Protein AF-A0A5J4WTR4-F1 (afdb_monomer)

pLDDT: mean 74.31, std 18.06, range [22.66, 96.31]

Nearest PDB structures (foldseek):
  2ghp-assembly2_F  TM=2.904E-01  e=6.371E-13  Saccharomyces cerevisiae
  2mjn-assembly1_A  TM=4.011E-01  e=6.926E-09  Homo sapiens
  7yex-assembly1_A  TM=4.481E-01  e=1.034E-07  Mus musculus
  9f5g-assembly1_A  TM=4.667E-01  e=8.735E-08  Homo sapiens
  9f7h-assembly1_A  TM=4.638E-01  e=1.158E-07  Homo sapiens

Structure (mmCIF, N/CA/C/O backbone):
data_AF-A0A5J4WTR4-F1
#
_entry.id   AF-A0A5J4WTR4-F1
#
loop_
_atom_site.group_PDB
_atom_site.id
_atom_site.type_symbol
_atom_site.label_atom_id
_atom_site.label_alt_id
_atom_site.label_comp_id
_atom_site.label_asym_id
_atom_site.label_entity_id
_atom_site.label_seq_id
_atom_site.pdbx_PDB_ins_code
_atom_site.Cartn_x
_atom_site.Cartn_y
_atom_site.Cartn_z
_atom_site.occupancy
_atom_site.B_iso_or_equiv
_atom_site.auth_seq_id
_atom_site.auth_comp_id
_atom_site.auth_asym_id
_atom_site.auth_atom_id
_atom_site.pdbx_PDB_model_num
ATOM 1 N N . MET A 1 1 ? 32.790 -10.866 6.741 1.00 35.09 1 MET A N 1
ATOM 2 C CA . MET A 1 1 ? 32.581 -12.265 6.314 1.00 35.09 1 MET A CA 1
ATOM 3 C C . MET A 1 1 ? 31.257 -12.712 6.897 1.00 35.09 1 MET A C 1
ATOM 5 O O . MET A 1 1 ? 31.038 -12.477 8.076 1.00 35.09 1 MET A O 1
ATOM 9 N N . THR A 1 2 ? 30.345 -13.228 6.080 1.00 42.88 2 THR A N 1
ATOM 10 C CA . THR A 1 2 ? 29.037 -13.710 6.545 1.00 42.88 2 THR A CA 1
ATOM 11 C C . THR A 1 2 ? 29.264 -15.019 7.299 1.00 42.88 2 THR A C 1
ATOM 13 O O . THR A 1 2 ? 29.698 -15.985 6.683 1.00 42.88 2 THR A O 1
ATOM 16 N N . GLN A 1 3 ? 29.052 -15.039 8.615 1.00 56.28 3 GLN A N 1
ATOM 17 C CA . GLN A 1 3 ? 29.055 -16.279 9.395 1.00 56.28 3 GLN A CA 1
ATOM 18 C C . GLN A 1 3 ? 27.636 -16.852 9.386 1.00 56.28 3 GLN A C 1
ATOM 20 O O . GLN A 1 3 ? 26.681 -16.135 9.686 1.00 56.28 3 GLN A O 1
ATOM 25 N N . TYR A 1 4 ? 27.499 -18.116 8.989 1.00 76.50 4 TYR A N 1
ATOM 26 C CA . TYR A 1 4 ? 26.236 -18.852 9.025 1.00 76.50 4 TYR A CA 1
ATOM 27 C C . TYR A 1 4 ? 26.174 -19.614 10.345 1.00 76.50 4 TYR A C 1
ATOM 29 O O . TYR A 1 4 ? 27.165 -20.229 10.729 1.00 76.50 4 TYR A O 1
ATOM 37 N N . PHE A 1 5 ? 25.050 -19.565 11.054 1.00 79.44 5 PHE A N 1
ATOM 38 C CA . PHE A 1 5 ? 24.912 -20.241 12.342 1.00 79.44 5 PHE A CA 1
ATOM 39 C C . PHE A 1 5 ? 23.505 -20.809 12.531 1.00 79.44 5 PHE A C 1
ATOM 41 O O . PHE A 1 5 ? 22.564 -20.340 11.893 1.00 79.44 5 PHE A O 1
ATOM 48 N N . THR A 1 6 ? 23.369 -21.810 13.396 1.00 75.75 6 THR A N 1
ATOM 49 C CA . THR A 1 6 ? 22.088 -22.309 13.917 1.00 75.75 6 THR A CA 1
ATOM 50 C C . THR A 1 6 ? 21.990 -21.978 15.398 1.00 75.75 6 THR A C 1
ATOM 52 O O . THR A 1 6 ? 22.993 -22.055 16.111 1.00 75.75 6 THR A O 1
ATOM 55 N N . HIS A 1 7 ? 20.796 -21.625 15.863 1.00 82.31 7 HIS A N 1
ATOM 56 C CA . HIS A 1 7 ? 20.526 -21.427 17.282 1.00 82.31 7 HIS A CA 1
ATOM 57 C C . HIS A 1 7 ? 19.941 -22.715 17.858 1.00 82.31 7 HIS A C 1
ATOM 59 O O . HIS A 1 7 ? 18.964 -23.232 17.322 1.00 82.31 7 HIS A O 1
ATOM 65 N N . VAL A 1 8 ? 20.567 -23.250 18.899 1.00 80.06 8 VAL A N 1
ATOM 66 C CA . VAL A 1 8 ? 20.203 -24.522 19.528 1.00 80.06 8 VAL A CA 1
ATOM 67 C C . VAL A 1 8 ? 19.698 -24.235 20.930 1.00 80.06 8 VAL A C 1
ATOM 69 O O . VAL A 1 8 ? 20.380 -23.542 21.686 1.00 80.06 8 VAL A O 1
ATOM 72 N N . LYS A 1 9 ? 18.534 -24.776 21.275 1.00 81.31 9 LYS A N 1
ATOM 73 C CA . LYS A 1 9 ? 17.935 -24.710 22.608 1.00 81.31 9 LYS A CA 1
ATOM 74 C C . LYS A 1 9 ? 17.627 -26.105 23.119 1.00 81.31 9 LYS A C 1
ATOM 76 O O . LYS A 1 9 ? 17.414 -27.021 22.329 1.00 81.31 9 LYS A O 1
ATOM 81 N N . TRP A 1 10 ? 17.606 -26.262 24.431 1.00 80.31 10 TRP A N 1
ATOM 82 C CA . TRP A 1 10 ? 17.197 -27.506 25.066 1.00 80.31 10 TRP A CA 1
ATOM 83 C C . TRP A 1 10 ? 16.597 -27.235 26.440 1.00 80.31 10 TRP A C 1
ATOM 85 O O . TRP A 1 10 ? 17.014 -26.320 27.157 1.00 80.31 10 TRP A O 1
ATOM 95 N N . GLU A 1 11 ? 15.638 -28.074 26.813 1.00 68.12 11 GLU A N 1
ATOM 96 C CA . GLU A 1 11 ? 15.057 -28.109 28.149 1.00 68.12 11 GLU A CA 1
ATOM 97 C C . GLU A 1 11 ? 15.647 -29.307 28.897 1.00 68.12 11 GLU A C 1
ATOM 99 O O . GLU A 1 11 ? 15.562 -30.434 28.412 1.00 68.12 11 GLU A O 1
ATOM 104 N N . GLN A 1 12 ? 16.230 -29.060 30.077 1.00 62.62 12 GLN A N 1
ATOM 105 C CA . GLN A 1 12 ? 16.824 -30.068 30.968 1.00 62.62 12 GLN A CA 1
ATOM 106 C C . GLN A 1 12 ? 18.065 -30.773 30.386 1.00 62.62 12 GLN A C 1
ATOM 108 O O . GLN A 1 12 ? 17.975 -31.743 29.648 1.00 62.62 12 GLN A O 1
ATOM 113 N N . GLY A 1 13 ? 19.254 -30.311 30.779 1.00 60.59 13 GLY A N 1
ATOM 114 C CA . GLY A 1 13 ? 20.539 -30.914 30.406 1.00 60.59 13 GLY A CA 1
ATOM 115 C C . GLY A 1 13 ? 21.681 -29.912 30.563 1.00 60.59 13 GLY A C 1
ATOM 116 O O . GLY A 1 13 ? 21.511 -28.734 30.255 1.00 60.59 13 GLY A O 1
ATOM 117 N N . ASP A 1 14 ? 22.838 -30.358 31.055 1.00 71.25 14 ASP A N 1
ATOM 118 C CA . ASP A 1 14 ? 24.037 -29.519 31.182 1.00 71.25 14 ASP A CA 1
ATOM 119 C C . ASP A 1 14 ? 25.017 -29.869 30.058 1.00 71.25 14 ASP A C 1
ATOM 121 O O . ASP A 1 14 ? 25.847 -30.772 30.184 1.00 71.25 14 ASP A O 1
ATOM 125 N N . PHE A 1 15 ? 24.853 -29.212 28.906 1.00 76.56 15 PHE A N 1
ATOM 126 C CA . PHE A 1 15 ? 25.733 -29.423 27.762 1.00 76.56 15 PHE A CA 1
ATOM 127 C C . PHE A 1 15 ? 26.927 -28.484 27.808 1.00 76.56 15 PHE A C 1
ATOM 129 O O . PHE A 1 15 ? 26.799 -27.268 27.932 1.00 76.56 15 PHE A O 1
ATOM 136 N N . THR A 1 16 ? 28.108 -29.050 27.598 1.00 79.75 16 THR A N 1
ATOM 137 C CA . THR A 1 16 ? 29.322 -28.274 27.359 1.00 79.75 16 THR A CA 1
ATOM 138 C C . THR A 1 16 ? 29.438 -27.869 25.890 1.00 79.75 16 THR A C 1
ATOM 140 O O . THR A 1 16 ? 28.975 -28.570 24.985 1.00 79.75 16 THR A O 1
ATOM 143 N N . GLU A 1 17 ? 30.158 -26.774 25.636 1.00 78.69 17 GLU A N 1
ATOM 144 C CA . GLU A 1 17 ? 30.515 -26.320 24.284 1.00 78.69 17 GLU A CA 1
ATOM 145 C C . GLU A 1 17 ? 31.111 -27.456 23.431 1.00 78.69 17 GLU A C 1
ATOM 147 O O . GLU A 1 17 ? 30.755 -27.629 22.266 1.00 78.69 17 GLU A O 1
ATOM 152 N N . ASN A 1 18 ? 31.968 -28.288 24.034 1.00 78.62 18 ASN A N 1
ATOM 153 C CA . ASN A 1 18 ? 32.612 -29.414 23.360 1.00 78.62 18 ASN A CA 1
ATOM 154 C C . ASN A 1 18 ? 31.634 -30.529 22.965 1.00 78.62 18 ASN A C 1
ATOM 156 O O . ASN A 1 18 ? 31.808 -31.114 21.895 1.00 78.62 18 ASN A O 1
ATOM 160 N N . GLN A 1 19 ? 30.624 -30.830 23.787 1.00 77.38 19 GLN A N 1
ATOM 161 C CA . GLN A 1 19 ? 29.617 -31.851 23.467 1.00 77.38 19 GLN A CA 1
ATOM 162 C C . GLN A 1 19 ? 28.768 -31.426 22.269 1.00 77.38 19 GLN A C 1
ATOM 164 O O . GLN A 1 19 ? 28.618 -32.193 21.316 1.00 77.38 19 GLN A O 1
ATOM 169 N N . LEU A 1 20 ? 28.295 -30.177 22.261 1.00 82.62 20 LEU A N 1
ATOM 170 C CA . LEU A 1 20 ? 27.560 -29.628 21.122 1.00 82.62 20 LEU A CA 1
ATOM 171 C C . LEU A 1 20 ? 28.457 -29.534 19.880 1.00 82.62 20 LEU A C 1
ATOM 173 O O . LEU A 1 20 ? 28.048 -29.930 18.791 1.00 82.62 20 LEU A O 1
ATOM 177 N N . LEU A 1 21 ? 29.716 -29.110 20.017 1.00 83.62 21 LEU A N 1
ATOM 178 C CA . LEU A 1 21 ? 30.629 -29.057 18.875 1.00 83.62 21 LEU A CA 1
ATOM 179 C C . LEU A 1 21 ? 30.874 -30.451 18.279 1.00 83.62 21 LEU A C 1
ATOM 181 O O . LEU A 1 21 ? 30.878 -30.597 17.059 1.00 83.62 21 LEU A O 1
ATOM 185 N N . GLN A 1 22 ? 31.051 -31.484 19.106 1.00 81.69 22 GLN A N 1
ATOM 186 C CA . GLN A 1 22 ? 31.196 -32.861 18.624 1.00 81.69 22 GLN A CA 1
ATOM 187 C C . GLN A 1 22 ? 29.930 -33.374 17.936 1.00 81.69 22 GLN A C 1
ATOM 189 O O . GLN A 1 22 ? 30.039 -33.991 16.877 1.00 81.69 22 GLN A O 1
ATOM 194 N N . HIS A 1 23 ? 28.752 -33.082 18.489 1.00 84.50 23 HIS A N 1
ATOM 195 C CA . HIS A 1 23 ? 27.476 -33.500 17.910 1.00 84.50 23 HIS A CA 1
ATOM 196 C C . HIS A 1 23 ? 27.218 -32.852 16.539 1.00 84.50 23 HIS A C 1
ATOM 198 O O . HIS A 1 23 ? 26.763 -33.519 15.611 1.00 84.50 23 HIS A O 1
ATOM 204 N N . PHE A 1 24 ? 27.573 -31.574 16.370 1.00 86.69 24 PHE A N 1
ATOM 205 C CA . PHE A 1 24 ? 27.332 -30.835 15.127 1.00 86.69 24 PHE A CA 1
ATOM 206 C C . PHE A 1 24 ? 28.488 -30.898 14.105 1.00 86.69 24 PHE A C 1
ATOM 208 O O . PHE A 1 24 ? 28.313 -30.521 12.941 1.00 86.69 24 PHE A O 1
ATOM 215 N N . ARG A 1 25 ? 29.669 -31.404 14.490 1.00 85.88 25 ARG A N 1
ATOM 216 C CA . ARG A 1 25 ? 30.849 -31.552 13.610 1.00 85.88 25 ARG A CA 1
ATOM 217 C C . ARG A 1 25 ? 30.591 -32.335 12.313 1.00 85.88 25 ARG A C 1
ATOM 219 O O . ARG A 1 25 ? 31.065 -31.868 11.277 1.00 85.88 25 ARG A O 1
ATOM 226 N N . PRO A 1 26 ? 29.844 -33.459 12.304 1.00 88.69 26 PRO A N 1
ATOM 227 C CA . PRO A 1 26 ? 29.525 -34.194 11.074 1.00 88.69 26 PRO A CA 1
ATOM 228 C C . PRO A 1 26 ? 28.772 -33.361 10.026 1.00 88.69 26 PRO A C 1
ATOM 230 O O . PRO A 1 26 ? 28.829 -33.672 8.839 1.00 88.69 26 PRO A O 1
ATOM 233 N N . TYR A 1 27 ? 28.103 -32.287 10.454 1.00 85.81 27 TYR A N 1
ATOM 234 C CA . TYR A 1 27 ? 27.336 -31.382 9.595 1.00 85.81 27 TYR A CA 1
ATOM 235 C C . TYR A 1 27 ? 28.102 -30.099 9.230 1.00 85.81 27 TYR A C 1
ATOM 237 O O . TYR A 1 27 ? 27.525 -29.191 8.637 1.00 85.81 27 TYR A O 1
ATOM 245 N N . GLY A 1 28 ? 29.398 -30.019 9.558 1.00 79.62 28 GLY A N 1
ATOM 246 C CA . GLY A 1 28 ? 30.270 -28.899 9.188 1.00 79.62 28 GLY A CA 1
ATOM 247 C C . GLY A 1 28 ? 30.429 -27.812 10.254 1.00 79.62 28 GLY A C 1
ATOM 248 O O . GLY A 1 28 ? 30.862 -26.707 9.923 1.00 79.62 28 GLY A O 1
ATOM 249 N N . ALA A 1 29 ? 30.088 -28.089 11.519 1.00 83.69 29 ALA A N 1
ATOM 250 C CA . ALA A 1 29 ? 30.249 -27.112 12.595 1.00 83.69 29 ALA A CA 1
ATOM 251 C C . ALA A 1 29 ? 31.719 -26.751 12.859 1.00 83.69 29 ALA A C 1
ATOM 253 O O . ALA A 1 29 ? 32.590 -27.614 12.986 1.00 83.69 29 ALA A O 1
ATOM 254 N N . VAL A 1 30 ? 31.965 -25.448 12.981 1.00 81.19 30 VAL A N 1
ATOM 255 C CA . VAL A 1 30 ? 33.288 -24.829 13.148 1.00 81.19 30 VAL A CA 1
ATOM 256 C C . VAL A 1 30 ? 33.506 -24.366 14.578 1.00 81.19 30 VAL A C 1
ATOM 258 O O . VAL A 1 30 ? 34.611 -24.477 15.101 1.00 81.19 30 VAL A O 1
ATOM 261 N N . ASN A 1 31 ? 32.457 -23.826 15.199 1.00 79.81 31 ASN A N 1
ATOM 262 C CA . ASN A 1 31 ? 32.513 -23.249 16.534 1.00 79.81 31 ASN A CA 1
ATOM 263 C C . ASN A 1 31 ? 31.150 -23.349 17.225 1.00 79.81 31 ASN A C 1
ATOM 265 O O . ASN A 1 31 ? 30.124 -23.314 16.542 1.00 79.81 31 ASN A O 1
ATOM 269 N N . VAL A 1 32 ? 31.138 -23.414 18.554 1.00 81.69 32 VAL A N 1
ATOM 270 C CA . VAL A 1 32 ? 29.929 -23.321 19.378 1.00 81.69 32 VAL A CA 1
ATOM 271 C C . VAL A 1 32 ? 30.124 -22.202 20.392 1.00 81.69 32 VAL A C 1
ATOM 273 O O . VAL A 1 32 ? 31.162 -22.113 21.026 1.00 81.69 32 VAL A O 1
ATOM 276 N N . ALA A 1 33 ? 29.137 -21.325 20.541 1.00 78.62 33 ALA A N 1
ATOM 277 C CA . ALA A 1 33 ? 29.136 -20.282 21.558 1.00 78.62 33 ALA A CA 1
ATOM 278 C C . ALA A 1 33 ? 27.949 -20.499 22.496 1.00 78.62 33 ALA A C 1
ATOM 280 O O . ALA A 1 33 ? 26.802 -20.332 22.080 1.00 78.62 33 ALA A O 1
ATOM 281 N N . MET A 1 34 ? 28.230 -20.868 23.745 1.00 76.06 34 MET A N 1
ATOM 282 C CA . MET A 1 34 ? 27.211 -21.031 24.786 1.00 76.06 34 MET A CA 1
ATOM 283 C C . MET A 1 34 ? 26.637 -19.666 25.181 1.00 76.06 34 MET A C 1
ATOM 285 O O . MET A 1 34 ? 27.390 -18.708 25.388 1.00 76.06 34 MET A O 1
ATOM 289 N N . GLU A 1 35 ? 25.316 -19.561 25.300 1.00 75.56 35 GLU A N 1
ATOM 290 C CA . GLU A 1 35 ? 24.661 -18.344 25.783 1.00 75.56 35 GLU A CA 1
ATOM 291 C C . GLU A 1 35 ? 24.551 -18.350 27.316 1.00 75.56 35 GLU A C 1
ATOM 293 O O . GLU A 1 35 ? 24.521 -19.397 27.963 1.00 75.56 35 GLU A O 1
ATOM 298 N N . LYS A 1 36 ? 24.559 -17.159 27.930 1.00 61.88 36 LYS A N 1
ATOM 299 C CA . LYS A 1 36 ? 24.537 -17.030 29.394 1.00 61.88 36 LYS A CA 1
ATOM 300 C C . LYS A 1 36 ? 23.175 -17.459 29.940 1.00 61.88 36 LYS A C 1
ATOM 302 O O . LYS A 1 36 ? 22.177 -16.803 29.664 1.00 61.88 36 LYS A O 1
ATOM 307 N N . VAL A 1 37 ? 23.174 -18.500 30.764 1.00 57.47 37 VAL A N 1
ATOM 308 C CA . VAL A 1 37 ? 21.992 -18.998 31.477 1.00 57.47 37 VAL A CA 1
ATOM 309 C C . VAL A 1 37 ? 21.635 -18.045 32.627 1.00 57.47 37 VAL A C 1
ATOM 311 O O . VAL A 1 37 ? 22.513 -17.613 33.381 1.00 57.47 37 VAL A O 1
ATOM 314 N N . GLU A 1 38 ? 20.355 -17.693 32.767 1.00 53.69 38 GLU A N 1
ATOM 315 C CA . GLU A 1 38 ? 19.850 -16.965 33.938 1.00 53.69 38 GLU A CA 1
ATOM 316 C C . GLU A 1 38 ? 19.904 -17.868 35.183 1.00 53.69 38 GLU A C 1
ATOM 318 O O . GLU A 1 38 ? 19.544 -19.043 35.129 1.00 53.69 38 GLU A O 1
ATOM 323 N N . ILE A 1 39 ? 20.369 -17.335 36.321 1.00 41.91 39 ILE A N 1
ATOM 324 C CA . ILE A 1 39 ? 20.531 -18.105 37.566 1.00 41.91 39 ILE A CA 1
ATOM 325 C C . ILE A 1 39 ? 19.161 -18.659 37.996 1.00 41.91 39 ILE A C 1
ATOM 327 O O . ILE A 1 39 ? 18.302 -17.897 38.432 1.00 41.91 39 ILE A O 1
ATOM 331 N N . GLY A 1 40 ? 18.976 -19.980 37.889 1.00 52.00 40 GLY A N 1
ATOM 332 C CA . GLY A 1 40 ? 17.732 -20.685 38.230 1.00 52.00 40 GLY A CA 1
ATOM 333 C C . GLY A 1 40 ? 16.936 -21.238 37.040 1.00 52.00 40 GLY A C 1
ATOM 334 O O . GLY A 1 40 ? 15.901 -21.859 37.270 1.00 52.00 40 GLY A O 1
ATOM 335 N N . SER A 1 41 ? 17.398 -21.044 35.799 1.00 59.06 41 SER A N 1
ATOM 336 C CA . SER A 1 41 ? 16.794 -21.661 34.610 1.00 59.06 41 SER A CA 1
ATOM 337 C C . SER A 1 41 ? 17.336 -23.075 34.356 1.00 59.06 41 SER A C 1
ATOM 339 O O . SER A 1 41 ? 18.538 -23.311 34.466 1.00 59.06 41 SER A O 1
ATOM 341 N N . ASN A 1 42 ? 16.444 -23.999 33.980 1.00 60.66 42 ASN A N 1
ATOM 342 C CA . ASN A 1 42 ? 16.778 -25.350 33.499 1.00 60.66 42 ASN A CA 1
ATOM 343 C C . ASN A 1 42 ? 16.885 -25.417 31.961 1.00 60.66 42 ASN A C 1
ATOM 345 O O . ASN A 1 42 ? 16.979 -26.508 31.393 1.00 60.66 42 ASN A O 1
ATOM 349 N N . GLU A 1 43 ? 16.824 -24.264 31.293 1.00 69.94 43 GLU A N 1
ATOM 350 C CA . GLU A 1 43 ? 16.901 -24.124 29.841 1.00 69.94 43 GLU A CA 1
ATOM 351 C C . GLU A 1 43 ? 18.296 -23.646 29.441 1.00 69.94 43 GLU A C 1
ATOM 353 O O . GLU A 1 43 ? 18.823 -22.675 29.997 1.00 69.94 43 GLU A O 1
ATOM 358 N N . GLY A 1 44 ? 18.893 -24.318 28.461 1.00 78.38 44 GLY A N 1
ATOM 359 C CA . GLY A 1 44 ? 20.179 -23.930 27.897 1.00 78.38 44 GLY A CA 1
ATOM 360 C C . GLY A 1 44 ? 20.060 -23.553 26.425 1.00 78.38 44 GLY A C 1
ATOM 361 O O . GLY A 1 44 ? 19.152 -23.992 25.717 1.00 78.38 44 GLY A O 1
ATOM 362 N N . SER A 1 45 ? 20.972 -22.696 25.962 1.00 82.25 45 SER A N 1
ATOM 363 C CA . SER A 1 45 ? 21.040 -22.309 24.553 1.00 82.25 45 SER A CA 1
ATOM 364 C C . SER A 1 45 ? 22.467 -22.033 24.083 1.00 82.25 45 SER A C 1
ATOM 366 O O . SER A 1 45 ? 23.351 -21.666 24.865 1.00 82.25 45 SER A O 1
ATOM 368 N N . ALA A 1 46 ? 22.709 -22.247 22.790 1.00 82.06 46 ALA A N 1
ATOM 369 C CA . ALA A 1 46 ? 24.004 -22.038 22.154 1.00 82.06 46 ALA A CA 1
ATOM 370 C C . ALA A 1 46 ? 23.865 -21.710 20.661 1.00 82.06 46 ALA A C 1
ATOM 372 O O . ALA A 1 46 ? 22.927 -22.142 19.992 1.00 82.06 46 ALA A O 1
ATOM 373 N N . ASN A 1 47 ? 24.850 -21.001 20.108 1.00 81.81 47 ASN A N 1
ATOM 374 C CA . ASN A 1 47 ? 24.961 -20.754 18.671 1.00 81.81 47 ASN A CA 1
ATOM 375 C C . ASN A 1 47 ? 26.060 -21.623 18.058 1.00 81.81 47 ASN A C 1
ATOM 377 O O . ASN A 1 47 ? 27.221 -21.532 18.456 1.00 81.81 47 ASN A O 1
ATOM 381 N N . VAL A 1 48 ? 25.715 -22.418 17.046 1.00 83.12 48 VAL A N 1
ATOM 382 C CA . VAL A 1 48 ? 26.654 -23.284 16.315 1.00 83.12 48 VAL A CA 1
ATOM 383 C C . VAL A 1 48 ? 26.971 -22.648 14.966 1.00 83.12 48 VAL A C 1
ATOM 385 O O . VAL A 1 48 ? 26.063 -22.354 14.199 1.00 83.12 48 VAL A O 1
ATOM 388 N N . SER A 1 49 ? 28.248 -22.418 14.665 1.00 80.00 49 SER A N 1
ATOM 389 C CA . SER A 1 49 ? 28.711 -21.739 13.445 1.00 80.00 49 SER A CA 1
ATOM 390 C C . SER A 1 49 ? 29.152 -22.722 12.357 1.00 80.00 49 SER A C 1
ATOM 392 O O . SER A 1 49 ? 29.798 -23.720 12.664 1.00 80.00 49 SER A O 1
ATOM 394 N N . PHE A 1 50 ? 28.890 -22.392 11.091 1.00 81.88 50 PHE A N 1
ATOM 395 C CA . PHE A 1 50 ? 29.173 -23.197 9.892 1.00 81.88 50 PHE A CA 1
ATOM 396 C C . PHE A 1 50 ? 29.888 -22.362 8.817 1.00 81.88 50 PHE A C 1
ATOM 398 O O . PHE A 1 50 ? 29.778 -21.130 8.796 1.00 81.88 50 PHE A O 1
ATOM 405 N N . HIS A 1 51 ? 30.604 -23.015 7.895 1.00 76.38 51 HIS A N 1
ATOM 406 C CA . HIS A 1 51 ? 31.284 -22.319 6.796 1.00 76.38 51 HIS A CA 1
ATOM 407 C C . HIS A 1 51 ? 30.303 -21.884 5.703 1.00 76.38 51 HIS A C 1
ATOM 409 O O . HIS A 1 51 ? 30.517 -20.852 5.058 1.00 76.38 51 HIS A O 1
ATOM 415 N N . THR A 1 52 ? 29.222 -22.641 5.491 1.00 74.88 52 THR A N 1
ATOM 416 C CA . THR A 1 52 ? 28.231 -22.352 4.444 1.00 74.88 52 THR A CA 1
ATOM 417 C C . THR A 1 52 ? 26.788 -22.354 4.952 1.00 74.88 52 THR A C 1
ATOM 419 O O . THR A 1 52 ? 26.440 -22.991 5.944 1.00 74.88 52 THR A O 1
ATOM 422 N N . GLN A 1 53 ? 25.906 -21.654 4.229 1.00 72.44 53 GLN A N 1
ATOM 423 C CA . GLN A 1 53 ? 24.467 -21.651 4.509 1.00 72.44 53 GLN A CA 1
ATOM 424 C C . GLN A 1 53 ? 23.851 -23.050 4.369 1.00 72.44 53 GLN A C 1
ATOM 426 O O . GLN A 1 53 ? 22.968 -23.413 5.137 1.00 72.44 53 GLN A O 1
ATOM 431 N N . ASN A 1 54 ? 24.324 -23.841 3.402 1.00 74.75 54 ASN A N 1
ATOM 432 C CA . ASN A 1 54 ? 23.820 -25.192 3.167 1.00 74.75 54 ASN A CA 1
ATOM 433 C C . ASN A 1 54 ? 24.207 -26.154 4.297 1.00 74.75 54 ASN A C 1
ATOM 435 O O . ASN A 1 54 ? 23.400 -27.012 4.639 1.00 74.75 54 ASN A O 1
ATOM 439 N N . GLU A 1 55 ? 25.390 -25.995 4.897 1.00 80.62 55 GLU A N 1
ATOM 440 C CA . GLU A 1 55 ? 25.800 -26.747 6.093 1.00 80.62 55 GLU A CA 1
ATOM 441 C C . GLU A 1 55 ? 24.880 -26.448 7.279 1.00 80.62 55 GLU A C 1
ATOM 443 O O . GLU A 1 55 ? 24.355 -27.379 7.879 1.00 80.62 55 GLU A O 1
ATOM 448 N N . ALA A 1 56 ? 24.584 -25.170 7.544 1.00 74.31 56 ALA A N 1
ATOM 449 C CA . ALA A 1 56 ? 23.636 -24.781 8.590 1.00 74.31 56 ALA A CA 1
ATOM 450 C C . ALA A 1 56 ? 22.216 -25.327 8.322 1.00 74.31 56 ALA A C 1
ATOM 452 O O . ALA A 1 56 ? 21.569 -25.835 9.237 1.00 74.31 56 ALA A O 1
ATOM 453 N N . ILE A 1 57 ? 21.749 -25.277 7.061 1.00 73.25 57 ILE A N 1
ATOM 454 C CA . ILE A 1 57 ? 20.459 -25.854 6.630 1.00 73.25 57 ILE A CA 1
ATOM 455 C C . ILE A 1 57 ? 20.409 -27.359 6.857 1.00 73.25 57 ILE A C 1
ATOM 457 O O . ILE A 1 57 ? 19.408 -27.888 7.341 1.00 73.25 57 ILE A O 1
ATOM 461 N N . ASN A 1 58 ? 21.475 -28.054 6.482 1.00 79.38 58 ASN A N 1
ATOM 462 C CA . ASN A 1 58 ? 21.557 -29.493 6.637 1.00 79.38 58 ASN A CA 1
ATOM 463 C C . ASN A 1 58 ? 21.634 -29.892 8.114 1.00 79.38 58 ASN A C 1
ATOM 465 O O . ASN A 1 58 ? 20.929 -30.809 8.516 1.00 79.38 58 ASN A O 1
ATOM 469 N N . ALA A 1 59 ? 22.427 -29.177 8.917 1.00 79.00 59 ALA A N 1
ATOM 470 C CA . ALA A 1 59 ? 22.545 -29.412 10.350 1.00 79.00 59 ALA A CA 1
ATOM 471 C C . ALA A 1 59 ? 21.174 -29.341 11.030 1.00 79.00 59 ALA A C 1
ATOM 473 O O . ALA A 1 59 ? 20.752 -30.329 11.613 1.00 79.00 59 ALA A O 1
ATOM 474 N N . GLN A 1 60 ? 20.428 -28.247 10.849 1.00 82.56 60 GLN A N 1
ATOM 475 C CA . GLN A 1 60 ? 19.091 -28.102 11.433 1.00 82.56 60 GLN A CA 1
ATOM 476 C C . GLN A 1 60 ? 18.135 -29.220 11.024 1.00 82.56 60 GLN A C 1
ATOM 478 O O . GLN A 1 60 ? 17.504 -29.824 11.878 1.00 82.56 60 GLN A O 1
ATOM 483 N N . LYS A 1 61 ? 18.043 -29.536 9.728 1.00 71.44 61 LYS A N 1
ATOM 484 C CA . LYS A 1 61 ? 17.138 -30.590 9.249 1.00 71.44 61 LYS A CA 1
ATOM 485 C C . LYS A 1 61 ? 17.419 -31.956 9.863 1.00 71.44 61 LYS A C 1
ATOM 487 O O . LYS A 1 61 ? 16.510 -32.776 9.921 1.00 71.44 61 LYS A O 1
ATOM 492 N N . GLN A 1 62 ? 18.673 -32.226 10.214 1.00 72.31 62 GLN A N 1
ATOM 493 C CA . GLN A 1 62 ? 19.074 -33.519 10.751 1.00 72.31 62 GLN A CA 1
ATOM 494 C C . GLN A 1 62 ? 19.009 -33.551 12.273 1.00 72.31 62 GLN A C 1
ATOM 496 O O . GLN A 1 62 ? 18.685 -34.603 12.812 1.00 72.31 62 GLN A O 1
ATOM 501 N N . THR A 1 63 ? 19.306 -32.444 12.959 1.00 73.75 63 THR A N 1
ATOM 502 C CA . THR A 1 63 ? 19.459 -32.421 14.421 1.00 73.75 63 THR A CA 1
ATOM 503 C C . THR A 1 63 ? 18.287 -31.797 15.176 1.00 73.75 63 THR A C 1
ATOM 505 O O . THR A 1 63 ? 18.188 -32.013 16.382 1.00 73.75 63 THR A O 1
ATOM 508 N N . ASP A 1 64 ? 17.382 -31.077 14.506 1.00 69.56 64 ASP A N 1
ATOM 509 C CA . ASP A 1 64 ? 16.165 -30.551 15.133 1.00 69.56 64 ASP A CA 1
ATOM 510 C C . ASP A 1 64 ? 15.270 -31.690 15.642 1.00 69.56 64 ASP A C 1
ATOM 512 O O . ASP A 1 64 ? 14.967 -32.644 14.920 1.00 69.56 64 ASP A O 1
ATOM 516 N N . GLY A 1 65 ? 14.884 -31.611 16.912 1.00 61.72 65 GLY A N 1
ATOM 517 C CA . GLY A 1 65 ? 14.112 -32.632 17.614 1.00 61.72 65 GLY A CA 1
ATOM 518 C C . GLY A 1 65 ? 14.902 -33.885 18.011 1.00 61.72 65 GLY A C 1
ATOM 519 O O . GLY A 1 65 ? 14.303 -34.819 18.551 1.00 61.72 65 GLY A O 1
ATOM 520 N N . GLN A 1 66 ? 16.219 -33.951 17.768 1.00 71.88 66 GLN A N 1
ATOM 521 C CA . GLN A 1 66 ? 17.025 -35.083 18.232 1.00 71.88 66 GLN A CA 1
ATOM 522 C C . GLN A 1 66 ? 17.211 -35.051 19.747 1.00 71.88 66 GLN A C 1
ATOM 524 O O . GLN A 1 66 ? 17.353 -33.995 20.359 1.00 71.88 66 GLN A O 1
ATOM 529 N N . ILE A 1 67 ? 17.260 -36.241 20.344 1.00 68.19 67 ILE A N 1
ATOM 530 C CA . ILE A 1 67 ? 17.546 -36.407 21.765 1.00 68.19 67 ILE A CA 1
ATOM 531 C C . ILE A 1 67 ? 19.053 -36.606 21.935 1.00 68.19 67 ILE A C 1
ATOM 533 O O . ILE A 1 67 ? 19.611 -37.571 21.407 1.00 68.19 67 ILE A O 1
ATOM 537 N N . LEU A 1 68 ? 19.696 -35.726 22.698 1.00 69.75 68 LEU A N 1
ATOM 538 C CA . LEU A 1 68 ? 21.101 -35.822 23.093 1.00 69.75 68 LEU A CA 1
ATOM 539 C C . LEU A 1 68 ? 21.173 -35.894 24.622 1.00 69.75 68 LEU A C 1
ATOM 541 O O . LEU A 1 68 ? 20.620 -35.037 25.296 1.00 69.75 68 LEU A O 1
ATOM 545 N N . ASP A 1 69 ? 21.779 -36.948 25.176 1.00 65.50 69 ASP A N 1
ATOM 546 C CA . ASP A 1 69 ? 21.858 -37.225 26.626 1.00 65.50 69 ASP A CA 1
ATOM 547 C C . ASP A 1 69 ? 20.539 -37.016 27.412 1.00 65.50 69 ASP A C 1
ATOM 549 O O . ASP A 1 69 ? 20.540 -36.635 28.580 1.00 65.50 69 ASP A O 1
ATOM 553 N N . GLY A 1 70 ? 19.395 -37.296 26.777 1.00 59.47 70 GLY A N 1
ATOM 554 C CA . GLY A 1 70 ? 18.063 -37.198 27.386 1.00 59.47 70 GLY A CA 1
ATOM 555 C C . GLY A 1 70 ? 17.343 -35.859 27.196 1.00 59.47 70 GLY A C 1
ATOM 556 O O . GLY A 1 70 ? 16.147 -35.807 27.476 1.00 59.47 70 GLY A O 1
ATOM 557 N N . ALA A 1 71 ? 18.007 -34.829 26.660 1.00 68.56 71 ALA A N 1
ATOM 558 C CA . ALA A 1 71 ? 17.381 -33.554 26.302 1.00 68.56 71 ALA A CA 1
ATOM 559 C C . ALA A 1 71 ? 17.028 -33.513 24.811 1.00 68.56 71 ALA A C 1
ATOM 561 O O . ALA A 1 71 ? 17.806 -33.969 23.970 1.00 68.56 71 ALA A O 1
ATOM 562 N N . VAL A 1 72 ? 15.877 -32.935 24.471 1.00 67.19 72 VAL A N 1
ATOM 563 C CA . VAL A 1 72 ? 15.502 -32.667 23.076 1.00 67.19 72 VAL A CA 1
ATOM 564 C C . VAL A 1 72 ? 16.181 -31.374 22.628 1.00 67.19 72 VAL A C 1
ATOM 566 O O . VAL A 1 72 ? 16.032 -30.341 23.279 1.00 67.19 72 VAL A O 1
ATOM 569 N N . LEU A 1 73 ? 16.916 -31.428 21.519 1.00 73.38 73 LEU A N 1
ATOM 570 C CA . LEU A 1 73 ? 17.504 -30.250 20.891 1.00 73.38 73 LEU A CA 1
ATOM 571 C C . LEU A 1 73 ? 16.484 -29.593 19.959 1.00 73.38 73 LEU A C 1
ATOM 573 O O . LEU A 1 73 ? 16.082 -30.187 18.963 1.00 73.38 73 LEU A O 1
ATOM 577 N N . GLU A 1 74 ? 16.105 -28.354 20.240 1.00 72.06 74 GLU A N 1
ATOM 578 C CA . GLU A 1 74 ? 15.401 -27.489 19.293 1.00 72.06 74 GLU A CA 1
ATOM 579 C C . GLU A 1 74 ? 16.449 -26.711 18.490 1.00 72.06 74 GLU A C 1
ATOM 581 O O . GLU A 1 74 ? 17.208 -25.907 19.041 1.00 72.06 74 GLU A O 1
ATOM 586 N N . VAL A 1 75 ? 16.529 -26.963 17.183 1.00 74.25 75 VAL A N 1
ATOM 587 C CA . VAL A 1 75 ? 17.547 -26.377 16.307 1.00 74.25 75 VAL A CA 1
ATOM 588 C C . VAL A 1 75 ? 16.874 -25.468 15.296 1.00 74.25 75 VAL A C 1
ATOM 590 O O . VAL A 1 75 ? 16.157 -25.889 14.391 1.00 74.25 75 VAL A O 1
ATOM 593 N N . ILE A 1 76 ? 17.156 -24.179 15.418 1.00 70.50 76 ILE A N 1
ATOM 594 C CA . ILE A 1 76 ? 16.515 -23.131 14.639 1.00 70.50 76 ILE A CA 1
ATOM 595 C C . ILE A 1 76 ? 17.539 -22.571 13.656 1.00 70.50 76 ILE A C 1
ATOM 597 O O . ILE A 1 76 ? 18.595 -22.065 14.049 1.00 70.50 76 ILE A O 1
ATOM 601 N N . LEU A 1 77 ? 17.220 -22.609 12.357 1.00 64.25 77 LEU A N 1
ATOM 602 C CA . LEU A 1 77 ? 17.915 -21.756 11.398 1.00 64.25 77 LEU A CA 1
ATOM 603 C C . LEU A 1 77 ? 17.397 -20.333 11.532 1.00 64.25 77 LEU A C 1
ATOM 605 O O . LEU A 1 77 ? 16.216 -20.092 11.262 1.00 64.25 77 LEU A O 1
ATOM 609 N N . PRO A 1 78 ? 18.279 -19.363 11.795 1.00 57.75 78 PRO A N 1
ATOM 610 C CA . PRO A 1 78 ? 17.999 -17.995 11.435 1.00 57.75 78 PRO A CA 1
ATOM 611 C C . PRO A 1 78 ? 17.952 -17.965 9.904 1.00 57.75 78 PRO A C 1
ATOM 613 O O . PRO A 1 78 ? 18.979 -17.892 9.226 1.00 57.75 78 PRO A O 1
ATOM 616 N N . GLN A 1 79 ? 16.758 -18.102 9.325 1.00 44.31 79 GLN A N 1
ATOM 617 C CA . GLN A 1 79 ? 16.562 -17.842 7.905 1.00 44.31 79 GLN A CA 1
ATOM 618 C C . GLN A 1 79 ? 17.161 -16.461 7.589 1.00 44.31 79 GLN A C 1
ATOM 620 O O . GLN A 1 79 ? 17.071 -15.541 8.401 1.00 44.31 79 GLN A O 1
ATOM 625 N N . GLN A 1 80 ? 17.698 -16.270 6.379 1.00 41.88 80 GLN A N 1
ATOM 626 C CA . GLN A 1 80 ? 18.035 -14.944 5.832 1.00 41.88 80 GLN A CA 1
ATOM 627 C C . GLN A 1 80 ? 16.815 -13.996 5.722 1.00 41.88 80 GLN A C 1
ATOM 629 O O . GLN A 1 80 ? 16.865 -12.972 5.046 1.00 41.88 80 GLN A O 1
ATOM 634 N N . THR A 1 81 ? 15.715 -14.277 6.411 1.00 30.19 81 THR A N 1
ATOM 635 C CA . THR A 1 81 ? 14.813 -13.261 6.919 1.00 30.19 81 THR A CA 1
ATOM 636 C C . THR A 1 81 ? 15.524 -12.368 7.927 1.00 30.19 81 THR A C 1
ATOM 638 O O . THR A 1 81 ? 15.946 -12.762 9.010 1.00 30.19 81 THR A O 1
ATOM 641 N N . ASN A 1 82 ? 15.470 -11.088 7.595 1.00 36.41 82 ASN A N 1
ATOM 642 C CA . ASN A 1 82 ? 15.371 -10.021 8.565 1.00 36.41 82 ASN A CA 1
ATOM 643 C C . ASN A 1 82 ? 16.676 -9.560 9.231 1.00 36.41 82 ASN A C 1
ATOM 645 O O . ASN A 1 82 ? 16.821 -9.492 10.452 1.00 36.41 82 ASN A O 1
ATOM 649 N N . ARG A 1 83 ? 17.523 -8.946 8.394 1.00 32.12 83 ARG A N 1
ATOM 650 C CA . ARG A 1 83 ? 18.346 -7.800 8.826 1.00 32.12 83 ARG A CA 1
ATOM 651 C C . ARG A 1 83 ? 17.526 -6.735 9.590 1.00 32.12 83 ARG A C 1
ATOM 653 O O . ARG A 1 83 ? 18.124 -5.975 10.342 1.00 32.12 83 ARG A O 1
ATOM 660 N N . GLN A 1 84 ? 16.189 -6.704 9.456 1.00 35.19 84 GLN A N 1
ATOM 661 C CA . GLN A 1 84 ? 15.311 -5.825 10.238 1.00 35.19 84 GLN A CA 1
ATOM 662 C C . GLN A 1 84 ? 14.864 -6.413 11.593 1.00 35.19 84 GLN A C 1
ATOM 664 O O . GLN A 1 84 ? 14.597 -5.629 12.494 1.00 35.19 84 GLN A O 1
ATOM 669 N N . ALA A 1 85 ? 14.877 -7.738 11.818 1.00 33.44 85 ALA A N 1
ATOM 670 C CA . ALA A 1 85 ? 14.665 -8.301 13.166 1.00 33.44 85 ALA A CA 1
ATOM 671 C C . ALA A 1 85 ? 15.924 -8.150 14.030 1.00 33.44 85 ALA A C 1
ATOM 673 O O . ALA A 1 85 ? 15.836 -7.839 15.214 1.00 33.44 85 ALA A O 1
ATOM 674 N N . ILE A 1 86 ? 17.107 -8.253 13.415 1.00 37.66 86 ILE A N 1
ATOM 675 C CA . ILE A 1 86 ? 18.368 -7.923 14.086 1.00 37.66 86 ILE A CA 1
ATOM 676 C C . ILE A 1 86 ? 18.497 -6.408 14.286 1.00 37.66 86 ILE A C 1
ATOM 678 O O . ILE A 1 86 ? 18.967 -6.009 15.340 1.00 37.66 86 ILE A O 1
ATOM 682 N N . SER A 1 87 ? 18.012 -5.539 13.384 1.00 35.91 87 SER A N 1
ATOM 683 C CA . SER A 1 87 ? 17.918 -4.104 13.716 1.00 35.91 87 SER A CA 1
ATOM 684 C C . SER A 1 87 ? 16.874 -3.824 14.794 1.00 35.91 87 SER A C 1
ATOM 686 O O . SER A 1 87 ? 17.036 -2.872 15.536 1.00 35.91 87 SER A O 1
ATOM 688 N N . TYR A 1 88 ? 15.820 -4.632 14.905 1.00 32.06 88 TYR A N 1
ATOM 689 C CA . TYR A 1 88 ? 14.821 -4.509 15.968 1.00 32.06 88 TYR A CA 1
ATOM 690 C C . TYR A 1 88 ? 15.378 -4.945 17.336 1.00 32.06 88 TYR A C 1
ATOM 692 O O . TYR A 1 88 ? 15.095 -4.308 18.346 1.00 32.06 88 TYR A O 1
ATOM 700 N N . LEU A 1 89 ? 16.245 -5.963 17.370 1.00 33.84 89 LEU A N 1
ATOM 701 C CA . LEU A 1 89 ? 16.937 -6.409 18.586 1.00 33.84 89 LEU A CA 1
ATOM 702 C C . LEU A 1 89 ? 18.183 -5.563 18.923 1.00 33.84 89 LEU A C 1
ATOM 704 O O . LEU A 1 89 ? 18.424 -5.300 20.097 1.00 33.84 89 LEU A O 1
ATOM 708 N N . LEU A 1 90 ? 18.935 -5.077 17.925 1.00 33.56 90 LEU A N 1
ATOM 709 C CA . LEU A 1 90 ? 20.108 -4.199 18.097 1.00 33.56 90 LEU A CA 1
ATOM 710 C C . LEU A 1 90 ? 19.742 -2.718 18.290 1.00 33.56 90 LEU A C 1
ATOM 712 O O . LEU A 1 90 ? 20.518 -1.997 18.908 1.00 33.56 90 LEU A O 1
ATOM 716 N N . ASN A 1 91 ? 18.573 -2.268 17.811 1.00 31.83 91 ASN A N 1
ATOM 717 C CA . ASN A 1 91 ? 17.991 -0.957 18.137 1.00 31.83 91 ASN A CA 1
ATOM 718 C C . ASN A 1 91 ? 16.874 -1.065 19.177 1.00 31.83 91 ASN A C 1
ATOM 720 O O . ASN A 1 91 ? 16.055 -0.145 19.272 1.00 31.83 91 ASN A O 1
ATOM 724 N N . LYS A 1 92 ? 16.854 -2.116 20.016 1.00 29.47 92 LYS A N 1
ATOM 725 C CA . LYS A 1 92 ? 16.266 -1.922 21.343 1.00 29.47 92 LYS A CA 1
ATOM 726 C C . LYS A 1 92 ? 16.940 -0.666 21.895 1.00 29.47 92 LYS A C 1
ATOM 728 O O . LYS A 1 92 ? 18.172 -0.651 21.981 1.00 29.47 92 LYS A O 1
ATOM 733 N N . PRO A 1 93 ? 16.198 0.402 22.232 1.00 24.80 93 PRO A N 1
ATOM 734 C CA . PRO A 1 93 ? 16.788 1.435 23.045 1.00 24.80 93 PRO A CA 1
ATOM 735 C C . PRO A 1 93 ? 17.280 0.701 24.286 1.00 24.80 93 PRO A C 1
ATOM 737 O O . PRO A 1 93 ? 16.490 0.127 25.037 1.00 24.80 93 PRO A O 1
ATOM 740 N N . VAL A 1 94 ? 18.601 0.663 24.464 1.00 28.12 94 VAL A N 1
ATOM 741 C CA . VAL A 1 94 ? 19.172 0.519 25.790 1.00 28.12 94 VAL A CA 1
ATOM 742 C C . VAL A 1 94 ? 18.442 1.586 26.581 1.00 28.12 94 VAL A C 1
ATOM 744 O O . VAL A 1 94 ? 18.636 2.783 26.345 1.00 28.12 94 VAL A O 1
ATOM 747 N N . LEU A 1 95 ? 17.536 1.151 27.456 1.00 26.39 95 LEU A N 1
ATOM 748 C CA . LEU A 1 95 ? 17.143 1.944 28.594 1.00 26.39 95 LEU A CA 1
ATOM 749 C C . LEU A 1 95 ? 18.468 2.241 29.282 1.00 26.39 95 LEU A C 1
ATOM 751 O O . LEU A 1 95 ? 18.982 1.450 30.071 1.00 26.39 95 LEU A O 1
ATOM 755 N N . LYS A 1 96 ? 19.053 3.395 28.942 1.00 27.12 96 LYS A N 1
ATOM 756 C CA . LYS A 1 96 ? 19.809 4.138 29.922 1.00 27.12 96 LYS A CA 1
ATOM 757 C C . LYS A 1 96 ? 18.866 4.165 31.105 1.00 27.12 96 LYS A C 1
ATOM 759 O O . LYS A 1 96 ? 17.768 4.713 31.012 1.00 27.12 96 LYS A O 1
ATOM 764 N N . GLN A 1 97 ? 19.279 3.493 32.168 1.00 29.67 97 GLN A N 1
ATOM 765 C CA . GLN A 1 97 ? 18.823 3.778 33.508 1.00 29.67 97 GLN A CA 1
ATOM 766 C C . GLN A 1 97 ? 19.125 5.264 33.758 1.00 29.67 97 GLN A C 1
ATOM 768 O O . GLN A 1 97 ? 20.120 5.626 34.370 1.00 29.67 97 GLN A O 1
ATOM 773 N N . SER A 1 98 ? 18.305 6.148 33.194 1.00 26.05 98 SER A N 1
ATOM 774 C CA . SER A 1 98 ? 18.069 7.479 33.709 1.00 26.05 98 SER A CA 1
ATOM 775 C C . SER A 1 98 ? 16.832 7.328 34.571 1.00 26.05 98 SER A C 1
ATOM 777 O O . SER A 1 98 ? 15.695 7.454 34.122 1.00 26.05 98 SER A O 1
ATOM 779 N N . SER A 1 99 ? 17.116 6.917 35.795 1.00 27.72 99 SER A N 1
ATOM 780 C CA . SER A 1 99 ? 16.408 7.233 37.023 1.00 27.72 99 SER A CA 1
ATOM 781 C C . SER A 1 99 ? 15.544 8.497 36.915 1.00 27.72 99 SER A C 1
ATOM 783 O O . SER A 1 99 ? 15.949 9.586 37.301 1.00 27.72 99 SER A O 1
ATOM 785 N N . LEU A 1 100 ? 14.316 8.321 36.440 1.00 22.66 100 LEU A N 1
ATOM 786 C CA . LEU A 1 100 ? 13.154 9.078 36.881 1.00 22.66 100 LEU A CA 1
ATOM 787 C C . LEU A 1 100 ? 12.042 8.060 37.099 1.00 22.66 100 LEU A C 1
ATOM 789 O O . LEU A 1 100 ? 11.266 7.713 36.216 1.00 22.66 100 LEU A O 1
ATOM 793 N N . TYR A 1 101 ? 12.055 7.539 38.317 1.00 22.81 101 TYR A N 1
ATOM 794 C CA . TYR A 1 101 ? 10.889 7.071 39.040 1.00 22.81 101 TYR A CA 1
ATOM 795 C C . TYR A 1 101 ? 9.684 7.964 38.691 1.00 22.81 101 TYR A C 1
ATOM 797 O O . TYR A 1 101 ? 9.495 9.037 39.252 1.00 22.81 101 TYR A O 1
ATOM 805 N N . TYR A 1 102 ? 8.814 7.514 37.790 1.00 23.11 102 TYR A N 1
ATOM 806 C CA . TYR A 1 102 ? 7.410 7.688 38.115 1.00 23.11 102 TYR A CA 1
ATOM 807 C C . TYR A 1 102 ? 7.159 6.680 39.215 1.00 23.11 102 TYR A C 1
ATOM 809 O O . TYR A 1 102 ? 7.205 5.472 38.994 1.00 23.11 102 TYR A O 1
ATOM 817 N N . THR A 1 103 ? 7.021 7.203 40.424 1.00 23.59 103 THR A N 1
ATOM 818 C CA . THR A 1 103 ? 6.544 6.486 41.591 1.00 23.59 103 THR A CA 1
ATOM 819 C C . THR A 1 103 ? 5.268 5.760 41.173 1.00 23.59 103 THR A C 1
ATOM 821 O O . TH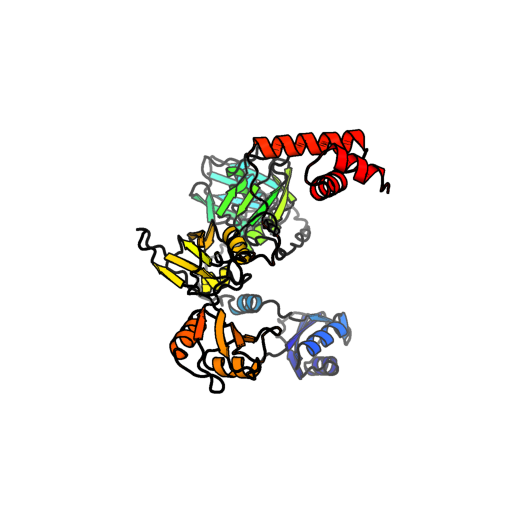R A 1 103 ? 4.199 6.363 41.087 1.00 23.59 103 THR A O 1
ATOM 824 N N . ILE A 1 104 ? 5.380 4.470 40.852 1.00 31.19 104 ILE A N 1
ATOM 825 C CA . ILE A 1 104 ? 4.236 3.572 40.880 1.00 31.19 104 ILE A CA 1
ATOM 826 C C . ILE A 1 104 ? 3.829 3.582 42.346 1.00 31.19 104 ILE A C 1
ATOM 828 O O . ILE A 1 104 ? 4.540 3.062 43.207 1.00 31.19 104 ILE A O 1
ATOM 832 N N . SER A 1 105 ? 2.741 4.289 42.645 1.00 27.33 105 SER A N 1
ATOM 833 C CA . SER A 1 105 ? 2.051 4.120 43.915 1.00 27.33 105 SER A CA 1
ATOM 834 C C . SER A 1 105 ? 1.779 2.621 44.099 1.00 27.33 105 SER A C 1
ATOM 836 O O . SER A 1 105 ? 1.399 1.958 43.132 1.00 27.33 105 SER A O 1
ATOM 838 N N . PRO A 1 106 ? 2.023 2.072 45.296 1.00 32.38 106 PRO A N 1
ATOM 839 C CA . PRO A 1 106 ? 1.977 0.636 45.529 1.00 32.38 106 PRO A CA 1
ATOM 840 C C . PRO A 1 106 ? 0.564 0.105 45.256 1.00 32.38 106 PRO A C 1
ATOM 842 O O . PRO A 1 106 ? -0.415 0.773 45.582 1.00 32.38 106 PRO A O 1
ATOM 845 N N . SER A 1 107 ? 0.490 -1.083 44.645 1.00 40.66 107 SER A N 1
ATOM 846 C CA . SER A 1 107 ? -0.702 -1.942 44.537 1.00 40.66 107 SER A CA 1
ATOM 847 C C . SER A 1 107 ? -2.006 -1.239 44.129 1.00 40.66 107 SER A C 1
ATOM 849 O O . SER A 1 107 ? -2.807 -0.841 44.974 1.00 40.66 107 SER A O 1
ATOM 851 N N . GLN A 1 108 ? -2.280 -1.161 42.827 1.00 48.09 108 GLN A N 1
ATOM 852 C CA . GLN A 1 108 ? -3.668 -1.165 42.368 1.00 48.09 108 GLN A CA 1
ATOM 853 C C . GLN A 1 108 ? -3.868 -2.420 41.539 1.00 48.09 108 GLN A C 1
ATOM 855 O O . GLN A 1 108 ? -3.359 -2.516 40.425 1.00 48.09 108 GLN A O 1
ATOM 860 N N . ASP A 1 109 ? -4.586 -3.378 42.113 1.00 68.31 109 ASP A N 1
ATOM 861 C CA . ASP A 1 109 ? -5.188 -4.469 41.367 1.00 68.31 109 ASP A CA 1
ATOM 862 C C . ASP A 1 109 ? -6.011 -3.834 40.231 1.00 68.31 109 ASP A C 1
ATOM 864 O O . ASP A 1 109 ? -6.947 -3.065 40.458 1.00 68.31 109 ASP A O 1
ATOM 868 N N . VAL A 1 110 ? -5.596 -4.057 38.985 1.00 77.06 110 VAL A N 1
ATOM 869 C CA . VAL A 1 110 ? -6.283 -3.556 37.788 1.00 77.06 110 VAL A CA 1
ATOM 870 C C . VAL A 1 110 ? -6.870 -4.720 37.014 1.00 77.06 110 VAL A C 1
ATOM 872 O O . VAL A 1 110 ? -6.267 -5.788 36.907 1.00 77.06 110 VAL A O 1
ATOM 875 N N . ASN A 1 111 ? -8.047 -4.510 36.439 1.00 84.38 111 ASN A N 1
ATOM 876 C CA . ASN A 1 111 ? -8.667 -5.487 35.569 1.00 84.38 111 ASN A CA 1
ATOM 877 C C . ASN A 1 111 ? -8.020 -5.396 34.182 1.00 84.38 111 ASN A C 1
ATOM 879 O O . ASN A 1 111 ? -8.353 -4.522 33.383 1.00 84.38 111 ASN A O 1
ATOM 883 N N . LYS A 1 112 ? -7.113 -6.328 33.879 1.00 87.44 112 LYS A N 1
ATOM 884 C CA . LYS A 1 112 ? -6.404 -6.400 32.590 1.00 87.44 112 LYS A CA 1
ATOM 885 C C . LYS A 1 112 ? -7.308 -6.675 31.385 1.00 87.44 112 LYS A C 1
ATOM 887 O O . LYS A 1 112 ? -6.868 -6.517 30.255 1.00 87.44 112 LYS A O 1
ATOM 892 N N . LYS A 1 113 ? -8.572 -7.050 31.601 1.00 88.94 113 LYS A N 1
ATOM 893 C CA . LYS A 1 113 ? -9.574 -7.245 30.543 1.00 88.94 113 LYS A CA 1
ATOM 894 C C . LYS A 1 113 ? -10.500 -6.042 30.363 1.00 88.94 113 LYS A C 1
ATOM 896 O O . LYS A 1 113 ? -11.405 -6.111 29.535 1.00 88.94 113 LYS A O 1
ATOM 901 N N . ALA A 1 114 ? -10.318 -4.964 31.125 1.00 91.25 114 ALA A N 1
ATOM 902 C CA . ALA A 1 114 ? -11.214 -3.815 31.106 1.00 91.25 114 ALA A CA 1
ATOM 903 C C . ALA A 1 114 ? -10.459 -2.494 30.943 1.00 91.25 114 ALA A C 1
ATOM 905 O O . ALA A 1 114 ? -9.488 -2.214 31.647 1.00 91.25 114 ALA A O 1
ATOM 906 N N . LEU A 1 115 ? -10.939 -1.659 30.024 1.00 94.25 115 LEU A N 1
ATOM 907 C CA . LEU A 1 115 ? -10.364 -0.359 29.698 1.00 94.25 115 LEU A CA 1
ATOM 908 C C . LEU A 1 115 ? -11.355 0.769 29.992 1.00 94.25 115 LEU A C 1
ATOM 910 O O . LEU A 1 115 ? -12.531 0.706 29.633 1.00 94.25 115 LEU A O 1
ATOM 914 N N . CYS A 1 116 ? -10.845 1.842 30.589 1.00 94.69 116 CYS A N 1
ATOM 915 C CA . CYS A 1 116 ? -11.504 3.124 30.778 1.00 94.69 116 CYS A CA 1
ATOM 916 C C . CYS A 1 116 ? -10.928 4.143 29.788 1.00 94.69 116 CYS A C 1
ATOM 918 O O . CYS A 1 116 ? -9.758 4.527 29.857 1.00 94.69 116 CYS A O 1
ATOM 920 N N . ILE A 1 117 ? -11.771 4.594 28.866 1.00 95.12 117 ILE A N 1
ATOM 921 C CA . ILE A 1 117 ? -11.461 5.605 27.865 1.00 95.12 117 ILE A CA 1
ATOM 922 C C . ILE A 1 117 ? -11.904 6.957 28.411 1.00 95.12 117 ILE A C 1
ATOM 924 O O . ILE A 1 117 ? -13.082 7.170 28.689 1.00 95.12 117 ILE A O 1
ATOM 928 N N . LYS A 1 118 ? -10.966 7.890 28.536 1.00 93.19 118 LYS A N 1
ATOM 929 C CA . LYS A 1 118 ? -11.179 9.262 29.000 1.00 93.19 118 LYS A CA 1
ATOM 930 C C . LYS A 1 118 ? -11.001 10.253 27.860 1.00 93.19 118 LYS A C 1
ATOM 932 O O . LYS A 1 118 ? -10.230 10.021 26.928 1.00 93.19 118 LYS A O 1
ATOM 937 N N . GLY A 1 119 ? -11.669 11.398 27.984 1.00 86.12 119 GLY A N 1
ATOM 938 C CA . GLY A 1 119 ? -11.534 12.501 27.031 1.00 86.12 119 GLY A CA 1
ATOM 939 C C . GLY A 1 119 ? -12.425 12.363 25.797 1.00 86.12 119 GLY A C 1
ATOM 940 O O . GLY A 1 119 ? -12.134 12.979 24.775 1.00 86.12 119 GLY A O 1
ATOM 941 N N . ILE A 1 120 ? -13.508 11.581 25.885 1.00 90.44 120 ILE A N 1
ATOM 942 C CA . ILE A 1 120 ? -14.511 11.514 24.815 1.00 90.44 120 ILE A CA 1
ATOM 943 C C . ILE A 1 120 ? -15.326 12.814 24.765 1.00 90.44 120 ILE A C 1
ATOM 945 O O . ILE A 1 120 ? -15.564 13.467 25.783 1.00 90.44 120 ILE A O 1
ATOM 949 N N . THR A 1 121 ? -15.755 13.220 23.576 1.00 87.75 121 THR A N 1
ATOM 950 C CA . THR A 1 121 ? -16.627 14.388 23.396 1.00 87.75 121 THR A CA 1
ATOM 951 C C . THR A 1 121 ? -18.090 14.023 23.676 1.00 87.75 121 THR A C 1
ATOM 953 O O . THR A 1 121 ? -18.472 12.860 23.553 1.00 87.75 121 THR A O 1
ATOM 956 N N . PRO A 1 122 ? -18.961 14.999 23.998 1.00 85.62 122 PRO A N 1
ATOM 957 C CA . PRO A 1 122 ? -20.396 14.740 24.149 1.00 85.62 122 PRO A CA 1
ATOM 958 C C . PRO A 1 122 ? -21.073 14.185 22.884 1.00 85.62 122 PRO A C 1
ATOM 960 O O . PRO A 1 122 ? -22.110 13.543 22.998 1.00 85.62 122 PRO A O 1
ATOM 963 N N . SER A 1 123 ? -20.489 14.416 21.698 1.00 87.12 123 SER A N 1
ATOM 964 C CA . SER A 1 123 ? -20.965 13.885 20.412 1.00 87.12 123 SER A CA 1
ATOM 965 C C . SER A 1 123 ? -20.742 12.380 20.250 1.00 87.12 123 SER A C 1
ATOM 967 O O . SER A 1 123 ? -21.410 11.758 19.427 1.00 87.12 123 SER A O 1
ATOM 969 N N . ILE A 1 124 ? -19.812 11.792 21.009 1.00 90.00 124 ILE A N 1
ATOM 970 C CA . ILE A 1 124 ? -19.415 10.396 20.844 1.00 90.00 124 ILE A CA 1
ATOM 971 C C . ILE A 1 124 ? -20.436 9.471 21.482 1.00 90.00 124 ILE A C 1
ATOM 973 O O . ILE A 1 124 ? -20.615 9.449 22.696 1.00 90.00 124 ILE A O 1
ATOM 977 N N . THR A 1 125 ? -21.085 8.684 20.635 1.00 92.69 125 THR A N 1
ATOM 978 C CA . THR A 1 125 ? -22.066 7.680 21.040 1.00 92.69 125 THR A CA 1
ATOM 979 C C . THR A 1 125 ? -21.394 6.354 21.389 1.00 92.69 125 THR A C 1
ATOM 981 O O . THR A 1 125 ? -20.257 6.085 20.995 1.00 92.69 125 THR A O 1
ATOM 984 N N . GLU A 1 126 ? -22.132 5.473 22.062 1.00 92.38 126 GLU A N 1
ATOM 985 C CA . GLU A 1 126 ? -21.703 4.089 22.295 1.00 92.38 126 GLU A CA 1
ATOM 986 C C . GLU A 1 126 ? -21.378 3.358 20.990 1.00 92.38 126 GLU A C 1
ATOM 988 O O . GLU A 1 126 ? -20.373 2.659 20.912 1.00 92.38 126 GLU A O 1
ATOM 993 N N . ARG A 1 127 ? -22.150 3.616 19.927 1.00 93.44 127 ARG A N 1
ATOM 994 C CA . ARG A 1 127 ? -21.895 3.080 18.586 1.00 93.44 127 ARG A CA 1
ATOM 995 C C . ARG A 1 127 ? -20.541 3.531 18.032 1.00 93.44 127 ARG A C 1
ATOM 997 O O . ARG A 1 127 ? -19.839 2.730 17.426 1.00 93.44 127 ARG A O 1
ATOM 1004 N N . ASN A 1 128 ? -20.146 4.788 18.256 1.00 94.44 128 ASN A N 1
ATOM 1005 C CA . ASN A 1 128 ? -18.836 5.270 17.810 1.00 94.44 128 ASN A CA 1
ATOM 1006 C C . ASN A 1 128 ? -17.700 4.553 18.543 1.00 94.44 128 ASN A C 1
ATOM 1008 O O . ASN A 1 128 ? -16.752 4.114 17.898 1.00 94.44 128 ASN A O 1
ATOM 1012 N N . ILE A 1 129 ? -17.812 4.404 19.866 1.00 95.19 129 ILE A N 1
ATOM 1013 C CA . ILE A 1 129 ? -16.828 3.666 20.667 1.00 95.19 129 ILE A CA 1
ATOM 1014 C C . ILE A 1 129 ? -16.776 2.195 20.243 1.00 95.19 129 ILE A C 1
ATOM 1016 O O . ILE A 1 129 ? -15.686 1.658 20.062 1.00 95.19 129 ILE A O 1
ATOM 1020 N N . TRP A 1 130 ? -17.928 1.570 19.999 1.00 95.31 130 TRP A N 1
ATOM 1021 C CA . TRP A 1 130 ? -17.995 0.199 19.500 1.00 95.31 130 TRP A CA 1
ATOM 1022 C C . TRP A 1 130 ? -17.219 0.030 18.192 1.00 95.31 130 TRP A C 1
ATOM 1024 O O . TRP A 1 130 ? -16.406 -0.883 18.084 1.00 95.31 130 TRP A O 1
ATOM 1034 N N . TYR A 1 131 ? -17.396 0.937 17.224 1.00 96.25 131 TYR A N 1
ATOM 1035 C CA . TYR A 1 131 ? -16.637 0.888 15.972 1.00 96.25 131 TYR A CA 1
ATOM 1036 C C . TYR A 1 131 ? -15.133 1.029 16.184 1.00 96.25 131 TYR A C 1
ATOM 1038 O O . TYR A 1 131 ? -14.380 0.247 15.617 1.00 96.25 131 TYR A O 1
ATOM 1046 N N . ILE A 1 132 ? -14.695 1.974 17.019 1.00 96.12 132 ILE A N 1
ATOM 1047 C CA . ILE A 1 132 ? -13.266 2.226 17.274 1.00 96.12 132 ILE A CA 1
ATOM 1048 C C . ILE A 1 132 ? -12.555 0.981 17.812 1.00 96.12 132 ILE A C 1
ATOM 1050 O O . ILE A 1 132 ? -11.403 0.727 17.467 1.00 96.12 132 ILE A O 1
ATOM 1054 N N . PHE A 1 133 ? -13.241 0.205 18.649 1.00 96.31 133 PHE A N 1
ATOM 1055 C CA . PHE A 1 133 ? -12.669 -0.970 19.298 1.00 96.31 133 PHE A CA 1
ATOM 1056 C C . PHE A 1 133 ? -13.026 -2.291 18.611 1.00 96.31 133 PHE A C 1
ATOM 1058 O O . PHE A 1 133 ? -12.523 -3.328 19.033 1.00 96.31 133 PHE A O 1
ATOM 1065 N N . ALA A 1 134 ? -13.837 -2.281 17.546 1.00 95.12 134 ALA A N 1
ATOM 1066 C CA . ALA A 1 134 ? -14.357 -3.489 16.899 1.00 95.12 134 ALA A CA 1
ATOM 1067 C C . ALA A 1 134 ? -13.257 -4.477 16.469 1.00 95.12 134 ALA A C 1
ATOM 1069 O O . ALA A 1 134 ? -13.434 -5.687 16.601 1.00 95.12 134 ALA A O 1
ATOM 1070 N N . ALA A 1 135 ? -12.102 -3.967 16.026 1.00 93.81 135 ALA A N 1
ATOM 1071 C CA . ALA A 1 135 ? -10.946 -4.765 15.608 1.00 93.81 135 ALA A CA 1
ATOM 1072 C C . ALA A 1 135 ? -10.306 -5.595 16.744 1.00 93.81 135 ALA A C 1
ATOM 1074 O O . ALA A 1 135 ? -9.548 -6.528 16.497 1.00 93.81 135 ALA A O 1
ATOM 1075 N N . PHE A 1 136 ? -10.633 -5.275 17.996 1.00 94.62 136 PHE A N 1
ATOM 1076 C CA . PHE A 1 136 ? -10.140 -5.958 19.193 1.00 94.62 136 PHE A CA 1
ATOM 1077 C C . PHE A 1 136 ? -11.234 -6.790 19.879 1.00 94.62 136 PHE A C 1
ATOM 1079 O O . PHE A 1 136 ? -11.039 -7.271 20.992 1.00 94.62 136 PHE A O 1
ATOM 1086 N N . ILE A 1 137 ? -12.382 -6.984 19.214 1.00 91.50 137 ILE A N 1
ATOM 1087 C CA . ILE A 1 137 ? -13.471 -7.881 19.635 1.00 91.50 137 ILE A CA 1
ATOM 1088 C C . ILE A 1 137 ? -13.920 -7.586 21.086 1.00 91.50 137 ILE A C 1
ATOM 1090 O O . ILE A 1 137 ? -13.710 -8.402 21.993 1.00 91.50 137 ILE A O 1
ATOM 1094 N N . PRO A 1 138 ? -14.504 -6.400 21.346 1.00 92.56 138 PRO A N 1
ATOM 1095 C CA . PRO A 1 138 ? -14.983 -6.041 22.673 1.00 92.56 138 PRO A CA 1
ATOM 1096 C C . PRO A 1 138 ? -16.167 -6.933 23.069 1.00 92.56 138 PRO A C 1
ATOM 1098 O O . PRO A 1 138 ? -17.048 -7.222 22.262 1.00 92.56 138 PRO A O 1
ATOM 1101 N N . ALA A 1 139 ? -16.207 -7.349 24.332 1.00 92.00 139 ALA A N 1
ATOM 1102 C CA . ALA A 1 139 ? -17.307 -8.121 24.907 1.00 92.00 139 ALA A CA 1
ATOM 1103 C C . ALA A 1 139 ? -18.474 -7.220 25.340 1.00 92.00 139 ALA A C 1
ATOM 1105 O O . ALA A 1 139 ? -19.637 -7.598 25.223 1.00 92.00 139 ALA A O 1
ATOM 1106 N N . SER A 1 140 ? -18.180 -6.021 25.849 1.00 91.62 140 SER A N 1
ATOM 1107 C CA . SER A 1 140 ? -19.193 -5.006 26.164 1.00 91.62 140 SER A CA 1
ATOM 1108 C C . SER A 1 140 ? -18.610 -3.599 26.099 1.00 91.62 140 SER A C 1
ATOM 1110 O O . SER A 1 140 ? -17.406 -3.409 26.264 1.00 91.62 140 SER A O 1
ATOM 1112 N N . CYS A 1 141 ? -19.477 -2.615 25.870 1.00 92.94 141 CYS A N 1
ATOM 1113 C CA . CYS A 1 141 ? -19.145 -1.196 25.839 1.00 92.94 141 CYS A CA 1
ATOM 1114 C C . CYS A 1 141 ? -20.209 -0.415 26.615 1.00 92.94 141 CYS A C 1
ATOM 1116 O O . CYS A 1 141 ? -21.385 -0.758 26.568 1.00 92.94 141 CYS A O 1
ATOM 1118 N N . ARG A 1 142 ? -19.808 0.635 27.336 1.00 92.81 142 ARG A N 1
ATOM 1119 C CA . ARG A 1 142 ? -20.733 1.541 28.027 1.00 92.81 142 ARG A CA 1
ATOM 1120 C C . ARG A 1 142 ? -20.189 2.960 28.047 1.00 92.81 142 ARG A C 1
ATOM 1122 O O . ARG A 1 142 ? -19.083 3.188 28.534 1.00 92.81 142 ARG A O 1
ATOM 1129 N N . VAL A 1 143 ? -20.986 3.927 27.599 1.00 92.75 143 VAL A N 1
ATOM 1130 C CA . VAL A 1 143 ? -20.617 5.353 27.600 1.00 92.75 143 VAL A CA 1
ATOM 1131 C C . VAL A 1 143 ? -21.293 6.095 28.752 1.00 92.75 143 VAL A C 1
ATOM 1133 O O . VAL A 1 143 ? -22.489 5.954 28.991 1.00 92.75 143 VAL A O 1
ATOM 1136 N N . VAL A 1 144 ? -20.528 6.917 29.474 1.00 92.19 144 VAL A N 1
ATOM 1137 C CA . VAL A 1 144 ? -21.020 7.780 30.556 1.00 92.19 144 VAL A CA 1
ATOM 1138 C C . VAL A 1 144 ? -20.755 9.237 30.185 1.00 92.19 144 VAL A C 1
ATOM 1140 O O . VAL A 1 144 ? -19.747 9.830 30.579 1.00 92.19 144 VAL A O 1
ATOM 1143 N N . HIS A 1 145 ? -21.688 9.832 29.438 1.00 88.25 145 HIS A N 1
ATOM 1144 C CA . HIS A 1 145 ? -21.564 11.202 28.924 1.00 88.25 145 HIS A CA 1
ATOM 1145 C C . HIS A 1 145 ? -21.311 12.245 30.020 1.00 88.25 145 HIS A C 1
ATOM 1147 O O . HIS A 1 145 ? -20.457 13.108 29.845 1.00 88.25 145 HIS A O 1
ATOM 1153 N N . ALA A 1 146 ? -21.974 12.124 31.178 1.00 87.25 146 ALA A N 1
ATOM 1154 C CA . ALA A 1 146 ? -21.818 13.051 32.305 1.00 87.25 146 ALA A CA 1
ATOM 1155 C C . ALA A 1 146 ? -20.373 13.160 32.826 1.00 87.25 146 ALA A C 1
ATOM 1157 O O . ALA A 1 146 ? -20.012 14.157 33.445 1.00 87.25 146 ALA A O 1
ATOM 1158 N N . LYS A 1 147 ? -19.547 12.134 32.586 1.00 86.31 147 LYS A N 1
ATOM 1159 C CA . LYS A 1 147 ? -18.140 12.082 33.003 1.00 86.31 147 LYS A CA 1
ATOM 1160 C C . LYS A 1 147 ? -17.165 12.123 31.826 1.00 86.31 147 LYS A C 1
ATOM 1162 O O . LYS A 1 147 ? -15.965 12.073 32.066 1.00 86.31 147 LYS A O 1
ATOM 1167 N N . ALA A 1 148 ? -17.654 12.201 30.584 1.00 90.56 148 ALA A N 1
ATOM 1168 C CA . ALA A 1 148 ? -16.829 12.105 29.379 1.00 90.56 148 ALA A CA 1
ATOM 1169 C C . ALA A 1 148 ? -15.887 10.881 29.403 1.00 90.56 148 ALA A C 1
ATOM 1171 O O . ALA A 1 148 ? -14.692 10.984 29.096 1.00 90.56 148 ALA A O 1
ATOM 1172 N N . ILE A 1 149 ? -16.444 9.720 29.774 1.00 92.44 149 ILE A N 1
ATOM 1173 C CA . ILE A 1 149 ? -15.734 8.435 29.804 1.00 92.44 149 ILE A CA 1
ATOM 1174 C C . ILE A 1 149 ? -16.529 7.319 29.122 1.00 92.44 149 ILE A C 1
ATOM 1176 O O . ILE A 1 149 ? -17.761 7.353 29.100 1.00 92.44 149 ILE A O 1
ATOM 1180 N N . ALA A 1 150 ? -15.825 6.305 28.630 1.00 93.81 150 ALA A N 1
ATOM 1181 C CA . ALA A 1 150 ? -16.393 5.035 28.193 1.00 93.81 150 ALA A CA 1
ATOM 1182 C C . ALA A 1 150 ? -15.649 3.862 28.845 1.00 93.81 150 ALA A C 1
ATOM 1184 O O . ALA A 1 150 ? -14.466 3.976 29.155 1.00 93.81 150 ALA A O 1
ATOM 1185 N N . PHE A 1 151 ? -16.342 2.749 29.050 1.00 94.06 151 PHE A N 1
ATOM 1186 C CA . PHE A 1 151 ? -15.786 1.506 29.579 1.00 94.06 151 PHE A CA 1
ATOM 1187 C C . PHE A 1 151 ? -15.943 0.403 28.544 1.00 94.06 151 PHE A C 1
ATOM 1189 O O . PHE A 1 151 ? -17.022 0.278 27.958 1.00 94.06 151 PHE A O 1
ATOM 1196 N N . ILE A 1 152 ? -14.895 -0.390 28.339 1.00 95.94 152 ILE A N 1
ATOM 1197 C CA . ILE A 1 152 ? -14.912 -1.550 27.447 1.00 95.94 152 ILE A CA 1
ATOM 1198 C C . ILE A 1 152 ? -14.337 -2.754 28.169 1.00 95.94 152 ILE A C 1
ATOM 1200 O O . ILE A 1 152 ? -13.264 -2.657 28.756 1.00 95.94 152 ILE A O 1
ATOM 1204 N N . ASN A 1 153 ? -15.029 -3.885 28.066 1.00 92.25 153 ASN A N 1
ATOM 1205 C CA . ASN A 1 153 ? -14.538 -5.171 28.545 1.00 92.25 153 ASN A CA 1
ATOM 1206 C C . ASN A 1 153 ? -14.199 -6.087 27.373 1.00 92.25 153 ASN A C 1
ATOM 1208 O O . ASN A 1 153 ? -14.879 -6.055 26.347 1.00 92.25 153 ASN A O 1
ATOM 1212 N N . PHE A 1 154 ? -13.213 -6.954 27.563 1.00 91.25 154 PHE A N 1
ATOM 1213 C CA . PHE A 1 154 ? -12.752 -7.946 26.597 1.00 91.25 154 PHE A CA 1
ATOM 1214 C C . PHE A 1 154 ? -12.835 -9.356 27.184 1.00 91.25 154 PHE A C 1
ATOM 1216 O O . PHE A 1 154 ? -12.782 -9.546 28.398 1.00 91.25 154 PHE A O 1
ATOM 1223 N N . GLY A 1 155 ? -12.943 -10.367 26.319 1.00 86.69 155 GLY A N 1
ATOM 1224 C CA . GLY A 1 155 ? -12.835 -11.767 26.753 1.00 86.69 155 GLY A CA 1
ATOM 1225 C C . GLY A 1 155 ? -11.408 -12.152 27.170 1.00 86.69 155 GLY A C 1
ATOM 1226 O O . GLY A 1 155 ? -11.215 -12.945 28.097 1.00 86.69 155 GLY A O 1
ATOM 1227 N N . TYR A 1 156 ? -10.418 -11.530 26.521 1.00 85.62 156 TYR A N 1
ATOM 1228 C CA . TYR A 1 156 ? -8.992 -11.840 26.628 1.00 85.62 156 TYR A CA 1
ATOM 1229 C C . TYR A 1 156 ? -8.179 -10.593 26.991 1.00 85.62 156 TYR A C 1
ATOM 1231 O O . TYR A 1 156 ? -8.516 -9.487 26.561 1.00 85.62 156 TYR A O 1
ATOM 1239 N N . GLU A 1 157 ? -7.118 -10.772 27.779 1.00 87.31 157 GLU A N 1
ATOM 1240 C CA . GLU A 1 157 ? -6.235 -9.674 28.208 1.00 87.31 157 GLU A CA 1
ATOM 1241 C C . GLU A 1 157 ? -5.445 -9.111 27.025 1.00 87.31 157 GLU A C 1
ATOM 1243 O O . GLU A 1 157 ? -5.274 -7.901 26.906 1.00 87.31 157 GLU A O 1
ATOM 1248 N N . GLU A 1 158 ? -5.048 -9.976 26.094 1.00 86.62 158 GLU A N 1
ATOM 1249 C CA . GLU A 1 158 ? -4.291 -9.622 24.899 1.00 86.62 158 GLU A CA 1
ATOM 1250 C C . GLU A 1 158 ? -5.083 -8.666 23.998 1.00 86.62 158 GLU A C 1
ATOM 1252 O O . GLU A 1 158 ? -4.522 -7.706 23.482 1.00 86.62 158 GLU A O 1
ATOM 1257 N N . ASN A 1 159 ? -6.404 -8.856 23.874 1.00 88.56 159 ASN A N 1
ATOM 1258 C CA . ASN A 1 159 ? -7.266 -7.930 23.130 1.00 88.56 159 ASN A CA 1
ATOM 1259 C C . ASN A 1 159 ? -7.271 -6.528 23.766 1.00 88.56 159 ASN A C 1
ATOM 1261 O O . ASN A 1 159 ? -7.238 -5.520 23.060 1.00 88.56 159 ASN A O 1
ATOM 1265 N N . ALA A 1 160 ? -7.323 -6.459 25.101 1.00 91.31 160 ALA A N 1
ATOM 1266 C CA . ALA A 1 160 ? -7.300 -5.194 25.830 1.00 91.31 160 ALA A CA 1
ATOM 1267 C C . ALA A 1 160 ? -5.934 -4.506 25.701 1.00 91.31 160 ALA A C 1
ATOM 1269 O O . ALA A 1 160 ? -5.869 -3.292 25.494 1.00 91.31 160 ALA A O 1
ATOM 1270 N N . GLN A 1 161 ? -4.850 -5.278 25.771 1.00 90.81 161 GLN A N 1
ATOM 1271 C CA . GLN A 1 161 ? -3.496 -4.773 25.587 1.00 90.81 161 GLN A CA 1
ATOM 1272 C C . GLN A 1 161 ? -3.284 -4.219 24.171 1.00 90.81 161 GLN A C 1
ATOM 1274 O O . GLN A 1 161 ? -2.844 -3.078 24.032 1.00 90.81 161 GLN A O 1
ATOM 1279 N N . GLU A 1 162 ? -3.651 -4.971 23.131 1.00 91.00 162 GLU A N 1
ATOM 1280 C CA . GLU A 1 162 ? -3.556 -4.530 21.732 1.00 91.00 162 GLU A CA 1
ATOM 1281 C C . GLU A 1 162 ? -4.363 -3.244 21.498 1.00 91.00 162 GLU A C 1
ATOM 1283 O O . GLU A 1 162 ? -3.860 -2.277 20.919 1.00 91.00 162 GLU A O 1
ATOM 1288 N N . ALA A 1 163 ? -5.595 -3.188 22.016 1.00 93.31 163 ALA A N 1
ATOM 1289 C CA . ALA A 1 163 ? -6.428 -1.995 21.937 1.00 93.31 163 ALA A CA 1
ATOM 1290 C C . ALA A 1 163 ? -5.780 -0.795 22.644 1.00 93.31 163 ALA A C 1
ATOM 1292 O O . ALA A 1 163 ? -5.774 0.312 22.104 1.00 93.31 163 ALA A O 1
ATOM 1293 N N . PHE A 1 164 ? -5.213 -0.994 23.838 1.00 93.88 164 PHE A N 1
ATOM 1294 C CA . PHE A 1 164 ? -4.502 0.052 24.571 1.00 93.88 164 PHE A CA 1
ATOM 1295 C C . PHE A 1 164 ? -3.308 0.584 23.770 1.00 93.88 164 PHE A C 1
ATOM 1297 O O . PHE A 1 164 ? -3.181 1.798 23.600 1.00 93.88 164 PHE A O 1
ATOM 1304 N N . GLU A 1 165 ? -2.462 -0.299 23.244 1.00 92.19 165 GLU A N 1
ATOM 1305 C CA . GLU A 1 165 ? -1.256 0.077 22.501 1.00 92.19 165 GLU A CA 1
ATOM 1306 C C . GLU A 1 165 ? -1.584 0.830 21.206 1.00 92.19 165 GLU A C 1
ATOM 1308 O O . GLU A 1 165 ? -0.931 1.827 20.884 1.00 92.19 165 GLU A O 1
ATOM 1313 N N . MET A 1 166 ? -2.618 0.399 20.480 1.00 91.31 166 MET A N 1
ATOM 1314 C CA . MET A 1 166 ? -2.948 0.970 19.174 1.00 91.31 166 MET A CA 1
ATOM 1315 C C . MET A 1 166 ? -3.861 2.200 19.239 1.00 91.31 166 MET A C 1
ATOM 1317 O O . MET A 1 166 ? -3.818 3.029 18.327 1.00 91.31 166 MET A O 1
ATOM 1321 N N . LEU A 1 167 ? -4.690 2.354 20.278 1.00 95.50 167 LEU A N 1
ATOM 1322 C CA . LEU A 1 167 ? -5.686 3.434 20.354 1.00 95.50 167 LEU A CA 1
ATOM 1323 C C . LEU A 1 167 ? -5.349 4.540 21.358 1.00 95.50 167 LEU A C 1
ATOM 1325 O O . LEU A 1 167 ? -5.876 5.651 21.230 1.00 95.50 167 LEU A O 1
ATOM 1329 N N . ASN A 1 168 ? -4.483 4.296 22.344 1.00 94.44 168 ASN A N 1
ATOM 1330 C CA . ASN A 1 168 ? -4.177 5.316 23.342 1.00 94.44 168 ASN A CA 1
ATOM 1331 C C . ASN A 1 168 ? -3.512 6.544 22.691 1.00 94.44 168 ASN A C 1
ATOM 1333 O O . ASN A 1 168 ? -2.521 6.443 21.970 1.00 94.44 168 ASN A O 1
ATOM 1337 N N . GLY A 1 169 ? -4.076 7.729 22.929 1.00 93.00 169 GLY A N 1
ATOM 1338 C CA . GLY A 1 169 ? -3.605 8.983 22.342 1.00 93.00 169 GLY A CA 1
ATOM 1339 C C . GLY A 1 169 ? -4.109 9.281 20.924 1.00 93.00 169 GLY A C 1
ATOM 1340 O O . GLY A 1 169 ? -3.786 10.357 20.404 1.00 93.00 169 GLY A O 1
ATOM 1341 N N . LYS A 1 170 ? -4.908 8.401 20.296 1.00 93.50 170 LYS A N 1
ATOM 1342 C CA . LYS A 1 170 ? -5.566 8.698 19.009 1.00 93.50 170 LYS A CA 1
ATOM 1343 C C . LYS A 1 170 ? -6.554 9.848 19.152 1.00 93.50 170 LYS A C 1
ATOM 1345 O O . LYS A 1 170 ? -7.164 10.030 20.202 1.00 93.50 170 LYS A O 1
ATOM 1350 N N . ALA A 1 171 ? -6.718 10.622 18.085 1.00 91.12 171 ALA A N 1
ATOM 1351 C CA . ALA A 1 171 ? -7.677 11.715 18.051 1.00 91.12 171 ALA A CA 1
ATOM 1352 C C . ALA A 1 171 ? -9.021 11.250 17.480 1.00 91.12 171 ALA A C 1
ATOM 1354 O O . ALA A 1 171 ? -9.062 10.651 16.408 1.00 91.12 171 ALA A O 1
ATOM 1355 N N . ILE A 1 172 ? -10.106 11.588 18.170 1.00 87.31 172 ILE A N 1
ATOM 1356 C CA . ILE A 1 172 ? -11.481 11.468 17.685 1.00 87.31 172 ILE A CA 1
ATOM 1357 C C . ILE A 1 172 ? -12.087 12.869 17.718 1.00 87.31 172 ILE A C 1
ATOM 1359 O O . ILE A 1 172 ? -11.967 13.562 18.728 1.00 87.31 172 ILE A O 1
ATOM 1363 N N . ASP A 1 173 ? -12.673 13.321 16.608 1.00 84.31 173 ASP A N 1
ATOM 1364 C CA . ASP A 1 173 ? -13.178 14.696 16.454 1.00 84.31 173 ASP A CA 1
ATOM 1365 C C . ASP A 1 173 ? -12.139 15.763 16.875 1.00 84.31 173 ASP A C 1
ATOM 1367 O O . ASP A 1 173 ? -12.450 16.771 17.509 1.00 84.31 173 ASP A O 1
ATOM 1371 N N . GLY A 1 174 ? -10.857 15.505 16.582 1.00 84.88 174 GLY A N 1
ATOM 1372 C CA . GLY A 1 174 ? -9.736 16.384 16.933 1.00 84.88 174 GLY A CA 1
ATOM 1373 C C . GLY A 1 174 ? -9.283 16.333 18.399 1.00 84.88 174 GLY A C 1
ATOM 1374 O O . GLY A 1 174 ? -8.282 16.967 18.736 1.00 84.88 174 GLY A O 1
ATOM 1375 N N . LYS A 1 175 ? -9.945 15.567 19.278 1.00 87.69 175 LYS A N 1
ATOM 1376 C CA . LYS A 1 175 ? -9.543 15.398 20.685 1.00 87.69 175 LYS A CA 1
ATOM 1377 C C . LYS A 1 175 ? -8.894 14.045 20.925 1.00 87.69 175 LYS A C 1
ATOM 1379 O O . LYS A 1 175 ? -9.426 13.013 20.531 1.00 87.69 175 LYS A O 1
ATOM 1384 N N . LYS A 1 176 ? -7.743 14.047 21.597 1.00 91.81 176 LYS A N 1
ATOM 1385 C CA . LYS A 1 176 ? -7.031 12.813 21.939 1.00 91.81 176 LYS A CA 1
ATOM 1386 C C . LYS A 1 176 ? -7.743 12.066 23.061 1.00 91.81 176 LYS A C 1
ATOM 1388 O O . LYS A 1 176 ? -8.015 12.658 24.105 1.00 91.81 176 LYS A O 1
ATOM 1393 N N . ILE A 1 177 ? -7.975 10.773 22.866 1.00 93.88 177 ILE A N 1
ATOM 1394 C CA . ILE A 1 177 ? -8.432 9.886 23.935 1.00 93.88 177 ILE A CA 1
ATOM 1395 C C . ILE A 1 177 ? -7.260 9.434 24.798 1.00 93.88 177 ILE A C 1
ATOM 1397 O O . ILE A 1 177 ? -6.145 9.250 24.307 1.00 93.88 177 ILE A O 1
ATOM 1401 N N . ARG A 1 178 ? -7.525 9.221 26.086 1.00 94.62 178 ARG A N 1
ATOM 1402 C CA . ARG A 1 178 ? -6.597 8.562 27.009 1.00 94.62 178 ARG A CA 1
ATOM 1403 C C . ARG A 1 178 ? -7.215 7.261 27.481 1.00 94.62 178 ARG A C 1
ATOM 1405 O O . ARG A 1 178 ? -8.340 7.275 27.966 1.00 94.62 178 ARG A O 1
ATOM 1412 N N . ILE A 1 179 ? -6.486 6.165 27.358 1.00 94.44 179 ILE A N 1
ATOM 1413 C CA . ILE A 1 179 ? -6.939 4.845 27.796 1.00 94.44 179 ILE A CA 1
ATOM 1414 C C . ILE A 1 179 ? -6.172 4.463 29.062 1.00 94.44 179 ILE A C 1
ATOM 1416 O O . ILE A 1 179 ? -4.971 4.700 29.160 1.00 94.44 179 ILE A O 1
ATOM 1420 N N . GLU A 1 180 ? -6.873 3.900 30.038 1.00 93.75 180 GLU A N 1
ATOM 1421 C CA . GLU A 1 180 ? -6.322 3.319 31.266 1.00 93.75 180 GLU A CA 1
ATOM 1422 C C . GLU A 1 180 ? -7.010 1.982 31.543 1.00 93.75 180 GLU A C 1
ATOM 1424 O O . GLU A 1 180 ? -8.170 1.817 31.177 1.00 93.75 180 GLU A O 1
ATOM 1429 N N . TYR A 1 181 ? -6.345 1.055 32.230 1.00 91.50 181 TYR A N 1
ATOM 1430 C CA . TYR A 1 181 ? -7.027 -0.130 32.754 1.00 91.50 181 TYR A CA 1
ATOM 1431 C C . TYR A 1 181 ? -8.017 0.255 33.859 1.00 91.50 181 TYR A C 1
ATOM 1433 O O . TYR A 1 181 ? -7.772 1.181 34.642 1.00 91.50 181 TYR A O 1
ATOM 1441 N N . GLU A 1 182 ? -9.152 -0.439 33.918 1.00 86.94 182 GLU A N 1
ATOM 1442 C CA . GLU A 1 182 ? -10.119 -0.256 34.998 1.00 86.94 182 GLU A CA 1
ATOM 1443 C C . GLU A 1 182 ? -9.520 -0.749 36.323 1.00 86.94 182 GLU A C 1
ATOM 1445 O O . GLU A 1 182 ? -8.893 -1.806 36.391 1.00 86.94 182 GLU A O 1
ATOM 1450 N N . ARG A 1 183 ? -9.695 0.031 37.392 1.00 82.69 183 ARG A N 1
ATOM 1451 C CA . ARG A 1 183 ? -9.255 -0.369 38.735 1.00 82.69 183 ARG A CA 1
ATOM 1452 C C . ARG A 1 183 ? -10.205 -1.434 39.271 1.00 82.69 183 ARG A C 1
ATOM 1454 O O . ARG A 1 183 ? -11.418 -1.263 39.158 1.00 82.69 183 ARG A O 1
ATOM 1461 N N . LEU A 1 184 ? -9.669 -2.502 39.859 1.00 70.69 184 LEU A N 1
ATOM 1462 C CA . LEU A 1 184 ? -10.487 -3.482 40.565 1.00 70.69 184 LEU A CA 1
ATOM 1463 C C . LEU A 1 184 ? -11.107 -2.797 41.787 1.00 70.69 184 LEU A C 1
ATOM 1465 O O . LEU A 1 184 ? -10.425 -2.124 42.558 1.00 70.69 184 LEU A O 1
ATOM 1469 N N . ASN A 1 185 ? -12.423 -2.933 41.929 1.00 58.81 185 ASN A N 1
ATOM 1470 C CA . ASN A 1 185 ? -13.103 -2.570 43.163 1.00 58.81 185 ASN A CA 1
ATOM 1471 C C . ASN A 1 185 ? -13.030 -3.771 44.117 1.00 58.81 185 ASN A C 1
ATOM 1473 O O . ASN A 1 185 ? -13.167 -4.911 43.673 1.00 58.81 185 ASN A O 1
ATOM 1477 N N . ASP A 1 186 ? -12.913 -3.500 45.419 1.00 49.81 186 ASP A N 1
ATOM 1478 C CA . ASP A 1 186 ? -12.784 -4.454 46.546 1.00 49.81 186 ASP A CA 1
ATOM 1479 C C . ASP A 1 186 ? -13.886 -5.543 46.649 1.00 49.81 186 ASP A C 1
ATOM 1481 O O . ASP A 1 186 ? -13.904 -6.354 47.571 1.00 49.81 186 ASP A O 1
ATOM 1485 N N . HIS A 1 187 ? -14.849 -5.577 45.724 1.00 48.44 187 HIS A N 1
ATOM 1486 C CA . HIS A 1 187 ? -15.998 -6.489 45.736 1.00 48.44 187 HIS A CA 1
ATOM 1487 C C . HIS A 1 187 ? -16.059 -7.453 44.546 1.00 48.44 187 HIS A C 1
ATOM 1489 O O . HIS A 1 187 ? -16.995 -8.245 44.460 1.00 48.44 187 HIS A O 1
ATOM 1495 N N . SER A 1 188 ? -15.083 -7.428 43.636 1.00 49.25 188 SER A N 1
ATOM 1496 C CA . SER A 1 188 ? -15.051 -8.324 42.475 1.00 49.25 188 SER A CA 1
ATOM 1497 C C . SER A 1 188 ? -13.817 -9.224 42.492 1.00 49.25 188 SER A C 1
ATOM 1499 O O . SER A 1 188 ? -12.952 -9.121 41.625 1.00 49.25 188 SER A O 1
ATOM 1501 N N . HIS A 1 189 ? -13.755 -10.154 43.449 1.00 43.09 189 HIS A N 1
ATOM 1502 C CA . HIS A 1 189 ? -12.933 -11.358 43.304 1.00 43.09 189 HIS A CA 1
ATOM 1503 C C . HIS A 1 189 ? -13.604 -12.296 42.292 1.00 43.09 189 HIS A C 1
ATOM 1505 O O . HIS A 1 189 ? -14.173 -13.327 42.643 1.00 43.09 189 HIS A O 1
ATOM 1511 N N . HIS A 1 190 ? -13.591 -11.919 41.014 1.00 48.59 190 HIS A N 1
ATOM 1512 C CA . HIS A 1 190 ? -13.849 -12.893 39.967 1.00 48.59 190 HIS A CA 1
ATOM 1513 C C . HIS A 1 190 ? -12.611 -13.776 39.859 1.00 48.59 190 HIS A C 1
ATOM 1515 O O . HIS A 1 190 ? -11.536 -13.293 39.516 1.00 48.59 190 HIS A O 1
ATOM 1521 N N . HIS A 1 191 ? -12.769 -15.066 40.160 1.00 44.78 191 HIS A N 1
ATOM 1522 C CA . HIS A 1 191 ? -11.837 -16.095 39.718 1.00 44.78 191 HIS A CA 1
ATOM 1523 C C . HIS A 1 191 ? -11.649 -15.935 38.205 1.00 44.78 191 HIS A C 1
ATOM 1525 O O . HIS A 1 191 ? -12.537 -16.264 37.420 1.00 44.78 191 HIS A O 1
ATOM 1531 N N . GLN A 1 192 ? -10.530 -15.335 37.800 1.00 52.66 192 GLN A N 1
ATOM 1532 C CA . GLN A 1 192 ? -10.170 -15.199 36.400 1.00 52.66 192 GLN A CA 1
ATOM 1533 C C . GLN A 1 192 ? -9.697 -16.571 35.930 1.00 52.66 192 GLN A C 1
ATOM 1535 O O . GLN A 1 192 ? -8.566 -16.973 36.185 1.00 52.66 192 GLN A O 1
ATOM 1540 N N . GLU A 1 193 ? -10.580 -17.324 35.279 1.00 50.72 193 GLU A N 1
ATOM 1541 C CA . GLU A 1 193 ? -10.136 -18.462 34.485 1.00 50.72 193 GLU A CA 1
ATOM 1542 C C . GLU A 1 193 ? -9.205 -17.931 33.385 1.00 50.72 193 GLU A C 1
ATOM 1544 O O . GLU A 1 193 ? -9.601 -17.113 32.543 1.00 50.72 193 GLU A O 1
ATOM 1549 N N . ASN A 1 194 ? -7.944 -18.367 33.432 1.00 53.19 194 ASN A N 1
ATOM 1550 C CA . ASN A 1 194 ? -6.936 -18.085 32.415 1.00 53.19 194 ASN A CA 1
ATOM 1551 C C . ASN A 1 194 ? -7.266 -18.882 31.150 1.00 53.19 194 ASN A C 1
ATOM 1553 O O . ASN A 1 194 ? -6.687 -19.931 30.876 1.00 53.19 194 ASN A O 1
ATOM 1557 N N . HIS A 1 195 ? -8.236 -18.390 30.387 1.00 63.66 195 HIS A N 1
ATOM 1558 C CA . HIS A 1 195 ? -8.520 -18.888 29.048 1.00 63.66 195 HIS A CA 1
ATOM 1559 C C . HIS A 1 195 ? -7.466 -18.361 28.082 1.00 63.66 195 HIS A C 1
ATOM 1561 O O . HIS A 1 195 ? -7.336 -17.151 27.903 1.00 63.66 195 HIS A O 1
ATOM 1567 N N . ILE A 1 196 ? -6.733 -19.277 27.451 1.00 69.00 196 ILE A N 1
ATOM 1568 C CA . ILE A 1 196 ? -5.755 -18.957 26.409 1.00 69.00 196 ILE A CA 1
ATOM 1569 C C . ILE A 1 196 ? -6.510 -18.415 25.190 1.00 69.00 196 ILE A C 1
ATOM 1571 O O . ILE A 1 196 ? -7.462 -19.042 24.709 1.00 69.00 196 ILE A O 1
ATOM 1575 N N . ARG A 1 197 ? -6.099 -17.249 24.683 1.00 73.94 197 ARG A N 1
ATOM 1576 C CA . ARG A 1 197 ? -6.649 -16.687 23.445 1.00 73.94 197 ARG A CA 1
ATOM 1577 C C . ARG A 1 197 ? -6.323 -17.618 22.266 1.00 73.94 197 ARG A C 1
ATOM 1579 O O . ARG A 1 197 ? -5.164 -18.008 22.115 1.00 73.94 197 ARG A O 1
ATOM 1586 N N . PRO A 1 198 ? -7.298 -17.953 21.400 1.00 71.19 198 PRO A N 1
ATOM 1587 C CA . PRO A 1 198 ? -7.014 -18.667 20.161 1.00 71.19 198 PRO A CA 1
ATOM 1588 C C . PRO A 1 198 ? -5.947 -17.936 19.329 1.00 71.19 198 PRO A C 1
ATOM 1590 O O . PRO A 1 198 ? -5.937 -16.702 19.314 1.00 71.19 198 PRO A O 1
ATOM 1593 N N . PRO A 1 199 ? -5.065 -18.659 18.618 1.00 63.22 199 PRO A N 1
ATOM 1594 C CA . PRO A 1 199 ? -4.047 -18.027 17.792 1.00 63.22 199 PRO A CA 1
ATOM 1595 C C . PRO A 1 199 ? -4.694 -17.120 16.744 1.00 63.22 199 PRO A C 1
ATOM 1597 O O . PRO A 1 199 ? -5.703 -17.474 16.126 1.00 63.22 199 PRO A O 1
ATOM 1600 N N . LEU A 1 200 ? -4.095 -15.945 16.544 1.00 61.59 200 LEU A N 1
ATOM 1601 C CA . LEU A 1 200 ? -4.514 -15.032 15.490 1.00 61.59 200 LEU A CA 1
ATOM 1602 C C . LEU A 1 200 ? -4.404 -15.718 14.116 1.00 61.59 200 LEU A C 1
ATOM 1604 O O . LEU A 1 200 ? -3.480 -16.508 13.893 1.00 61.59 200 LEU A O 1
ATOM 1608 N N . PRO A 1 201 ? -5.323 -15.426 13.180 1.00 61.34 201 PRO A N 1
ATOM 1609 C CA . PRO A 1 201 ? -5.298 -16.035 11.861 1.00 61.34 201 PRO A CA 1
ATOM 1610 C C . PRO A 1 201 ? -4.000 -15.690 11.125 1.00 61.34 201 PRO A C 1
ATOM 1612 O O . PRO A 1 201 ? -3.546 -14.544 11.116 1.00 61.34 201 PRO A O 1
ATOM 1615 N N . ALA A 1 202 ? -3.410 -16.691 10.469 1.00 56.31 202 ALA A N 1
ATOM 1616 C CA . ALA A 1 202 ? -2.238 -16.482 9.634 1.00 56.31 202 ALA A CA 1
ATOM 1617 C C . ALA A 1 202 ? -2.595 -15.564 8.455 1.00 56.31 202 ALA A C 1
ATOM 1619 O O . ALA A 1 202 ? -3.481 -15.872 7.654 1.00 56.31 202 ALA A O 1
ATOM 1620 N N . ILE A 1 203 ? -1.885 -14.443 8.331 1.00 60.84 203 ILE A N 1
ATOM 1621 C CA . ILE A 1 203 ? -2.024 -13.558 7.176 1.00 60.84 203 ILE A CA 1
ATOM 1622 C C . ILE A 1 203 ? -1.221 -14.122 6.010 1.00 60.84 203 ILE A C 1
ATOM 1624 O O . ILE A 1 203 ? -0.020 -14.367 6.127 1.00 60.84 203 ILE A O 1
ATOM 1628 N N . GLN A 1 204 ? -1.866 -14.247 4.852 1.00 56.12 204 GLN A N 1
ATOM 1629 C CA . GLN A 1 204 ? -1.156 -14.449 3.595 1.00 56.12 204 GLN A CA 1
ATOM 1630 C C . GLN A 1 204 ? -0.565 -13.118 3.127 1.00 56.12 204 GLN A C 1
ATOM 1632 O O . GLN A 1 204 ? -1.284 -12.131 2.963 1.00 56.12 204 GLN A O 1
ATOM 1637 N N . LEU A 1 205 ? 0.752 -13.096 2.908 1.00 57.44 205 LEU A N 1
ATOM 1638 C CA . LEU A 1 205 ? 1.426 -11.943 2.318 1.00 57.44 205 LEU A CA 1
ATOM 1639 C C . LEU A 1 205 ? 0.861 -11.660 0.916 1.00 57.44 205 LEU A C 1
ATOM 1641 O O . LEU A 1 205 ? 0.542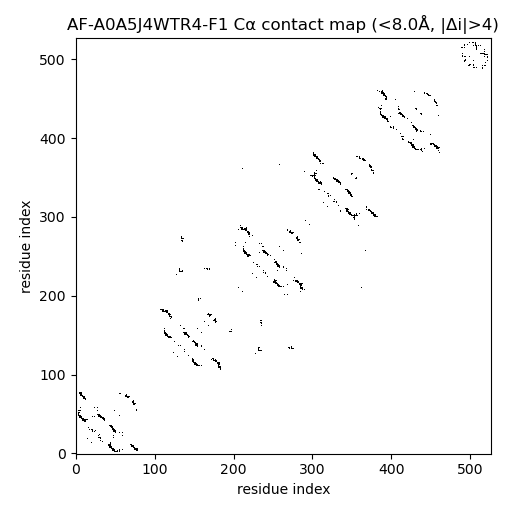 -12.602 0.179 1.00 57.44 205 LEU A O 1
ATOM 1645 N N . PRO A 1 206 ? 0.747 -10.381 0.523 1.00 59.62 206 PRO A N 1
ATOM 1646 C CA . PRO A 1 206 ? 0.222 -10.032 -0.784 1.00 59.62 206 PRO A CA 1
ATOM 1647 C C . PRO A 1 206 ? 1.131 -10.601 -1.878 1.00 59.62 206 PRO A C 1
ATOM 1649 O O . PRO A 1 206 ? 2.340 -10.368 -1.901 1.00 59.62 206 PRO A O 1
ATOM 1652 N N . GLY A 1 207 ? 0.542 -11.336 -2.824 1.00 56.59 207 GLY A N 1
ATOM 1653 C CA . GLY A 1 207 ? 1.238 -11.726 -4.049 1.00 56.59 207 GLY A CA 1
ATOM 1654 C C . GLY A 1 207 ? 1.624 -10.504 -4.895 1.00 56.59 207 GLY A C 1
ATOM 1655 O O . GLY A 1 207 ? 1.226 -9.368 -4.633 1.00 56.59 207 GLY A O 1
ATOM 1656 N N . THR A 1 208 ? 2.350 -10.717 -5.992 1.00 55.38 208 THR A N 1
ATOM 1657 C CA . THR A 1 208 ? 2.840 -9.617 -6.844 1.00 55.38 208 THR A CA 1
ATOM 1658 C C . THR A 1 208 ? 1.737 -8.736 -7.451 1.00 55.38 208 THR A C 1
ATOM 1660 O O . THR A 1 208 ? 2.024 -7.594 -7.801 1.00 55.38 208 THR A O 1
ATOM 1663 N N . ASN A 1 209 ? 0.489 -9.205 -7.500 1.00 64.88 209 ASN A N 1
ATOM 1664 C CA . ASN A 1 209 ? -0.646 -8.526 -8.139 1.00 64.88 209 ASN A CA 1
ATOM 1665 C C . ASN A 1 209 ? -1.536 -7.728 -7.164 1.00 64.88 209 ASN A C 1
ATOM 1667 O O . ASN A 1 209 ? -2.668 -7.377 -7.503 1.00 64.88 209 ASN A O 1
ATOM 1671 N N . PHE A 1 210 ? -1.060 -7.468 -5.949 1.00 70.12 210 PHE A N 1
ATOM 1672 C CA . PHE A 1 210 ? -1.803 -6.763 -4.907 1.00 70.12 210 PHE A CA 1
ATOM 1673 C C . PHE A 1 210 ? -1.082 -5.479 -4.488 1.00 70.12 210 PHE A C 1
ATOM 1675 O O . PHE A 1 210 ? 0.143 -5.386 -4.582 1.00 70.12 210 PHE A O 1
ATOM 1682 N N . ASN A 1 211 ? -1.857 -4.488 -4.048 1.00 74.31 211 ASN A N 1
ATOM 1683 C CA . ASN A 1 211 ? -1.338 -3.299 -3.384 1.00 74.31 211 ASN A CA 1
ATOM 1684 C C . ASN A 1 211 ? -1.154 -3.625 -1.894 1.00 74.31 211 ASN A C 1
ATOM 1686 O O . ASN A 1 211 ? -2.128 -3.916 -1.203 1.00 74.31 211 ASN A O 1
ATOM 1690 N N . ASP A 1 212 ? 0.088 -3.585 -1.423 1.00 80.00 212 ASP A N 1
ATOM 1691 C CA . ASP A 1 212 ? 0.509 -3.904 -0.052 1.00 80.00 212 ASP A CA 1
ATOM 1692 C C . ASP A 1 212 ? 0.130 -2.825 0.982 1.00 80.00 212 ASP A C 1
ATOM 1694 O O . ASP A 1 212 ? 0.242 -3.049 2.186 1.00 80.00 212 ASP A O 1
ATOM 1698 N N . LYS A 1 213 ? -0.381 -1.675 0.529 1.00 83.50 213 LYS A N 1
ATOM 1699 C CA . LYS A 1 213 ? -0.827 -0.540 1.354 1.00 83.50 213 LYS A CA 1
ATOM 1700 C C . LYS A 1 213 ? -2.313 -0.224 1.220 1.00 83.50 213 LYS A C 1
ATOM 1702 O O . LYS A 1 213 ? -2.777 0.768 1.778 1.00 83.50 213 LYS A O 1
ATOM 1707 N N . SER A 1 214 ? -3.070 -1.043 0.497 1.00 85.44 214 SER A N 1
ATOM 1708 C CA . SER A 1 214 ? -4.513 -0.861 0.344 1.00 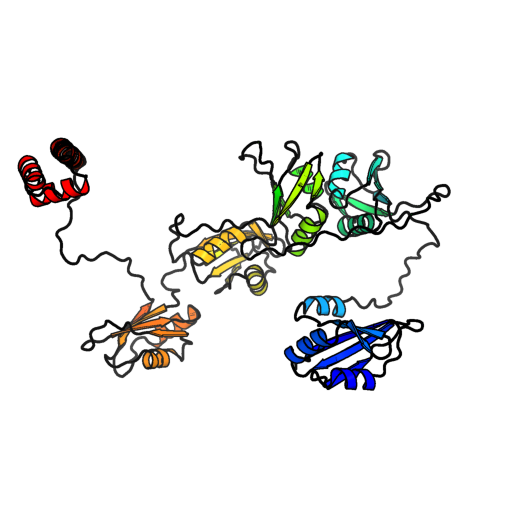85.44 214 SER A CA 1
ATOM 1709 C C . SER A 1 214 ? -5.242 -2.166 0.600 1.00 85.44 214 SER A C 1
ATOM 1711 O O . SER A 1 214 ? -4.873 -3.207 0.056 1.00 85.44 214 SER A O 1
ATOM 1713 N N . ILE A 1 215 ? -6.339 -2.099 1.345 1.00 92.12 215 ILE A N 1
ATOM 1714 C CA . ILE A 1 215 ? -7.223 -3.240 1.588 1.00 92.12 215 ILE A CA 1
ATOM 1715 C C . ILE A 1 215 ? -8.571 -3.045 0.898 1.00 92.12 215 ILE A C 1
ATOM 1717 O O . ILE A 1 215 ? -9.061 -1.927 0.714 1.00 92.12 215 ILE A O 1
ATOM 1721 N N . TYR A 1 216 ? -9.160 -4.164 0.506 1.00 86.94 216 TYR A N 1
ATOM 1722 C CA . TYR A 1 216 ? -10.509 -4.298 -0.001 1.00 86.94 216 TYR A CA 1
ATOM 1723 C C . TYR A 1 216 ? -11.380 -4.937 1.076 1.00 86.94 216 TYR A C 1
ATOM 1725 O O . TYR A 1 216 ? -11.024 -5.969 1.636 1.00 86.94 216 TYR A O 1
ATOM 1733 N N . ILE A 1 217 ? -12.511 -4.303 1.367 1.00 91.00 217 ILE A N 1
ATOM 1734 C CA . ILE A 1 217 ? -13.422 -4.676 2.446 1.00 91.00 217 ILE A CA 1
ATOM 1735 C C . ILE A 1 217 ? -14.744 -5.079 1.805 1.00 91.00 217 ILE A C 1
ATOM 1737 O O . ILE A 1 217 ? -15.324 -4.320 1.028 1.00 91.00 217 ILE A O 1
ATOM 1741 N N . THR A 1 218 ? -15.236 -6.268 2.116 1.00 86.50 218 THR A N 1
ATOM 1742 C CA . THR A 1 218 ? -16.492 -6.806 1.585 1.00 86.50 218 THR A CA 1
ATOM 1743 C C . THR A 1 218 ? -17.412 -7.263 2.700 1.00 86.50 218 THR A C 1
ATOM 1745 O O . THR A 1 218 ? -17.002 -7.351 3.858 1.00 86.50 218 THR A O 1
ATOM 1748 N N . ASN A 1 219 ? -18.671 -7.518 2.331 1.00 87.06 219 ASN A N 1
ATOM 1749 C CA . ASN A 1 219 ? -19.748 -7.837 3.263 1.00 87.06 219 ASN A CA 1
ATOM 1750 C C . ASN A 1 219 ? -19.997 -6.708 4.280 1.00 87.06 219 ASN A C 1
ATOM 1752 O O . ASN A 1 219 ? -20.232 -6.959 5.456 1.00 87.06 219 ASN A O 1
ATOM 1756 N N . LEU A 1 220 ? -19.922 -5.449 3.832 1.00 86.38 220 LEU A N 1
ATOM 1757 C CA . LEU A 1 220 ? -20.313 -4.307 4.658 1.00 86.38 220 LEU A CA 1
ATOM 1758 C C . LEU A 1 220 ? -21.836 -4.258 4.792 1.00 86.38 220 LEU A C 1
ATOM 1760 O O . LEU A 1 220 ? -22.559 -4.533 3.832 1.00 86.38 220 LEU A O 1
ATOM 1764 N N . ASN A 1 221 ? -22.328 -3.837 5.957 1.00 88.62 221 ASN A N 1
ATOM 1765 C CA . ASN A 1 221 ? -23.746 -3.544 6.112 1.00 88.62 221 ASN A CA 1
ATOM 1766 C C . ASN A 1 221 ? -24.126 -2.373 5.174 1.00 88.62 221 ASN A C 1
ATOM 1768 O O . ASN A 1 221 ? -23.433 -1.353 5.172 1.00 88.62 221 ASN A O 1
ATOM 1772 N N . PRO A 1 222 ? -25.239 -2.463 4.419 1.00 84.88 222 PRO A N 1
ATOM 1773 C CA . PRO A 1 222 ? -25.700 -1.398 3.524 1.00 84.88 222 PRO A CA 1
ATOM 1774 C C . PRO A 1 222 ? -25.884 -0.015 4.156 1.00 84.88 222 PRO A C 1
ATOM 1776 O O . PRO A 1 222 ? -25.917 0.995 3.456 1.00 84.88 222 PRO A O 1
ATOM 1779 N N . LYS A 1 223 ? -26.048 0.039 5.480 1.00 88.12 223 LYS A N 1
ATOM 1780 C CA . LYS A 1 223 ? -26.222 1.278 6.244 1.00 88.12 223 LYS A CA 1
ATOM 1781 C C . LYS A 1 223 ? -24.915 1.823 6.825 1.00 88.12 223 LYS A C 1
ATOM 1783 O O . LYS A 1 223 ? -24.933 2.940 7.334 1.00 88.12 223 LYS A O 1
ATOM 1788 N N . THR A 1 224 ? -23.818 1.064 6.786 1.00 88.44 224 THR A N 1
ATOM 1789 C CA . THR A 1 224 ? -22.512 1.524 7.274 1.00 88.44 224 THR A CA 1
ATOM 1790 C C . THR A 1 224 ? -21.967 2.588 6.329 1.00 88.44 224 THR A C 1
ATOM 1792 O O . THR A 1 224 ? -21.818 2.358 5.129 1.00 88.44 224 THR A O 1
ATOM 1795 N N . LEU A 1 225 ? -21.662 3.764 6.872 1.00 90.81 225 LEU A N 1
ATOM 1796 C CA . LEU A 1 225 ? -21.157 4.899 6.107 1.00 90.81 225 LEU A CA 1
ATOM 1797 C C . LEU A 1 225 ? -19.628 4.953 6.151 1.00 90.81 225 LEU A C 1
ATOM 1799 O O . LEU A 1 225 ? -18.982 4.376 7.024 1.00 90.81 225 LEU A O 1
ATOM 1803 N N . GLU A 1 226 ? -19.027 5.728 5.245 1.00 89.81 226 GLU A N 1
ATOM 1804 C CA . GLU A 1 226 ? -17.570 5.915 5.210 1.00 89.81 226 GLU A CA 1
ATOM 1805 C C . GLU A 1 226 ? -17.022 6.436 6.550 1.00 89.81 226 GLU A C 1
ATOM 1807 O O . GLU A 1 226 ? -15.987 5.971 7.018 1.00 89.81 226 GLU A O 1
ATOM 1812 N N . LYS A 1 227 ? -17.743 7.353 7.211 1.00 91.50 227 LYS A N 1
ATOM 1813 C CA . LYS A 1 227 ? -17.373 7.870 8.538 1.00 91.50 227 LYS A CA 1
ATOM 1814 C C . LYS A 1 227 ? -17.341 6.786 9.620 1.00 91.50 227 LYS A C 1
ATOM 1816 O O . LYS A 1 227 ? -16.512 6.865 10.517 1.00 91.50 227 LYS A O 1
ATOM 1821 N N . ASP A 1 228 ? -18.211 5.782 9.523 1.00 93.56 228 ASP A N 1
ATOM 1822 C CA . ASP A 1 228 ? -18.276 4.680 10.482 1.00 93.56 228 ASP A CA 1
ATOM 1823 C C . ASP A 1 228 ? -17.086 3.746 10.249 1.00 93.56 228 ASP A C 1
ATOM 1825 O O . ASP A 1 228 ? -16.368 3.385 11.178 1.00 93.56 228 ASP A O 1
ATOM 1829 N N . LEU A 1 229 ? -16.797 3.451 8.981 1.00 93.44 229 LEU A N 1
ATOM 1830 C CA . LEU A 1 229 ? -15.662 2.625 8.587 1.00 93.44 229 LEU A CA 1
ATOM 1831 C C . LEU A 1 229 ? -14.315 3.299 8.926 1.00 93.44 229 LEU A C 1
ATOM 1833 O O . LEU A 1 229 ? -13.384 2.622 9.353 1.00 93.44 229 LEU A O 1
ATOM 1837 N N . ARG A 1 230 ? -14.215 4.635 8.856 1.00 94.50 230 ARG A N 1
ATOM 1838 C CA . ARG A 1 230 ? -13.049 5.392 9.362 1.00 94.50 230 ARG A CA 1
ATOM 1839 C C . ARG A 1 230 ? -12.798 5.175 10.855 1.00 94.50 230 ARG A C 1
ATOM 1841 O O . ARG A 1 230 ? -11.642 5.154 11.264 1.00 94.50 230 ARG A O 1
ATOM 1848 N N . LEU A 1 231 ? -13.850 5.009 11.659 1.00 95.19 231 LEU A N 1
ATOM 1849 C CA . LEU A 1 231 ? -13.702 4.692 13.080 1.00 95.19 231 LEU A CA 1
ATOM 1850 C C . LEU A 1 231 ? -13.173 3.267 13.275 1.00 95.19 231 LEU A C 1
ATOM 1852 O O . LEU A 1 231 ? -12.254 3.083 14.066 1.00 95.19 231 LEU A O 1
ATOM 1856 N N . VAL A 1 232 ? -13.677 2.295 12.505 1.00 96.31 232 VAL A N 1
ATOM 1857 C CA . VAL A 1 232 ? -13.204 0.894 12.542 1.00 96.31 232 VAL A CA 1
ATOM 1858 C C . VAL A 1 232 ? -11.704 0.783 12.257 1.00 96.31 232 VAL A C 1
ATOM 1860 O O . VAL A 1 232 ? -11.002 0.018 12.914 1.00 96.31 232 VAL A O 1
ATOM 1863 N N . PHE A 1 233 ? -11.190 1.574 11.313 1.00 95.88 233 PHE A N 1
ATOM 1864 C CA . PHE A 1 233 ? -9.778 1.540 10.919 1.00 95.88 233 PHE A CA 1
ATOM 1865 C C . PHE A 1 233 ? -8.878 2.556 11.652 1.00 95.88 233 PHE A C 1
ATOM 1867 O O . PHE A 1 233 ? -7.694 2.678 11.324 1.00 95.88 233 PHE A O 1
ATOM 1874 N N . LEU A 1 234 ? -9.390 3.253 12.676 1.00 95.06 234 LEU A N 1
ATOM 1875 C CA . LEU A 1 234 ? -8.667 4.313 13.396 1.00 95.06 234 LEU A CA 1
ATOM 1876 C C . LEU A 1 234 ? -7.366 3.822 14.056 1.00 95.06 234 LEU A C 1
ATOM 1878 O O . LEU A 1 234 ? -6.353 4.530 14.038 1.00 95.06 234 LEU A O 1
ATOM 1882 N N . ALA A 1 235 ? -7.382 2.612 14.622 1.00 93.50 235 ALA A N 1
ATOM 1883 C CA . ALA A 1 235 ? -6.216 1.990 15.256 1.00 93.50 235 ALA A CA 1
ATOM 1884 C C . ALA A 1 235 ? -5.023 1.866 14.291 1.00 93.50 235 ALA A C 1
ATOM 1886 O O . ALA A 1 235 ? -3.873 2.062 14.685 1.00 93.50 235 ALA A O 1
ATOM 1887 N N . PHE A 1 236 ? -5.312 1.648 13.006 1.00 94.19 236 PHE A N 1
ATOM 1888 C CA . PHE A 1 236 ? -4.343 1.273 11.978 1.00 94.19 236 PHE A CA 1
ATOM 1889 C C . PHE A 1 236 ? -3.900 2.441 11.095 1.00 94.19 236 PHE A C 1
ATOM 1891 O O . PHE A 1 236 ? -3.385 2.222 10.010 1.00 94.19 236 PHE A O 1
ATOM 1898 N N . ASN A 1 237 ? -4.104 3.694 11.515 1.00 90.50 237 ASN A N 1
ATOM 1899 C CA . ASN A 1 237 ? -3.620 4.871 10.775 1.00 90.50 237 ASN A CA 1
ATOM 1900 C C . ASN A 1 237 ? -4.123 4.958 9.319 1.00 90.50 237 ASN A C 1
ATOM 1902 O O . ASN A 1 237 ? -3.384 5.409 8.439 1.00 90.50 237 ASN A O 1
ATOM 1906 N N . SER A 1 238 ? -5.363 4.539 9.040 1.00 90.19 238 SER A N 1
ATOM 1907 C CA . SER A 1 238 ? -5.928 4.664 7.691 1.00 90.19 238 SER A CA 1
ATOM 1908 C C . SER A 1 238 ? -5.909 6.124 7.228 1.00 90.19 238 SER A C 1
ATOM 1910 O O . SER A 1 238 ? -6.424 7.002 7.924 1.00 90.19 238 SER A O 1
ATOM 1912 N N . ILE A 1 239 ? -5.359 6.377 6.042 1.00 87.25 239 ILE A N 1
ATOM 1913 C CA . ILE A 1 239 ? -5.315 7.710 5.424 1.00 87.25 239 ILE A CA 1
ATOM 1914 C C . ILE A 1 239 ? -6.653 8.017 4.768 1.00 87.25 239 ILE A C 1
ATOM 1916 O O . ILE A 1 239 ? -7.188 9.123 4.867 1.00 87.25 239 ILE A O 1
ATOM 1920 N N . ARG A 1 240 ? -7.195 7.016 4.077 1.00 84.50 240 ARG A N 1
ATOM 1921 C CA . ARG A 1 240 ? -8.435 7.128 3.329 1.00 84.50 240 ARG A CA 1
ATOM 1922 C C . ARG A 1 240 ? -9.246 5.868 3.519 1.00 84.50 240 ARG A C 1
ATOM 1924 O O . ARG A 1 240 ? -8.708 4.769 3.509 1.00 84.50 240 ARG A O 1
ATOM 1931 N N . VAL A 1 241 ? -10.546 6.055 3.657 1.00 89.62 241 VAL A N 1
ATOM 1932 C CA . VAL A 1 241 ? -11.540 4.993 3.592 1.00 89.62 241 VAL A CA 1
ATOM 1933 C C . VAL A 1 241 ? -12.562 5.439 2.561 1.00 89.62 241 VAL A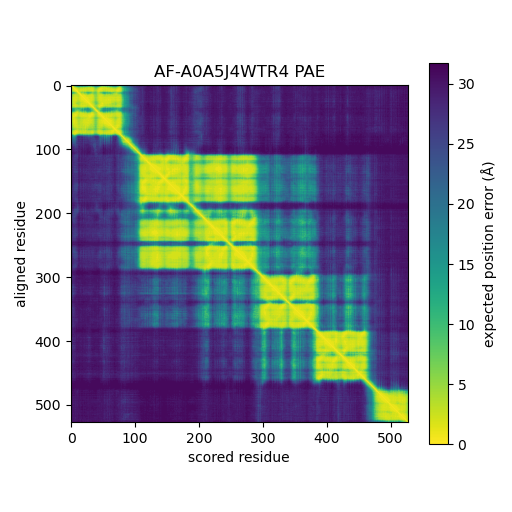 C 1
ATOM 1935 O O . VAL A 1 241 ? -12.840 6.630 2.477 1.00 89.62 241 VAL A O 1
ATOM 1938 N N . THR A 1 242 ? -13.075 4.541 1.730 1.00 85.06 242 THR A N 1
ATOM 1939 C CA . THR A 1 242 ? -14.027 4.899 0.669 1.00 85.06 242 THR A CA 1
ATOM 1940 C C . THR A 1 242 ? -15.020 3.774 0.451 1.00 85.06 242 THR A C 1
ATOM 1942 O O . THR A 1 242 ? -14.624 2.616 0.331 1.00 85.06 242 THR A O 1
ATOM 1945 N N . ILE A 1 243 ? -16.304 4.116 0.343 1.00 83.75 243 ILE A N 1
ATOM 1946 C CA . ILE A 1 243 ? -17.376 3.196 -0.057 1.00 83.75 243 ILE A CA 1
ATOM 1947 C C . ILE A 1 243 ? -17.909 3.676 -1.417 1.00 83.75 243 ILE A C 1
ATOM 1949 O O . ILE A 1 243 ? -18.523 4.740 -1.482 1.00 83.75 243 ILE A O 1
ATOM 1953 N N . PRO A 1 244 ? -17.658 2.957 -2.529 1.00 73.06 244 PRO A N 1
ATOM 1954 C CA . PRO A 1 244 ? -18.149 3.365 -3.841 1.00 73.06 244 PRO A CA 1
ATOM 1955 C C . PRO A 1 244 ? -19.678 3.313 -3.908 1.00 73.06 244 PRO A C 1
ATOM 1957 O O . PRO A 1 244 ? -20.281 2.290 -3.597 1.00 73.06 244 PRO A O 1
ATOM 1960 N N . THR A 1 245 ? -20.296 4.384 -4.400 1.00 58.97 245 THR A N 1
ATOM 1961 C CA . THR A 1 245 ? -21.759 4.539 -4.489 1.00 58.97 245 THR A CA 1
ATOM 1962 C C . THR A 1 245 ? -22.381 3.941 -5.759 1.00 58.97 245 THR A C 1
ATOM 1964 O O . THR A 1 245 ? -23.583 3.708 -5.798 1.00 58.97 245 THR A O 1
ATOM 1967 N N . ASN A 1 246 ? -21.577 3.644 -6.790 1.00 47.53 246 ASN A N 1
ATOM 1968 C CA . ASN A 1 246 ? -22.035 3.219 -8.125 1.00 47.53 246 ASN A CA 1
ATOM 1969 C C . ASN A 1 246 ? -21.910 1.701 -8.386 1.00 47.53 246 ASN A C 1
ATOM 1971 O O . ASN A 1 246 ? -21.494 1.290 -9.472 1.00 47.53 246 ASN A O 1
ATOM 1975 N N . ARG A 1 247 ? -22.209 0.836 -7.410 1.00 54.59 247 ARG A N 1
ATOM 1976 C CA . ARG A 1 247 ? -22.159 -0.631 -7.599 1.00 54.59 247 ARG A CA 1
ATOM 1977 C C . ARG A 1 247 ? -23.469 -1.311 -7.212 1.00 54.59 247 ARG A C 1
ATOM 1979 O O . ARG A 1 247 ? -24.301 -0.730 -6.528 1.00 54.59 247 ARG A O 1
ATOM 1986 N N . HIS A 1 248 ? -23.655 -2.534 -7.714 1.00 50.84 248 HIS A N 1
ATOM 1987 C CA . HIS A 1 248 ? -24.861 -3.337 -7.514 1.00 50.84 248 HIS A CA 1
ATOM 1988 C C . HIS A 1 248 ? -25.238 -3.420 -6.014 1.00 50.84 248 HIS A C 1
ATOM 1990 O O . HIS A 1 248 ? -24.341 -3.643 -5.198 1.00 50.84 248 HIS A O 1
ATOM 1996 N N . PRO A 1 249 ? -26.528 -3.318 -5.627 1.00 48.44 249 PRO A N 1
ATOM 1997 C CA . PRO A 1 249 ? -26.979 -3.283 -4.223 1.00 48.44 249 PRO A CA 1
ATOM 1998 C C . PRO A 1 249 ? -26.519 -4.463 -3.350 1.00 48.44 249 PRO A C 1
ATOM 2000 O O . PRO A 1 249 ? -26.493 -4.366 -2.126 1.00 48.44 249 PRO A O 1
ATOM 2003 N N . SER A 1 250 ? -26.148 -5.586 -3.971 1.00 52.31 250 SER A N 1
ATOM 2004 C CA . SER A 1 250 ? -25.642 -6.786 -3.291 1.00 52.31 250 SER A CA 1
ATOM 2005 C C . SER A 1 250 ? -24.127 -6.793 -3.038 1.00 52.31 250 SER A C 1
ATOM 2007 O O . SER A 1 250 ? -23.615 -7.762 -2.488 1.00 52.31 250 SER A O 1
ATOM 2009 N N . GLN A 1 251 ? -23.392 -5.746 -3.426 1.00 57.84 251 GLN A N 1
ATOM 2010 C CA . GLN A 1 251 ? -21.945 -5.627 -3.216 1.00 57.84 251 GLN A CA 1
ATOM 2011 C C . GLN A 1 251 ? -21.616 -4.322 -2.486 1.00 57.84 251 GLN A C 1
ATOM 2013 O O . GLN A 1 251 ? -20.969 -3.428 -3.032 1.00 57.84 251 GLN A O 1
ATOM 2018 N N . HIS A 1 252 ? -22.055 -4.217 -1.230 1.00 72.00 252 HIS A N 1
ATOM 2019 C CA . HIS A 1 252 ? -21.564 -3.176 -0.330 1.00 72.00 252 HIS A CA 1
ATOM 2020 C C . HIS A 1 252 ? -20.122 -3.513 0.053 1.00 72.00 252 HIS A C 1
ATOM 2022 O O . HIS A 1 252 ? -19.843 -4.414 0.848 1.00 72.00 252 HIS A O 1
ATOM 2028 N N . CYS A 1 253 ? -19.195 -2.823 -0.602 1.00 82.12 253 CYS A N 1
ATOM 2029 C CA . CYS A 1 253 ? -17.764 -2.992 -0.423 1.00 82.12 253 CYS A CA 1
ATOM 2030 C C . CYS A 1 253 ? -17.090 -1.644 -0.184 1.00 82.12 253 CYS A C 1
ATOM 2032 O O . CYS A 1 253 ? -17.578 -0.612 -0.640 1.00 82.12 253 CYS A O 1
ATOM 2034 N N . GLY A 1 254 ? -15.957 -1.663 0.499 1.00 86.81 254 GLY A N 1
ATOM 2035 C CA . GLY A 1 254 ? -15.161 -0.491 0.808 1.00 86.81 254 GLY A CA 1
ATOM 2036 C C . GLY A 1 254 ? -13.691 -0.726 0.512 1.00 86.81 254 GLY A C 1
ATOM 2037 O O . GLY A 1 254 ? -13.252 -1.837 0.214 1.00 86.81 254 GLY A O 1
ATOM 2038 N N . PHE A 1 255 ? -12.928 0.347 0.594 1.00 88.94 255 PHE A N 1
ATOM 2039 C CA . PHE A 1 255 ? -11.480 0.329 0.487 1.00 88.94 255 PHE A CA 1
ATOM 2040 C C . PHE A 1 255 ? -10.902 1.148 1.629 1.00 88.94 255 PHE A C 1
ATOM 2042 O O . PHE A 1 255 ? -11.504 2.155 2.007 1.00 88.94 255 PHE A O 1
ATOM 2049 N N . ALA A 1 256 ? -9.743 0.743 2.140 1.00 92.06 256 ALA A N 1
ATOM 2050 C CA . ALA A 1 256 ? -8.939 1.587 3.012 1.00 92.06 256 ALA A CA 1
ATOM 2051 C C . ALA A 1 256 ? -7.485 1.618 2.532 1.00 92.06 256 ALA A C 1
ATOM 2053 O O . ALA A 1 256 ? -6.928 0.584 2.162 1.00 92.06 256 ALA A O 1
ATOM 2054 N N . ASP A 1 257 ? -6.898 2.811 2.523 1.00 84.88 257 ASP A N 1
ATOM 2055 C CA . ASP A 1 257 ? -5.526 3.072 2.094 1.00 84.88 257 ASP A CA 1
ATOM 2056 C C . ASP A 1 257 ? -4.676 3.513 3.294 1.00 84.88 257 ASP A C 1
ATOM 2058 O O . ASP A 1 257 ? -5.122 4.304 4.135 1.00 84.88 257 ASP A O 1
ATOM 2062 N N . PHE A 1 258 ? -3.437 3.028 3.351 1.00 87.31 258 PHE A N 1
ATOM 2063 C CA . PHE A 1 258 ? -2.514 3.204 4.472 1.00 87.31 258 PHE A CA 1
ATOM 2064 C C . PHE A 1 258 ? -1.186 3.825 4.033 1.00 87.31 258 PHE A C 1
ATOM 2066 O O . PHE A 1 258 ? -0.739 3.675 2.896 1.00 87.31 258 PHE A O 1
ATOM 2073 N N . ALA A 1 259 ? -0.514 4.509 4.963 1.00 76.88 259 ALA A N 1
ATOM 2074 C CA . ALA A 1 259 ? 0.819 5.069 4.726 1.00 76.88 259 ALA A CA 1
ATOM 2075 C C . ALA A 1 259 ? 1.887 3.973 4.604 1.00 76.88 259 ALA A C 1
ATOM 2077 O O . ALA A 1 259 ? 2.832 4.077 3.812 1.00 76.88 259 ALA A O 1
ATOM 2078 N N . ARG A 1 260 ? 1.759 2.944 5.447 1.00 79.25 260 ARG A N 1
ATOM 2079 C CA . ARG A 1 260 ? 2.749 1.887 5.649 1.00 79.25 260 ARG A CA 1
ATOM 2080 C C . ARG A 1 260 ? 2.124 0.531 5.357 1.00 79.25 260 ARG A C 1
ATOM 2082 O O . ARG A 1 260 ? 0.969 0.291 5.687 1.00 79.25 260 ARG A O 1
ATOM 2089 N N . GLU A 1 261 ? 2.927 -0.363 4.793 1.00 81.44 261 GLU A N 1
ATOM 2090 C CA . GLU A 1 261 ? 2.549 -1.768 4.602 1.00 81.44 261 GLU A CA 1
ATOM 2091 C C . GLU A 1 261 ? 2.205 -2.432 5.943 1.00 81.44 261 GLU A C 1
ATOM 2093 O O . GLU A 1 261 ? 1.221 -3.154 6.044 1.00 81.44 261 GLU A O 1
ATOM 2098 N N . GLU A 1 262 ? 2.963 -2.117 6.998 1.00 83.19 262 GLU A N 1
ATOM 2099 C CA . GLU A 1 262 ? 2.709 -2.642 8.343 1.00 83.19 262 GLU A CA 1
ATOM 2100 C C . GLU A 1 262 ? 1.340 -2.212 8.889 1.00 83.19 262 GLU A C 1
ATOM 2102 O O . GLU A 1 262 ? 0.640 -3.027 9.477 1.00 83.19 262 GLU A O 1
ATOM 2107 N N . ASP A 1 263 ? 0.914 -0.971 8.633 1.00 88.44 263 ASP A N 1
ATOM 2108 C CA . ASP A 1 263 ? -0.415 -0.488 9.024 1.00 88.44 263 ASP A CA 1
ATOM 2109 C C . ASP A 1 263 ? -1.520 -1.287 8.297 1.00 88.44 263 ASP A C 1
ATOM 2111 O O . ASP A 1 263 ? -2.483 -1.734 8.922 1.00 88.44 263 ASP A O 1
ATOM 2115 N N . ALA A 1 264 ? -1.350 -1.549 6.993 1.00 87.62 264 ALA A N 1
ATOM 2116 C CA . ALA A 1 264 ? -2.279 -2.365 6.206 1.00 87.62 264 ALA A CA 1
ATOM 2117 C C . ALA A 1 264 ? -2.303 -3.834 6.663 1.00 87.62 264 ALA A C 1
ATOM 2119 O O . ALA A 1 264 ? -3.367 -4.452 6.720 1.00 87.62 264 ALA A O 1
ATOM 2120 N N . ARG A 1 265 ? -1.140 -4.389 7.021 1.00 87.38 265 ARG A N 1
ATOM 2121 C CA . ARG A 1 265 ? -0.999 -5.753 7.542 1.00 87.38 265 ARG A CA 1
ATOM 2122 C C . ARG A 1 265 ? -1.682 -5.905 8.901 1.00 87.38 265 ARG A C 1
ATOM 2124 O O . ARG A 1 265 ? -2.406 -6.874 9.102 1.00 87.38 265 ARG A O 1
ATOM 2131 N N . GLN A 1 266 ? -1.489 -4.952 9.812 1.00 88.75 266 GLN A N 1
ATOM 2132 C CA . GLN A 1 266 ? -2.167 -4.929 11.112 1.00 88.75 266 GLN A CA 1
ATOM 2133 C C . GLN A 1 266 ? -3.680 -4.766 10.941 1.00 88.75 266 GLN A C 1
ATOM 2135 O O . GLN A 1 266 ? -4.452 -5.512 11.540 1.00 88.75 266 GLN A O 1
ATOM 2140 N N . ALA A 1 267 ? -4.119 -3.873 10.049 1.00 92.75 267 ALA A N 1
ATOM 2141 C CA . ALA A 1 267 ? -5.533 -3.743 9.720 1.00 92.75 267 ALA A CA 1
ATOM 2142 C C . ALA A 1 267 ? -6.118 -5.075 9.230 1.00 92.75 267 ALA A C 1
ATOM 2144 O O . ALA A 1 267 ? -7.160 -5.501 9.718 1.00 92.75 267 ALA A O 1
ATOM 2145 N N . LEU A 1 268 ? -5.435 -5.770 8.318 1.00 89.75 268 LEU A N 1
ATOM 2146 C CA . LEU A 1 268 ? -5.862 -7.075 7.815 1.00 89.75 268 LEU A CA 1
ATOM 2147 C C . LEU A 1 268 ? -5.946 -8.131 8.934 1.00 89.75 268 LEU A C 1
ATOM 2149 O O . LEU A 1 268 ? -6.931 -8.865 8.993 1.00 89.75 268 LEU A O 1
ATOM 2153 N N . LEU A 1 269 ? -4.952 -8.169 9.832 1.00 87.75 269 LEU A N 1
ATOM 2154 C CA . LEU A 1 269 ? -4.871 -9.111 10.958 1.00 87.75 269 LEU A CA 1
ATOM 2155 C C . LEU A 1 269 ? -6.073 -8.994 11.892 1.00 87.75 269 LEU A C 1
ATOM 2157 O O . LEU A 1 269 ? -6.646 -9.999 12.301 1.00 87.75 269 LEU A O 1
ATOM 2161 N N . HIS A 1 270 ? -6.427 -7.755 12.228 1.00 87.56 270 HIS A N 1
ATOM 2162 C CA . HIS A 1 270 ? -7.388 -7.455 13.282 1.00 87.56 270 HIS A CA 1
ATOM 2163 C C . HIS A 1 270 ? -8.811 -7.217 12.768 1.00 87.56 270 HIS A C 1
ATOM 2165 O O . HIS A 1 270 ? -9.749 -7.272 13.553 1.00 87.56 270 HIS A O 1
ATOM 2171 N N . THR A 1 271 ? -9.009 -6.938 11.474 1.00 91.88 271 THR A N 1
ATOM 2172 C CA . THR A 1 271 ? -10.345 -6.606 10.935 1.00 91.88 271 THR A CA 1
ATOM 2173 C C . THR A 1 271 ? -10.940 -7.663 10.014 1.00 91.88 271 THR A C 1
ATOM 2175 O O . THR A 1 271 ? -12.138 -7.615 9.736 1.00 91.88 271 THR A O 1
ATOM 2178 N N . ASN A 1 272 ? -10.165 -8.647 9.553 1.00 89.75 272 ASN A N 1
ATOM 2179 C CA . ASN A 1 272 ? -10.746 -9.751 8.798 1.00 89.75 272 ASN A CA 1
ATOM 2180 C C . ASN A 1 272 ? -11.550 -10.672 9.733 1.00 89.75 272 ASN A C 1
ATOM 2182 O O . ASN A 1 272 ? -11.011 -11.216 10.693 1.00 89.75 272 ASN A O 1
ATOM 2186 N N . GLY A 1 273 ? -12.839 -10.857 9.450 1.00 86.94 273 GLY A N 1
ATOM 2187 C CA . GLY A 1 273 ? -13.737 -11.706 10.235 1.00 86.94 273 GLY A CA 1
ATOM 2188 C C . GLY A 1 273 ? -14.423 -11.021 11.423 1.00 86.94 273 GLY A C 1
ATOM 2189 O O . GLY A 1 273 ? -15.190 -11.677 12.126 1.00 86.94 273 GLY A O 1
ATOM 2190 N N . ILE A 1 274 ? -14.206 -9.723 11.664 1.00 91.69 274 ILE A N 1
ATOM 2191 C CA . ILE A 1 274 ? -14.900 -9.019 12.757 1.00 91.69 274 ILE A CA 1
ATOM 2192 C C . ILE A 1 274 ? -16.355 -8.716 12.397 1.00 91.69 274 ILE A C 1
ATOM 2194 O O . ILE A 1 274 ? -16.695 -8.527 11.229 1.00 91.69 274 ILE A O 1
ATOM 2198 N N . ASN A 1 275 ? -17.215 -8.609 13.410 1.00 89.69 275 ASN A N 1
ATOM 2199 C CA . ASN A 1 275 ? -18.602 -8.195 13.224 1.00 89.69 275 ASN A CA 1
ATOM 2200 C C . ASN A 1 275 ? -18.744 -6.667 13.311 1.00 89.69 275 ASN A C 1
ATOM 2202 O O . ASN A 1 275 ? -18.434 -6.066 14.340 1.00 89.69 275 ASN A O 1
ATOM 2206 N N . VAL A 1 276 ? -19.267 -6.048 12.253 1.00 91.94 276 VAL A N 1
ATOM 2207 C CA . VAL A 1 276 ? -19.649 -4.632 12.218 1.00 91.94 276 VAL A CA 1
ATOM 2208 C C . VAL A 1 276 ? -21.107 -4.536 11.783 1.00 91.94 276 VAL A C 1
ATOM 2210 O O . VAL A 1 276 ? -21.480 -4.986 10.702 1.00 91.94 276 VAL A O 1
ATOM 2213 N N . ASP A 1 277 ? -21.952 -3.961 12.642 1.00 90.50 277 ASP A N 1
ATOM 2214 C CA . ASP A 1 277 ? -23.397 -3.810 12.409 1.00 90.50 277 ASP A CA 1
ATOM 2215 C C . ASP A 1 277 ? -24.128 -5.114 12.041 1.00 90.50 277 ASP A C 1
ATOM 2217 O O . ASP A 1 277 ? -25.051 -5.107 11.222 1.00 90.50 277 ASP A O 1
ATOM 2221 N N . GLY A 1 278 ? -23.716 -6.240 12.627 1.00 87.50 278 GLY A N 1
ATOM 2222 C CA . GLY A 1 278 ? -24.303 -7.555 12.367 1.00 87.50 278 GLY A CA 1
ATOM 2223 C C . GLY A 1 278 ? -23.715 -8.283 11.156 1.00 87.50 278 GLY A C 1
ATOM 2224 O O . GLY A 1 278 ? -24.105 -9.420 10.909 1.00 87.50 278 GLY A O 1
ATOM 2225 N N . TYR A 1 279 ? -22.768 -7.681 10.433 1.00 89.75 279 TYR A N 1
ATOM 2226 C CA . TYR A 1 279 ? -22.128 -8.280 9.264 1.00 89.75 279 TYR A CA 1
ATOM 2227 C C . TYR A 1 279 ? -20.668 -8.616 9.555 1.00 89.75 279 TYR A C 1
ATOM 2229 O O . TYR A 1 279 ? -19.942 -7.823 10.149 1.00 89.75 279 TYR A O 1
ATOM 2237 N N . MET A 1 280 ? -20.236 -9.801 9.128 1.00 89.88 280 MET A N 1
ATOM 2238 C CA . MET A 1 280 ? -18.853 -10.245 9.274 1.00 89.88 280 MET A CA 1
ATOM 2239 C C . MET A 1 280 ? -18.010 -9.704 8.120 1.00 89.88 280 MET A C 1
ATOM 2241 O O . MET A 1 280 ? -18.229 -10.086 6.970 1.00 89.88 280 MET A O 1
ATOM 2245 N N . LEU A 1 281 ? -17.063 -8.818 8.410 1.00 91.25 281 LEU A N 1
ATOM 2246 C CA . LEU A 1 281 ? -16.230 -8.213 7.377 1.00 91.25 281 LEU A CA 1
ATOM 2247 C C . LEU A 1 281 ? -15.287 -9.242 6.763 1.00 91.25 281 LEU A C 1
ATOM 2249 O O . LEU A 1 281 ? -14.652 -10.023 7.468 1.00 91.25 281 LEU A O 1
ATOM 2253 N N . HIS A 1 282 ? -15.145 -9.182 5.445 1.00 86.62 282 HIS A N 1
ATOM 2254 C CA . HIS A 1 282 ? -14.120 -9.917 4.716 1.00 86.62 282 HIS A CA 1
ATOM 2255 C C . HIS A 1 282 ? -13.118 -8.918 4.153 1.00 86.62 282 HIS A C 1
ATOM 2257 O O . HIS A 1 282 ? -13.475 -8.081 3.316 1.00 86.62 282 HIS A O 1
ATOM 2263 N N . VAL A 1 283 ? -11.884 -8.988 4.644 1.00 90.00 283 VAL A N 1
ATOM 2264 C CA . VAL A 1 283 ? -10.827 -8.025 4.337 1.00 90.00 283 VAL A CA 1
ATOM 2265 C C . VAL A 1 283 ? -9.683 -8.747 3.642 1.00 90.00 283 VAL A C 1
ATOM 2267 O O . VAL A 1 283 ? -9.198 -9.767 4.122 1.00 90.00 283 VAL A O 1
ATOM 2270 N N . GLU A 1 284 ? -9.250 -8.207 2.508 1.00 88.25 284 GLU A N 1
ATOM 2271 C CA . GLU A 1 284 ? -8.134 -8.721 1.711 1.00 88.25 284 GLU A CA 1
ATOM 2272 C C . GLU A 1 284 ? -7.278 -7.560 1.202 1.00 88.25 284 GLU A C 1
ATOM 2274 O O . GLU A 1 284 ? -7.734 -6.418 1.152 1.00 88.25 284 GLU A O 1
ATOM 2279 N N . TYR A 1 285 ? -6.053 -7.827 0.749 1.00 86.31 285 TYR A N 1
ATOM 2280 C CA . TYR A 1 285 ? -5.307 -6.816 0.001 1.00 86.31 285 TYR A CA 1
ATOM 2281 C C . TYR A 1 285 ? -6.042 -6.438 -1.291 1.00 86.31 285 TYR A C 1
ATOM 2283 O O . TYR A 1 285 ? -6.620 -7.273 -1.995 1.00 86.31 285 TYR A O 1
ATOM 2291 N N . LYS A 1 286 ? -6.002 -5.153 -1.644 1.00 83.00 286 LYS A N 1
ATOM 2292 C CA . LYS A 1 286 ? -6.632 -4.638 -2.859 1.00 83.00 286 LYS A CA 1
ATOM 2293 C C . LYS A 1 286 ? -5.894 -5.179 -4.084 1.00 83.00 286 LYS A C 1
ATOM 2295 O O . LYS A 1 286 ? -4.709 -4.910 -4.283 1.00 83.00 286 LYS A O 1
ATOM 2300 N N . LYS A 1 287 ? -6.611 -5.912 -4.940 1.00 77.50 287 LYS A N 1
ATOM 2301 C CA . LYS A 1 287 ? -6.087 -6.387 -6.231 1.00 77.50 287 LYS A CA 1
ATOM 2302 C C . LYS A 1 287 ? -5.748 -5.206 -7.138 1.00 77.50 287 LYS A C 1
ATOM 2304 O O . LYS A 1 287 ? -6.562 -4.296 -7.318 1.00 77.50 287 LYS A O 1
ATOM 2309 N N . ILE A 1 288 ? -4.574 -5.256 -7.754 1.00 69.38 288 ILE A N 1
ATOM 2310 C CA . ILE A 1 288 ? -4.197 -4.347 -8.834 1.00 69.38 288 ILE A CA 1
ATOM 2311 C C . ILE A 1 288 ? -4.922 -4.834 -10.092 1.00 69.38 288 ILE A C 1
ATOM 2313 O O . ILE A 1 288 ? -4.791 -5.994 -10.486 1.00 69.38 288 ILE A O 1
ATOM 2317 N N . LYS A 1 289 ? -5.712 -3.963 -10.733 1.00 60.06 289 LYS A N 1
ATOM 2318 C CA . LYS A 1 289 ? -6.250 -4.244 -12.071 1.00 60.06 289 LYS A CA 1
ATOM 2319 C C . LYS A 1 289 ? -5.100 -4.203 -13.078 1.00 60.06 289 LYS A C 1
ATOM 2321 O O . LYS A 1 289 ? -4.764 -3.138 -13.590 1.00 60.06 289 LYS A O 1
ATOM 2326 N N . ILE A 1 290 ? -4.512 -5.365 -13.346 1.00 53.09 290 ILE A N 1
ATOM 2327 C CA . ILE A 1 290 ? -3.591 -5.562 -14.465 1.00 53.09 290 ILE A CA 1
ATOM 2328 C C . ILE A 1 290 ? -4.458 -5.744 -15.711 1.00 53.09 290 ILE A C 1
ATOM 2330 O O . ILE A 1 290 ? -5.048 -6.803 -15.916 1.00 53.09 290 ILE A O 1
ATOM 2334 N N . GLU A 1 291 ? -4.577 -4.702 -16.526 1.00 47.94 291 GLU A N 1
ATOM 2335 C CA . GLU A 1 291 ? -5.201 -4.826 -17.843 1.00 47.94 291 GLU A CA 1
ATOM 2336 C C . GLU A 1 291 ? -4.279 -5.665 -18.742 1.00 47.94 291 GLU A C 1
ATOM 2338 O O . GLU A 1 291 ? -3.064 -5.448 -18.829 1.00 47.94 291 GLU A O 1
ATOM 2343 N N . THR A 1 292 ? -4.838 -6.699 -19.368 1.00 42.97 292 THR A N 1
ATOM 2344 C CA . THR A 1 292 ? -4.150 -7.462 -20.413 1.00 42.97 292 THR A CA 1
ATOM 2345 C C . THR A 1 292 ? -4.045 -6.627 -21.690 1.00 42.97 292 THR A C 1
ATOM 2347 O O . THR A 1 292 ? -4.841 -5.721 -21.908 1.00 42.97 292 THR A O 1
ATOM 2350 N N . ASN A 1 293 ? -3.057 -6.946 -22.538 1.00 44.56 293 ASN A N 1
ATOM 2351 C CA . ASN A 1 293 ? -2.628 -6.216 -23.748 1.00 44.56 293 ASN A CA 1
ATOM 2352 C C . ASN A 1 293 ? -3.724 -5.786 -24.760 1.00 44.56 293 ASN A C 1
ATOM 2354 O O . ASN A 1 293 ? -3.383 -5.144 -25.749 1.00 44.56 293 ASN A O 1
ATOM 2358 N N . SER A 1 294 ? -4.995 -6.150 -24.585 1.00 44.62 294 SER A N 1
ATOM 2359 C CA . SER A 1 294 ? -6.069 -5.890 -25.549 1.00 44.62 294 SER A CA 1
ATOM 2360 C C . SER A 1 294 ? -6.693 -4.491 -25.463 1.00 44.62 294 SER A C 1
ATOM 2362 O O . SER A 1 294 ? -7.178 -4.015 -26.486 1.00 44.62 294 SER A O 1
ATOM 2364 N N . ASP A 1 295 ? -6.647 -3.808 -24.309 1.00 44.16 295 ASP A N 1
ATOM 2365 C CA . ASP A 1 295 ? -7.565 -2.673 -24.064 1.00 44.16 295 ASP A CA 1
ATOM 2366 C C . ASP A 1 295 ? -6.893 -1.291 -23.971 1.00 44.16 295 ASP A C 1
ATOM 2368 O O . ASP A 1 295 ? -7.574 -0.272 -23.877 1.00 44.16 295 ASP A O 1
ATOM 2372 N N . LEU A 1 296 ? -5.562 -1.210 -24.058 1.00 49.59 296 LEU A N 1
ATOM 2373 C CA . LEU A 1 296 ? -4.841 0.063 -24.013 1.00 49.59 296 LEU A CA 1
ATOM 2374 C C . LEU A 1 296 ? -3.778 0.146 -25.113 1.00 49.59 296 LEU A C 1
ATOM 2376 O O . LEU A 1 296 ? -2.690 -0.417 -25.001 1.00 49.59 296 LEU A O 1
ATOM 2380 N N . GLN A 1 297 ? -4.059 0.927 -26.160 1.00 55.31 297 GLN A N 1
ATOM 2381 C CA . GLN A 1 297 ? -3.029 1.450 -27.064 1.00 55.31 297 GLN A CA 1
ATOM 2382 C C . GLN A 1 297 ? -2.194 2.514 -26.326 1.00 55.31 297 GLN A C 1
ATOM 2384 O O . GLN A 1 297 ? -2.300 3.708 -26.602 1.00 55.31 297 GLN A O 1
ATOM 2389 N N . ILE A 1 298 ? -1.379 2.113 -25.346 1.00 60.06 298 ILE A N 1
ATOM 2390 C CA . ILE A 1 298 ? -0.395 3.024 -24.747 1.00 60.06 298 ILE A CA 1
ATOM 2391 C C . ILE A 1 298 ? 0.761 3.167 -25.733 1.00 60.06 298 ILE A C 1
ATOM 2393 O O . ILE A 1 298 ? 1.371 2.179 -26.146 1.00 60.06 298 ILE A O 1
ATOM 2397 N N . ALA A 1 299 ? 1.068 4.409 -26.103 1.00 60.84 299 ALA A N 1
ATOM 2398 C CA . ALA A 1 299 ? 2.205 4.692 -26.959 1.00 60.84 299 ALA A CA 1
ATOM 2399 C C . ALA A 1 299 ? 3.504 4.188 -26.287 1.00 60.84 299 ALA A C 1
ATOM 2401 O O . ALA A 1 299 ? 3.727 4.463 -25.106 1.00 60.84 299 ALA A O 1
ATOM 2402 N N . PRO A 1 300 ? 4.377 3.452 -26.999 1.00 62.09 300 PRO A N 1
ATOM 2403 C CA . PRO A 1 300 ? 5.557 2.809 -26.409 1.00 62.09 300 PRO A CA 1
ATOM 2404 C C . PRO A 1 300 ? 6.567 3.798 -25.801 1.00 62.09 300 PRO A C 1
ATOM 2406 O O . PRO A 1 300 ? 7.401 3.410 -24.980 1.00 62.09 300 PRO A O 1
ATOM 2409 N N . ASN A 1 301 ? 6.481 5.081 -26.162 1.00 66.75 301 ASN A N 1
ATOM 2410 C CA . ASN A 1 301 ? 7.272 6.171 -25.595 1.00 66.75 301 ASN A CA 1
ATOM 2411 C C . ASN A 1 301 ? 6.728 6.710 -24.256 1.00 66.75 301 ASN A C 1
ATOM 2413 O O . ASN A 1 301 ? 7.457 7.421 -23.568 1.00 66.75 301 ASN A O 1
ATOM 2417 N N . LYS A 1 302 ? 5.514 6.342 -23.825 1.00 77.94 302 LYS A N 1
ATOM 2418 C CA . LYS A 1 302 ? 4.959 6.681 -22.499 1.00 77.94 302 LYS A CA 1
ATOM 2419 C C . LYS A 1 302 ? 5.515 5.776 -21.402 1.00 77.94 302 LYS A C 1
ATOM 2421 O O . LYS A 1 302 ? 4.782 5.051 -20.739 1.00 77.94 302 LYS A O 1
ATOM 2426 N N . ARG A 1 303 ? 6.840 5.769 -21.255 1.00 80.19 303 ARG A N 1
ATOM 2427 C CA . ARG A 1 303 ? 7.563 4.925 -20.288 1.00 80.19 303 ARG A CA 1
ATOM 2428 C C . ARG A 1 303 ? 7.994 5.663 -19.020 1.00 80.19 303 ARG A C 1
ATOM 2430 O O . ARG A 1 303 ? 8.745 5.094 -18.236 1.00 80.19 303 ARG A O 1
ATOM 2437 N N . ALA A 1 304 ? 7.547 6.899 -18.821 1.00 83.88 304 ALA A N 1
ATOM 2438 C CA . ALA A 1 304 ? 7.916 7.713 -17.672 1.00 83.88 304 ALA A CA 1
ATOM 2439 C C . ALA A 1 304 ? 6.700 8.254 -16.927 1.00 83.88 304 ALA A C 1
ATOM 2441 O O . ALA A 1 304 ? 5.614 8.387 -17.494 1.00 83.88 304 ALA A O 1
ATOM 2442 N N . LEU A 1 305 ? 6.912 8.582 -15.656 1.00 90.62 305 LEU A N 1
ATOM 2443 C CA . LEU A 1 305 ? 5.946 9.241 -14.794 1.00 90.62 305 LEU A CA 1
ATOM 2444 C C . LEU A 1 305 ? 6.458 10.600 -14.344 1.00 90.62 305 LEU A C 1
ATOM 2446 O O . LEU A 1 305 ? 7.615 10.718 -13.946 1.00 90.62 305 LEU A O 1
ATOM 2450 N N . LEU A 1 306 ? 5.563 11.584 -14.346 1.00 89.25 306 LEU A N 1
ATOM 2451 C CA . LEU A 1 306 ? 5.684 12.818 -13.586 1.00 89.25 306 LEU A CA 1
ATOM 2452 C C . LEU A 1 306 ? 4.932 12.641 -12.268 1.00 89.25 306 LEU A C 1
ATOM 2454 O O . LEU A 1 306 ? 3.722 12.416 -12.258 1.00 89.25 306 LEU A O 1
ATOM 2458 N N . ILE A 1 307 ? 5.657 12.712 -11.161 1.00 87.88 307 ILE A N 1
ATOM 2459 C CA . ILE A 1 307 ? 5.127 12.605 -9.807 1.00 87.88 307 ILE A CA 1
ATOM 2460 C C . ILE A 1 307 ? 5.148 14.000 -9.186 1.00 87.88 307 ILE A C 1
ATOM 2462 O O . ILE A 1 307 ? 6.217 14.586 -9.059 1.00 87.88 307 ILE A O 1
ATOM 2466 N N . LYS A 1 308 ? 3.993 14.534 -8.791 1.00 85.00 308 LYS A N 1
ATOM 2467 C CA . LYS A 1 308 ? 3.864 15.870 -8.182 1.00 85.00 308 LYS A CA 1
ATOM 2468 C C . LYS A 1 308 ? 3.474 15.781 -6.707 1.00 85.00 308 LYS A C 1
ATOM 2470 O O . LYS A 1 308 ? 3.155 14.700 -6.202 1.00 85.00 308 LYS A O 1
ATOM 2475 N N . ASN A 1 309 ? 3.486 16.935 -6.038 1.00 80.38 309 ASN A N 1
ATOM 2476 C CA . ASN A 1 309 ? 3.184 17.099 -4.613 1.00 80.38 309 ASN A CA 1
ATOM 2477 C C . ASN A 1 309 ? 4.135 16.319 -3.684 1.00 80.38 309 ASN A C 1
ATOM 2479 O O . ASN A 1 309 ? 3.748 15.834 -2.620 1.00 80.38 309 ASN A O 1
ATOM 2483 N N . ILE A 1 310 ? 5.398 16.164 -4.080 1.00 83.12 310 ILE A N 1
ATOM 2484 C CA . ILE A 1 310 ? 6.396 15.450 -3.283 1.00 83.12 310 ILE A CA 1
ATOM 2485 C C . ILE A 1 310 ? 6.860 16.343 -2.130 1.00 83.12 310 ILE A C 1
ATOM 2487 O O . ILE A 1 310 ? 7.115 17.532 -2.316 1.00 83.12 310 ILE A O 1
ATOM 2491 N N . ASN A 1 311 ? 6.998 15.762 -0.935 1.00 79.12 311 ASN A N 1
ATOM 2492 C CA . ASN A 1 311 ? 7.546 16.479 0.213 1.00 79.12 311 ASN A CA 1
ATOM 2493 C C . ASN A 1 311 ? 9.021 16.861 -0.050 1.00 79.12 311 ASN A C 1
ATOM 2495 O O . ASN A 1 311 ? 9.778 15.968 -0.440 1.00 79.12 311 ASN A O 1
ATOM 2499 N N . PRO A 1 312 ? 9.470 18.099 0.226 1.00 81.88 312 PRO A N 1
ATOM 2500 C CA . PRO A 1 312 ? 10.834 18.566 -0.082 1.00 81.88 312 PRO A CA 1
ATOM 2501 C C . PRO A 1 312 ? 11.964 17.785 0.583 1.00 81.88 312 PRO A C 1
ATOM 2503 O O . PRO A 1 312 ? 13.094 17.768 0.102 1.00 81.88 312 PRO A O 1
ATOM 2506 N N . VAL A 1 313 ? 11.670 17.106 1.693 1.00 81.56 313 VAL A N 1
ATOM 2507 C CA . VAL A 1 313 ? 12.634 16.246 2.392 1.00 81.56 313 VAL A CA 1
ATOM 2508 C C . VAL A 1 313 ? 12.840 14.909 1.659 1.00 81.56 313 VAL A C 1
ATOM 2510 O O . VAL A 1 313 ? 13.794 14.179 1.938 1.00 81.56 313 VAL A O 1
ATOM 2513 N N . THR A 1 314 ? 11.968 14.566 0.708 1.00 78.44 314 THR A N 1
ATOM 2514 C CA . THR A 1 314 ? 12.025 13.312 -0.051 1.00 78.44 314 THR A CA 1
ATOM 2515 C C . THR A 1 314 ? 13.242 13.279 -0.962 1.00 78.44 314 THR A C 1
ATOM 2517 O O . THR A 1 314 ? 13.413 14.119 -1.839 1.00 78.44 314 THR A O 1
ATOM 2520 N N . LYS A 1 315 ? 14.073 12.250 -0.789 1.00 86.88 315 LYS A N 1
ATOM 2521 C CA . LYS A 1 315 ? 15.264 12.005 -1.606 1.00 86.88 315 LYS A CA 1
ATOM 2522 C C . LYS A 1 315 ? 14.987 10.943 -2.663 1.00 86.88 315 LYS A C 1
ATOM 2524 O O . LYS A 1 315 ? 14.067 10.137 -2.530 1.00 86.88 315 LYS A O 1
ATOM 2529 N N . VAL A 1 316 ? 15.871 10.861 -3.658 1.00 79.88 316 VAL A N 1
ATOM 2530 C CA . VAL A 1 316 ? 15.838 9.822 -4.704 1.00 79.88 316 VAL A CA 1
ATOM 2531 C C . VAL A 1 316 ? 15.706 8.420 -4.102 1.00 79.88 316 VAL A C 1
ATOM 2533 O O . VAL A 1 316 ? 14.870 7.649 -4.549 1.00 79.88 316 VAL A O 1
ATOM 2536 N N . GLN A 1 317 ? 16.435 8.120 -3.021 1.00 78.44 317 GLN A N 1
ATOM 2537 C CA . GLN A 1 317 ? 16.368 6.827 -2.325 1.00 78.44 317 GLN A CA 1
ATOM 2538 C C . GLN A 1 317 ? 14.962 6.483 -1.805 1.00 78.44 317 GLN A C 1
ATOM 2540 O O . GLN A 1 317 ? 14.586 5.313 -1.811 1.00 78.44 317 GLN A O 1
ATOM 2545 N N . ASN A 1 318 ? 14.170 7.475 -1.382 1.00 82.25 318 ASN A N 1
ATOM 2546 C CA . ASN A 1 318 ? 12.794 7.249 -0.939 1.00 82.25 318 ASN A CA 1
ATOM 2547 C C . ASN A 1 318 ? 11.902 6.835 -2.114 1.00 82.25 318 ASN A C 1
ATOM 2549 O O . ASN A 1 318 ? 11.140 5.882 -1.979 1.00 82.25 318 ASN A O 1
ATOM 2553 N N . LEU A 1 319 ? 12.037 7.499 -3.268 1.00 79.25 319 LEU A N 1
ATOM 2554 C CA . LEU A 1 319 ? 11.329 7.127 -4.498 1.00 79.25 319 LEU A CA 1
ATOM 2555 C C . LEU A 1 319 ? 11.803 5.772 -5.035 1.00 79.25 319 LEU A C 1
ATOM 2557 O O . LEU A 1 319 ? 10.981 4.945 -5.421 1.00 79.25 319 LEU A O 1
ATOM 2561 N N . THR A 1 320 ? 13.111 5.501 -4.998 1.00 78.94 320 THR A N 1
ATOM 2562 C CA . THR A 1 320 ? 13.674 4.195 -5.362 1.00 78.94 320 THR A CA 1
ATOM 2563 C C . THR A 1 320 ? 13.118 3.087 -4.476 1.00 78.94 320 THR A C 1
ATOM 2565 O O . THR A 1 320 ? 12.745 2.041 -4.992 1.00 78.94 320 THR A O 1
ATOM 2568 N N . GLY A 1 321 ? 13.026 3.307 -3.161 1.00 74.44 321 GLY A N 1
ATOM 2569 C CA . GLY A 1 321 ? 12.434 2.349 -2.227 1.00 74.44 321 GLY A CA 1
ATOM 2570 C C . GLY A 1 321 ? 10.941 2.145 -2.481 1.00 74.44 321 GLY A C 1
ATOM 2571 O O . GLY A 1 321 ? 10.497 1.007 -2.633 1.00 74.44 321 GLY A O 1
ATOM 2572 N N . PHE A 1 322 ? 10.191 3.245 -2.608 1.00 79.19 322 PHE A N 1
ATOM 2573 C CA . PHE A 1 322 ? 8.749 3.245 -2.872 1.00 79.19 322 PHE A CA 1
ATOM 2574 C C . PHE A 1 322 ? 8.382 2.491 -4.157 1.00 79.19 322 PHE A C 1
ATOM 2576 O O . PHE A 1 322 ? 7.365 1.806 -4.199 1.00 79.19 322 PHE A O 1
ATOM 2583 N N . LEU A 1 323 ? 9.229 2.573 -5.184 1.00 83.50 323 LEU A N 1
ATOM 2584 C CA . LEU A 1 323 ? 8.992 1.972 -6.497 1.00 83.50 323 LEU A CA 1
ATOM 2585 C C . LEU A 1 323 ? 9.863 0.737 -6.763 1.00 83.50 323 LEU A C 1
ATOM 2587 O O . LEU A 1 323 ? 9.873 0.236 -7.884 1.00 83.50 323 LEU A O 1
ATOM 2591 N N . SER A 1 324 ? 10.585 0.232 -5.760 1.00 80.62 324 SER A N 1
ATOM 2592 C CA . SER A 1 324 ? 11.665 -0.761 -5.912 1.00 80.62 324 SER A CA 1
ATOM 2593 C C . SER A 1 324 ? 11.266 -2.009 -6.703 1.00 80.62 324 SER A C 1
ATOM 2595 O O . SER A 1 324 ? 12.032 -2.467 -7.552 1.00 80.62 324 SER A O 1
ATOM 2597 N N . LYS A 1 325 ? 10.038 -2.497 -6.498 1.00 75.94 325 LYS A N 1
ATOM 2598 C CA . LYS A 1 325 ? 9.435 -3.641 -7.203 1.00 75.94 325 LYS A CA 1
ATOM 2599 C C . LYS A 1 325 ? 9.368 -3.477 -8.727 1.00 75.94 325 LYS A C 1
ATOM 2601 O O . LYS A 1 325 ? 9.305 -4.467 -9.445 1.00 75.94 325 LYS A O 1
ATOM 2606 N N . TYR A 1 326 ? 9.383 -2.241 -9.216 1.00 79.06 326 TYR A N 1
ATOM 2607 C CA . TYR A 1 326 ? 9.255 -1.903 -10.634 1.00 79.06 326 TYR A CA 1
ATOM 2608 C C . TYR A 1 326 ? 10.566 -1.418 -11.253 1.00 79.06 326 TYR A C 1
ATOM 2610 O O . TYR A 1 326 ? 10.566 -0.976 -12.401 1.00 79.06 326 TYR A O 1
ATOM 2618 N N . HIS A 1 327 ? 11.672 -1.514 -10.505 1.00 74.94 327 HIS A N 1
ATOM 2619 C CA . HIS A 1 327 ? 13.021 -1.171 -10.956 1.00 74.94 327 HIS A CA 1
ATOM 2620 C C . HIS A 1 327 ? 13.090 0.215 -11.631 1.00 74.94 327 HIS A C 1
ATOM 2622 O O . HIS A 1 327 ? 13.410 0.311 -12.820 1.00 74.94 327 HIS A O 1
ATOM 2628 N N . PRO A 1 328 ? 12.764 1.293 -10.893 1.00 79.56 328 PRO A N 1
ATOM 2629 C CA . PRO A 1 328 ? 12.725 2.642 -11.438 1.00 79.56 328 PRO A CA 1
ATOM 2630 C C . PRO A 1 328 ? 14.125 3.077 -11.879 1.00 79.56 328 PRO A C 1
ATOM 2632 O O . PRO A 1 328 ? 15.134 2.747 -11.251 1.00 79.56 328 PRO A O 1
ATOM 2635 N N . SER A 1 329 ? 14.179 3.862 -12.947 1.00 74.75 329 SER A N 1
ATOM 2636 C CA . SER A 1 329 ? 15.407 4.404 -13.526 1.00 74.75 329 SER A CA 1
ATOM 2637 C C . SER A 1 329 ? 15.242 5.892 -13.832 1.00 74.75 329 SER A C 1
ATOM 2639 O O . SER A 1 329 ? 14.126 6.401 -13.835 1.00 74.75 329 SER A O 1
ATOM 2641 N N . ASN A 1 330 ? 16.357 6.594 -14.048 1.00 69.06 330 ASN A N 1
ATOM 2642 C CA . ASN A 1 330 ? 16.382 8.022 -14.384 1.00 69.06 330 ASN A CA 1
ATOM 2643 C C . ASN A 1 330 ? 15.496 8.898 -13.466 1.00 69.06 330 ASN A C 1
ATOM 2645 O O . ASN A 1 330 ? 14.669 9.668 -13.941 1.00 69.06 330 ASN A O 1
ATOM 2649 N N . ILE A 1 331 ? 15.630 8.728 -12.142 1.00 81.00 331 ILE A N 1
ATOM 2650 C CA . ILE A 1 331 ? 14.857 9.507 -11.166 1.00 81.00 331 ILE A CA 1
ATOM 2651 C C . ILE A 1 331 ? 15.486 10.893 -11.026 1.00 81.00 331 ILE A C 1
ATOM 2653 O O . ILE A 1 331 ? 16.600 11.004 -10.507 1.00 81.00 331 ILE A O 1
ATOM 2657 N N . ALA A 1 332 ? 14.758 11.936 -11.409 1.00 76.69 332 ALA A N 1
ATOM 2658 C CA . ALA A 1 332 ? 15.138 13.320 -11.143 1.00 76.69 332 ALA A CA 1
ATOM 2659 C C . ALA A 1 332 ? 14.069 13.982 -10.276 1.00 76.69 332 ALA A C 1
ATOM 2661 O O . ALA A 1 332 ? 12.891 13.888 -10.591 1.00 76.69 332 ALA A O 1
ATOM 2662 N N . ILE A 1 333 ? 14.478 14.632 -9.185 1.00 83.25 333 ILE A N 1
ATOM 2663 C CA . ILE A 1 333 ? 13.592 15.431 -8.329 1.00 83.25 333 ILE A CA 1
ATOM 2664 C C . ILE A 1 333 ? 13.934 16.896 -8.574 1.00 83.25 333 ILE A C 1
ATOM 2666 O O . ILE A 1 333 ? 15.102 17.275 -8.475 1.00 83.25 333 ILE A O 1
ATOM 2670 N N . ILE A 1 334 ? 12.925 17.698 -8.887 1.00 80.88 334 ILE A N 1
ATOM 2671 C CA . ILE A 1 334 ? 13.040 19.129 -9.153 1.00 80.88 334 ILE A CA 1
ATOM 2672 C C . ILE A 1 334 ? 12.055 19.905 -8.267 1.00 80.88 334 ILE A C 1
ATOM 2674 O O . ILE A 1 334 ? 11.003 19.367 -7.912 1.00 80.88 334 ILE A O 1
ATOM 2678 N N . PRO A 1 335 ? 12.372 21.149 -7.875 1.00 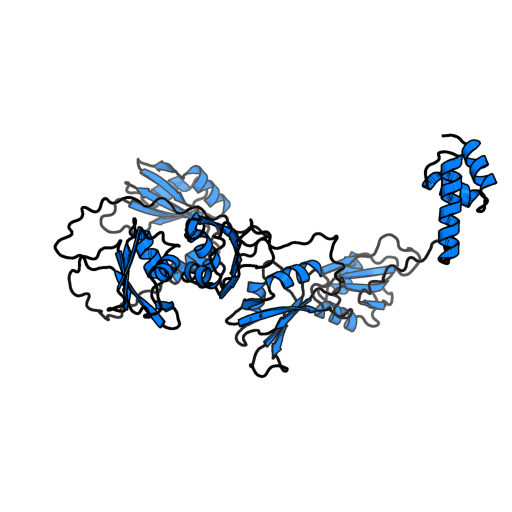78.75 335 PRO A N 1
ATOM 2679 C CA . PRO A 1 335 ? 11.406 22.030 -7.225 1.00 78.75 335 PRO A CA 1
ATOM 2680 C C . PRO A 1 335 ? 10.165 22.227 -8.102 1.00 78.75 335 PRO A C 1
ATOM 2682 O O . PRO A 1 335 ? 10.269 22.288 -9.327 1.00 78.75 335 PRO A O 1
ATOM 2685 N N . ASP A 1 336 ? 8.993 22.304 -7.479 1.00 76.69 336 ASP A N 1
ATOM 2686 C CA . ASP A 1 336 ? 7.745 22.618 -8.169 1.00 76.69 336 ASP A CA 1
ATOM 2687 C C . ASP A 1 336 ? 7.610 24.142 -8.302 1.00 76.69 336 ASP A C 1
ATOM 2689 O O . ASP A 1 336 ? 7.065 24.806 -7.424 1.00 76.69 336 ASP A O 1
ATOM 2693 N N . GLU A 1 337 ? 8.185 24.711 -9.366 1.00 68.19 337 GLU A N 1
ATOM 2694 C CA . GLU A 1 337 ? 8.205 26.169 -9.593 1.00 68.19 337 GLU A CA 1
ATOM 2695 C C . GLU A 1 337 ? 6.813 26.762 -9.871 1.00 68.19 337 GLU A C 1
ATOM 2697 O O . GLU A 1 337 ? 6.624 27.971 -9.749 1.00 68.19 337 GLU A O 1
ATOM 2702 N N . GLU A 1 338 ? 5.829 25.928 -10.219 1.00 63.91 338 GLU A N 1
ATOM 2703 C CA . GLU A 1 338 ? 4.456 26.358 -10.505 1.00 63.91 338 GLU A CA 1
ATOM 2704 C C . GLU A 1 338 ? 3.584 26.458 -9.238 1.00 63.91 338 GLU A C 1
ATOM 2706 O O . GLU A 1 338 ? 2.451 26.940 -9.315 1.00 63.91 338 GLU A O 1
ATOM 2711 N N . ASN A 1 339 ? 4.081 26.021 -8.072 1.00 57.16 339 ASN A N 1
ATOM 2712 C CA . ASN A 1 339 ? 3.272 25.847 -6.866 1.00 57.16 339 ASN A CA 1
ATOM 2713 C C . ASN A 1 339 ? 3.899 26.514 -5.624 1.00 57.16 339 ASN A C 1
ATOM 2715 O O . ASN A 1 339 ? 4.988 26.158 -5.180 1.00 57.16 339 ASN A O 1
ATOM 2719 N N . ASP A 1 340 ? 3.164 27.437 -4.996 1.00 56.81 340 ASP A N 1
ATOM 2720 C CA . ASP A 1 340 ? 3.615 28.266 -3.855 1.00 56.81 340 ASP A CA 1
ATOM 2721 C C . ASP A 1 340 ? 3.819 27.458 -2.544 1.00 56.81 340 ASP A C 1
ATOM 2723 O O . ASP A 1 340 ? 4.327 27.951 -1.538 1.00 56.81 340 ASP A O 1
ATOM 2727 N N . ASN A 1 341 ? 3.459 26.168 -2.552 1.00 58.66 341 ASN A N 1
ATOM 2728 C CA . ASN A 1 341 ? 3.498 25.256 -1.401 1.00 58.66 341 ASN A CA 1
ATOM 2729 C C . ASN A 1 341 ? 4.874 24.610 -1.129 1.00 58.66 341 ASN A C 1
ATOM 2731 O O . ASN A 1 341 ? 4.958 23.652 -0.357 1.00 58.66 341 ASN A O 1
ATOM 2735 N N . GLN A 1 342 ? 5.950 25.107 -1.749 1.00 70.31 342 GLN A N 1
ATOM 2736 C CA . GLN A 1 342 ? 7.317 24.575 -1.633 1.00 70.31 342 GLN A CA 1
ATOM 2737 C C . GLN A 1 342 ? 7.455 23.086 -1.997 1.00 70.31 342 GLN A C 1
ATOM 2739 O O . GLN A 1 342 ? 8.428 22.468 -1.590 1.00 70.31 342 GLN A O 1
ATOM 2744 N N . THR A 1 343 ? 6.518 22.473 -2.725 1.00 77.81 343 THR A N 1
ATOM 2745 C CA . THR A 1 343 ? 6.566 21.040 -3.058 1.00 77.81 343 THR A CA 1
ATOM 2746 C C . THR A 1 343 ? 7.621 20.725 -4.119 1.00 77.81 343 THR A C 1
ATOM 2748 O O . THR A 1 343 ? 8.168 21.612 -4.770 1.00 77.81 343 THR A O 1
ATOM 2751 N N . CYS A 1 344 ? 7.934 19.444 -4.304 1.00 81.12 344 CYS A N 1
ATOM 2752 C CA . CYS A 1 344 ? 8.780 18.982 -5.403 1.00 81.12 344 CYS A CA 1
ATOM 2753 C C . CYS A 1 344 ? 7.978 18.169 -6.423 1.00 81.12 344 CYS A C 1
ATOM 2755 O O . CYS A 1 344 ? 6.959 17.543 -6.105 1.00 81.12 344 CYS A O 1
ATOM 2757 N N . MET A 1 345 ? 8.496 18.126 -7.643 1.00 85.25 345 MET A N 1
ATOM 2758 C CA . MET A 1 345 ? 8.115 17.176 -8.677 1.00 85.25 345 MET A CA 1
ATOM 2759 C C . MET A 1 345 ? 9.245 16.174 -8.903 1.00 85.25 345 MET A C 1
ATOM 2761 O O . MET A 1 345 ? 10.411 16.464 -8.641 1.00 85.25 345 MET A O 1
ATOM 2765 N N . ALA A 1 346 ? 8.923 14.990 -9.407 1.00 85.62 346 ALA A N 1
ATOM 2766 C CA . ALA A 1 346 ? 9.918 14.037 -9.860 1.00 85.62 346 ALA A CA 1
ATOM 2767 C C . ALA A 1 346 ? 9.542 13.402 -11.190 1.00 85.62 346 ALA A C 1
ATOM 2769 O O . ALA A 1 346 ? 8.382 13.072 -11.421 1.00 85.62 346 ALA A O 1
ATOM 2770 N N . THR A 1 347 ? 10.538 13.165 -12.033 1.00 84.56 347 THR A N 1
ATOM 2771 C CA . THR A 1 347 ? 10.412 12.295 -13.200 1.00 84.56 347 THR A CA 1
ATOM 2772 C C . THR A 1 347 ? 11.003 10.929 -12.882 1.00 84.56 347 THR A C 1
ATOM 2774 O O . THR A 1 347 ? 12.032 10.831 -12.212 1.00 84.56 347 THR A O 1
ATOM 2777 N N . VAL A 1 348 ? 10.331 9.861 -13.315 1.00 87.81 348 VAL A N 1
ATOM 2778 C CA . VAL A 1 348 ? 10.784 8.475 -13.121 1.00 87.81 348 VAL A CA 1
ATOM 2779 C C . VAL A 1 348 ? 10.543 7.669 -14.390 1.00 87.81 348 VAL A C 1
ATOM 2781 O O . VAL A 1 348 ? 9.412 7.598 -14.862 1.00 87.81 348 VAL A O 1
ATOM 2784 N N . GLU A 1 349 ? 11.579 7.020 -14.917 1.00 80.75 349 GLU A N 1
ATOM 2785 C CA . GLU A 1 349 ? 11.496 6.154 -16.095 1.00 80.75 349 GLU A CA 1
ATOM 2786 C C . GLU A 1 349 ? 11.432 4.667 -15.745 1.00 80.75 349 GLU A C 1
ATOM 2788 O O . GLU A 1 349 ? 12.106 4.177 -14.834 1.00 80.75 349 GLU A O 1
ATOM 2793 N N . PHE A 1 350 ? 10.692 3.920 -16.561 1.00 80.75 350 PHE A N 1
ATOM 2794 C CA . PHE A 1 350 ? 10.527 2.476 -16.456 1.00 80.75 350 PHE A CA 1
ATOM 2795 C C . PHE A 1 350 ? 10.916 1.771 -17.752 1.00 80.75 350 PHE A C 1
ATOM 2797 O O . PHE A 1 350 ? 10.968 2.354 -18.836 1.00 80.75 350 PHE A O 1
ATOM 2804 N N . GLN A 1 351 ? 11.168 0.466 -17.649 1.00 69.38 351 GLN A N 1
ATOM 2805 C CA . GLN A 1 351 ? 11.617 -0.337 -18.785 1.00 69.38 351 GLN A CA 1
ATOM 2806 C C . GLN A 1 351 ? 10.599 -0.373 -19.933 1.00 69.38 351 GLN A C 1
ATOM 2808 O O . GLN A 1 351 ? 11.000 -0.431 -21.096 1.00 69.38 351 GLN A O 1
ATOM 2813 N N . THR A 1 352 ? 9.300 -0.347 -19.625 1.00 66.44 352 THR A N 1
ATOM 2814 C CA . THR A 1 352 ? 8.229 -0.399 -20.625 1.00 66.44 352 THR A CA 1
ATOM 2815 C C . THR A 1 352 ? 7.103 0.568 -20.276 1.00 66.44 352 THR A C 1
ATOM 2817 O O . THR A 1 352 ? 6.862 0.855 -19.103 1.00 66.44 352 THR A O 1
ATOM 2820 N N . ALA A 1 353 ? 6.365 1.015 -21.294 1.00 73.12 353 ALA A N 1
ATOM 2821 C CA . ALA A 1 353 ? 5.169 1.835 -21.103 1.00 73.12 353 ALA A CA 1
ATOM 2822 C C . ALA A 1 353 ? 4.079 1.122 -20.282 1.00 73.12 353 ALA A C 1
ATOM 2824 O O . ALA A 1 353 ? 3.312 1.758 -19.564 1.00 73.12 353 ALA A O 1
ATOM 2825 N N . ARG A 1 354 ? 4.059 -0.216 -20.321 1.00 73.44 354 ARG A N 1
ATOM 2826 C CA . ARG A 1 354 ? 3.180 -1.035 -19.484 1.00 73.44 354 ARG A CA 1
ATOM 2827 C C . ARG A 1 354 ? 3.526 -0.904 -18.004 1.00 73.44 354 ARG A C 1
ATOM 2829 O O . ARG A 1 354 ? 2.649 -0.586 -17.214 1.00 73.44 354 ARG A O 1
ATOM 2836 N N . ILE A 1 355 ? 4.804 -1.064 -17.652 1.00 79.06 355 ILE A N 1
ATOM 2837 C CA . ILE A 1 355 ? 5.266 -0.889 -16.267 1.00 79.06 355 ILE A CA 1
ATOM 2838 C C . ILE A 1 355 ? 4.969 0.535 -15.796 1.00 79.06 355 ILE A C 1
ATOM 2840 O O . ILE A 1 355 ? 4.445 0.708 -14.704 1.00 79.06 355 ILE A O 1
ATOM 2844 N N . ALA A 1 356 ? 5.237 1.549 -16.623 1.00 82.62 356 ALA A N 1
ATOM 2845 C CA . ALA A 1 356 ? 4.918 2.930 -16.273 1.00 82.62 356 ALA A CA 1
ATOM 2846 C C . ALA A 1 356 ? 3.416 3.117 -15.991 1.00 82.62 356 ALA A C 1
ATOM 2848 O O . ALA A 1 356 ? 3.059 3.764 -15.013 1.00 82.62 356 ALA A O 1
ATOM 2849 N N . SER A 1 357 ? 2.531 2.508 -16.789 1.00 81.62 357 SER A N 1
ATOM 2850 C CA . SER A 1 357 ? 1.082 2.559 -16.557 1.00 81.62 357 SER A CA 1
ATOM 2851 C C . SER A 1 357 ? 0.657 1.837 -15.276 1.00 81.62 357 SER A C 1
ATOM 2853 O O . SER A 1 357 ? -0.133 2.380 -14.503 1.00 81.62 357 SER A O 1
ATOM 2855 N N . ASP A 1 358 ? 1.206 0.653 -15.006 1.00 77.94 358 ASP A N 1
ATOM 2856 C CA . ASP A 1 358 ? 0.921 -0.090 -13.775 1.00 77.94 358 ASP A CA 1
ATOM 2857 C C . ASP A 1 358 ? 1.380 0.702 -12.541 1.00 77.94 358 ASP A C 1
ATOM 2859 O O . ASP A 1 358 ? 0.643 0.836 -11.559 1.00 77.94 358 ASP A O 1
ATOM 2863 N N . VAL A 1 359 ? 2.567 1.307 -12.619 1.00 84.06 359 VAL A N 1
ATOM 2864 C CA . VAL A 1 359 ? 3.101 2.158 -11.555 1.00 84.06 359 VAL A CA 1
ATOM 2865 C C . VAL A 1 359 ? 2.299 3.443 -11.411 1.00 84.06 359 VAL A C 1
ATOM 2867 O O . VAL A 1 359 ? 2.085 3.869 -10.283 1.00 84.06 359 VAL A O 1
ATOM 2870 N N . GLN A 1 360 ? 1.792 4.037 -12.495 1.00 86.50 360 GLN A N 1
ATOM 2871 C CA . GLN A 1 360 ? 0.906 5.200 -12.412 1.00 86.50 360 GLN A CA 1
ATOM 2872 C C . GLN A 1 360 ? -0.306 4.883 -11.536 1.00 86.50 360 GLN A C 1
ATOM 2874 O O . GLN A 1 360 ? -0.603 5.628 -10.608 1.00 86.50 360 GLN A O 1
ATOM 2879 N N . LYS A 1 361 ? -0.982 3.758 -11.801 1.00 77.94 361 LYS A N 1
ATOM 2880 C CA . LYS A 1 361 ? -2.186 3.337 -11.067 1.00 77.94 361 LYS A CA 1
ATOM 2881 C C . LYS A 1 361 ? -1.900 3.070 -9.586 1.00 77.94 361 LYS A C 1
ATOM 2883 O O . LYS A 1 361 ? -2.789 3.256 -8.761 1.00 77.94 361 LYS A O 1
ATOM 2888 N N . LEU A 1 362 ? -0.689 2.615 -9.259 1.00 76.50 362 LEU A N 1
ATOM 2889 C CA . LEU A 1 362 ? -0.249 2.388 -7.882 1.00 76.50 362 LEU A CA 1
ATOM 2890 C C . LEU A 1 362 ? 0.143 3.697 -7.183 1.00 76.50 362 LEU A C 1
ATOM 2892 O O . LEU A 1 362 ? -0.276 3.949 -6.060 1.00 76.50 362 LEU A O 1
ATOM 2896 N N . ALA A 1 363 ? 0.977 4.510 -7.828 1.00 78.88 363 ALA A N 1
ATOM 2897 C CA . ALA A 1 363 ? 1.595 5.690 -7.238 1.00 78.88 363 ALA A CA 1
ATOM 2898 C C . ALA A 1 363 ? 0.650 6.897 -7.188 1.00 78.88 363 ALA A C 1
ATOM 2900 O O . ALA A 1 363 ? 0.807 7.746 -6.315 1.00 78.88 363 ALA A O 1
ATOM 2901 N N . HIS A 1 364 ? -0.321 6.993 -8.096 1.00 79.75 364 HIS A N 1
ATOM 2902 C CA . HIS A 1 364 ? -1.300 8.074 -8.090 1.00 79.75 364 HIS A CA 1
ATOM 2903 C C . HIS A 1 364 ? -2.156 8.012 -6.815 1.00 79.75 364 HIS A C 1
ATOM 2905 O O . HIS A 1 364 ? -2.713 6.967 -6.491 1.00 79.75 364 HIS A O 1
ATOM 2911 N N . GLU A 1 365 ? -2.224 9.129 -6.085 1.00 70.25 365 GLU A N 1
ATOM 2912 C CA . GLU A 1 365 ? -2.869 9.273 -4.769 1.00 70.25 365 GLU A CA 1
ATOM 2913 C C . GLU A 1 365 ? -2.256 8.426 -3.642 1.00 70.25 365 GLU A C 1
ATOM 2915 O O . GLU A 1 365 ? -2.856 8.269 -2.577 1.00 70.25 365 GLU A O 1
ATOM 2920 N N . SER A 1 366 ? -1.047 7.898 -3.833 1.00 69.62 366 SER A N 1
ATOM 2921 C CA . SER A 1 366 ? -0.323 7.227 -2.755 1.00 69.62 366 SER A CA 1
ATOM 2922 C C . SER A 1 366 ? 0.286 8.222 -1.772 1.00 69.62 366 SER A C 1
ATOM 2924 O O . SER A 1 366 ? 0.588 9.363 -2.110 1.00 69.62 366 SER A O 1
ATOM 2926 N N . PHE A 1 367 ? 0.529 7.770 -0.543 1.00 65.75 367 PHE A N 1
ATOM 2927 C CA . PHE A 1 367 ? 1.219 8.562 0.470 1.00 65.75 367 PHE A CA 1
ATOM 2928 C C . PHE A 1 367 ? 2.729 8.318 0.450 1.00 65.75 367 PHE A C 1
ATOM 2930 O O . PHE A 1 367 ? 3.193 7.180 0.567 1.00 65.75 367 PHE A O 1
ATOM 2937 N N . LEU A 1 368 ? 3.500 9.399 0.351 1.00 70.19 368 LEU A N 1
ATOM 2938 C CA . LEU A 1 368 ? 4.957 9.389 0.361 1.00 70.19 368 LEU A CA 1
ATOM 2939 C C . LEU A 1 368 ? 5.481 10.531 1.240 1.00 70.19 368 LEU A C 1
ATOM 2941 O O . LEU A 1 368 ? 5.257 11.704 0.954 1.00 70.19 368 LEU A O 1
ATOM 2945 N N . ASN A 1 369 ? 6.207 10.176 2.307 1.00 71.56 369 ASN A N 1
ATOM 2946 C CA . ASN A 1 369 ? 6.898 11.118 3.200 1.00 71.56 369 ASN A CA 1
ATOM 2947 C C . ASN A 1 369 ? 6.041 12.308 3.682 1.00 71.56 369 ASN A C 1
ATOM 2949 O O . ASN A 1 369 ? 6.510 13.441 3.712 1.00 71.56 369 ASN A O 1
ATOM 2953 N N . GLY A 1 370 ? 4.790 12.063 4.078 1.00 60.47 370 GLY A N 1
ATOM 2954 C CA . GLY A 1 370 ? 3.920 13.120 4.610 1.00 60.47 370 GLY A CA 1
ATOM 2955 C C . GLY A 1 370 ? 2.940 13.706 3.598 1.00 60.47 370 GLY A C 1
ATOM 2956 O O . GLY A 1 370 ? 1.970 14.329 4.020 1.00 60.47 370 GLY A O 1
ATOM 2957 N N . ASN A 1 371 ? 3.137 13.460 2.300 1.00 69.06 371 ASN A N 1
ATOM 2958 C CA . ASN A 1 371 ? 2.301 14.027 1.247 1.00 69.06 371 ASN A CA 1
ATOM 2959 C C . ASN A 1 371 ? 1.577 12.938 0.451 1.00 69.06 371 ASN A C 1
ATOM 2961 O O . ASN A 1 371 ? 2.078 11.826 0.294 1.00 69.06 371 ASN A O 1
ATOM 2965 N N . ILE A 1 372 ? 0.408 13.281 -0.088 1.00 66.81 372 ILE A N 1
ATOM 2966 C CA . ILE A 1 372 ? -0.287 12.471 -1.092 1.00 66.81 372 ILE A CA 1
ATOM 2967 C C . ILE A 1 372 ? 0.230 12.894 -2.465 1.00 66.81 372 ILE A C 1
ATOM 2969 O O . ILE A 1 372 ? 0.035 14.040 -2.867 1.00 66.81 372 ILE A O 1
ATOM 2973 N N . ILE A 1 373 ? 0.891 11.989 -3.175 1.00 79.06 373 ILE A N 1
ATOM 2974 C CA . ILE A 1 373 ? 1.507 12.279 -4.471 1.00 79.06 373 ILE A CA 1
ATOM 2975 C C . ILE A 1 373 ? 0.538 12.012 -5.623 1.00 79.06 373 ILE A C 1
ATOM 2977 O O . ILE A 1 373 ? -0.329 11.142 -5.546 1.00 79.06 373 ILE A O 1
ATOM 2981 N N . THR A 1 374 ? 0.709 12.729 -6.728 1.00 76.12 374 THR A N 1
ATOM 2982 C CA . THR A 1 374 ? -0.038 12.487 -7.972 1.00 76.12 374 THR A CA 1
ATOM 2983 C C . THR A 1 374 ? 0.918 12.001 -9.046 1.00 76.12 374 THR A C 1
ATOM 2985 O O . THR A 1 374 ? 1.926 12.656 -9.285 1.00 76.12 374 THR A O 1
ATOM 2988 N N . ALA A 1 375 ? 0.612 10.881 -9.704 1.00 85.25 375 ALA A N 1
ATOM 2989 C CA . ALA A 1 375 ? 1.439 10.326 -10.776 1.00 85.25 375 ALA A CA 1
ATOM 2990 C C . ALA A 1 375 ? 0.728 10.418 -12.136 1.00 85.25 375 ALA A C 1
ATOM 2992 O O . ALA A 1 375 ? -0.423 9.993 -12.270 1.00 85.25 375 ALA A O 1
ATOM 2993 N N . GLU A 1 376 ? 1.419 10.940 -13.145 1.00 85.06 376 GLU A N 1
ATOM 2994 C CA . GLU A 1 376 ? 0.914 11.139 -14.507 1.00 85.06 376 GLU A CA 1
ATOM 2995 C C . GLU A 1 376 ? 1.879 10.525 -15.526 1.00 85.06 376 GLU A C 1
ATOM 2997 O O . GLU A 1 376 ? 3.090 10.706 -15.422 1.00 85.06 376 GLU A O 1
ATOM 3002 N N . LEU A 1 377 ? 1.356 9.797 -16.519 1.00 86.44 377 LEU A N 1
ATOM 3003 C CA . LEU A 1 377 ? 2.165 9.283 -17.628 1.00 86.44 377 LEU A CA 1
ATOM 3004 C C . LEU A 1 377 ? 2.650 10.424 -18.518 1.00 86.44 377 LEU A C 1
ATOM 3006 O O . LEU A 1 377 ? 1.839 11.165 -19.073 1.00 86.44 377 LEU A O 1
ATOM 3010 N N . ILE A 1 378 ? 3.961 10.483 -18.729 1.00 82.12 378 ILE A N 1
ATOM 3011 C CA . ILE A 1 378 ? 4.593 11.422 -19.654 1.00 82.12 378 ILE A CA 1
ATOM 3012 C C . ILE A 1 378 ? 5.311 10.675 -20.777 1.00 82.12 378 ILE A C 1
ATOM 3014 O O . ILE A 1 378 ? 5.737 9.523 -20.637 1.00 82.12 378 ILE A O 1
ATOM 3018 N N . GLU A 1 379 ? 5.413 11.336 -21.926 1.00 76.75 379 GLU A N 1
ATOM 3019 C CA . GLU A 1 379 ? 6.171 10.832 -23.064 1.00 76.75 379 GLU A CA 1
ATOM 3020 C C . GLU A 1 379 ? 7.656 11.102 -22.864 1.00 76.75 379 GLU A C 1
ATOM 3022 O O . GLU A 1 379 ? 8.061 12.220 -22.560 1.00 76.75 379 GLU A O 1
ATOM 3027 N N . VAL A 1 380 ? 8.465 10.068 -23.066 1.00 67.88 380 VAL A N 1
ATOM 3028 C CA . VAL A 1 380 ? 9.918 10.202 -23.127 1.00 67.88 380 VAL A CA 1
ATOM 3029 C C . VAL A 1 380 ? 10.298 10.545 -24.558 1.00 67.88 380 VAL A C 1
ATOM 3031 O O . VAL A 1 380 ? 9.819 9.909 -25.507 1.00 67.88 380 VAL A O 1
ATOM 3034 N N . SER A 1 381 ? 11.138 11.561 -24.727 1.00 55.44 381 SER A N 1
ATOM 3035 C CA . SER A 1 381 ? 11.491 12.053 -26.053 1.00 55.44 381 SER A CA 1
ATOM 3036 C C . SER A 1 381 ? 12.265 10.986 -26.855 1.00 55.44 381 SER A C 1
ATOM 3038 O O . SER A 1 381 ? 12.994 10.168 -26.284 1.00 55.44 381 SER A O 1
ATOM 3040 N N . PRO A 1 382 ? 12.167 10.967 -28.200 1.00 49.81 382 PRO A N 1
ATOM 3041 C CA . PRO A 1 382 ? 12.953 10.050 -29.037 1.00 49.81 382 PRO A CA 1
ATOM 3042 C C . PRO A 1 382 ? 14.474 10.207 -28.868 1.00 49.81 382 PRO A C 1
ATOM 3044 O O . PRO A 1 382 ? 15.217 9.257 -29.103 1.00 49.81 382 PRO A O 1
ATOM 3047 N N . ASN A 1 383 ? 14.927 11.388 -28.434 1.00 47.50 383 ASN A N 1
ATOM 3048 C CA . ASN A 1 383 ? 16.336 11.713 -28.188 1.00 47.50 383 ASN A CA 1
ATOM 3049 C C . ASN A 1 383 ? 16.849 11.206 -26.827 1.00 47.50 383 ASN A C 1
ATOM 3051 O O . ASN A 1 383 ? 18.035 11.314 -26.538 1.00 47.50 383 ASN A O 1
ATOM 3055 N N . GLU A 1 384 ? 15.977 10.615 -26.012 1.00 52.31 384 GLU A N 1
ATOM 3056 C CA . GLU A 1 384 ? 16.299 9.909 -24.767 1.00 52.31 384 GLU A CA 1
ATOM 3057 C C . GLU A 1 384 ? 16.215 8.387 -24.986 1.00 52.31 384 GLU A C 1
ATOM 3059 O O . GLU A 1 384 ? 15.851 7.614 -24.099 1.00 52.31 384 GLU A O 1
ATOM 3064 N N . ASN A 1 385 ? 16.488 7.918 -26.208 1.00 61.81 385 ASN A N 1
ATOM 3065 C CA . ASN A 1 385 ? 16.504 6.496 -26.521 1.00 61.81 385 ASN A CA 1
ATOM 3066 C C . ASN A 1 385 ? 17.836 5.863 -26.090 1.00 61.81 385 ASN A C 1
ATOM 3068 O O . ASN A 1 385 ? 18.913 6.313 -26.468 1.00 61.81 385 ASN A O 1
ATOM 3072 N N . ARG A 1 386 ? 17.764 4.763 -25.334 1.00 74.31 386 ARG A N 1
ATOM 3073 C CA . ARG A 1 386 ? 18.932 3.961 -24.922 1.00 74.31 386 ARG A CA 1
ATOM 3074 C C . ARG A 1 386 ? 19.486 3.082 -26.046 1.00 74.31 386 ARG A C 1
ATOM 3076 O O . ARG A 1 386 ? 20.399 2.300 -25.817 1.00 74.31 386 ARG A O 1
ATOM 3083 N N . ALA A 1 387 ? 18.888 3.152 -27.231 1.00 77.50 387 ALA A N 1
ATOM 3084 C CA . ALA A 1 387 ? 19.255 2.361 -28.390 1.00 77.50 387 ALA A CA 1
ATOM 3085 C C . ALA A 1 387 ? 19.790 3.270 -29.499 1.00 77.50 387 ALA A C 1
ATOM 3087 O O . ALA A 1 387 ? 19.089 4.180 -29.952 1.00 77.50 387 ALA A O 1
ATOM 3088 N N . LEU A 1 388 ? 21.000 2.984 -29.970 1.00 84.56 388 LEU A N 1
ATOM 3089 C CA . LEU A 1 388 ? 21.595 3.622 -31.137 1.00 84.56 388 LEU A CA 1
ATOM 3090 C C . LEU A 1 388 ? 21.532 2.683 -32.339 1.00 84.56 388 LEU A C 1
ATOM 3092 O O . LEU A 1 388 ? 21.790 1.483 -32.236 1.00 84.56 388 LEU A O 1
ATOM 3096 N N . PHE A 1 389 ? 21.186 3.248 -33.486 1.00 86.00 389 PHE A N 1
ATOM 3097 C CA . PHE A 1 389 ? 21.241 2.602 -34.783 1.00 86.00 389 PHE A CA 1
ATOM 3098 C C . PHE A 1 389 ? 22.507 3.053 -35.506 1.00 86.00 389 PHE A C 1
ATOM 3100 O O . PHE A 1 389 ? 22.721 4.248 -35.704 1.00 86.00 389 PHE A O 1
ATOM 3107 N N . VAL A 1 390 ? 23.337 2.091 -35.893 1.00 90.31 390 VAL A N 1
ATOM 3108 C CA . VAL A 1 390 ? 24.647 2.315 -36.507 1.00 90.31 390 VAL A CA 1
ATOM 3109 C C . VAL A 1 390 ? 24.570 1.878 -37.962 1.00 90.31 390 VAL A C 1
ATOM 3111 O O . VAL A 1 390 ? 24.346 0.702 -38.231 1.00 90.31 390 VAL A O 1
ATOM 3114 N N . LYS A 1 391 ? 24.733 2.800 -38.906 1.00 90.50 391 LYS A N 1
ATOM 3115 C CA . LYS A 1 391 ? 24.774 2.551 -40.355 1.00 90.50 391 LYS A CA 1
ATOM 3116 C C . LYS A 1 391 ? 26.209 2.625 -40.859 1.00 90.50 391 LYS A C 1
ATOM 3118 O O . LYS A 1 391 ? 27.042 3.307 -40.270 1.00 90.50 391 LYS A O 1
ATOM 3123 N N . GLY A 1 392 ? 26.478 1.986 -41.994 1.00 89.12 392 GLY A N 1
ATOM 3124 C CA . GLY A 1 392 ? 27.777 2.104 -42.657 1.00 89.12 392 GLY A CA 1
ATOM 3125 C C . GLY A 1 392 ? 28.829 1.120 -42.144 1.00 89.12 392 GLY A C 1
ATOM 3126 O O . GLY A 1 392 ? 30.009 1.327 -42.383 1.00 89.12 392 GLY A O 1
ATOM 3127 N N . LEU A 1 393 ? 28.429 0.050 -41.452 1.00 90.75 393 LEU A N 1
ATOM 3128 C CA . LEU A 1 393 ? 29.356 -0.960 -40.940 1.00 90.75 393 LEU A CA 1
ATOM 3129 C C . LEU A 1 393 ? 30.007 -1.749 -42.077 1.00 90.75 393 LEU A C 1
ATOM 3131 O O . LEU A 1 393 ? 29.361 -2.052 -43.085 1.00 90.75 393 LEU A O 1
ATOM 3135 N N . ASN A 1 394 ? 31.260 -2.154 -41.882 1.00 91.38 394 ASN A N 1
ATOM 3136 C CA . ASN A 1 394 ? 31.964 -3.020 -42.819 1.00 91.38 394 ASN A CA 1
ATOM 3137 C C . ASN A 1 394 ? 31.182 -4.352 -42.999 1.00 91.38 394 ASN A C 1
ATOM 3139 O O . ASN A 1 394 ? 30.679 -4.918 -42.014 1.00 91.38 394 ASN A O 1
ATOM 3143 N N . PRO A 1 395 ? 31.049 -4.888 -44.231 1.00 88.69 395 PRO A N 1
ATOM 3144 C CA . PRO A 1 395 ? 30.371 -6.163 -44.491 1.00 88.69 395 PRO A CA 1
ATOM 3145 C C . PRO A 1 395 ? 30.916 -7.375 -43.715 1.00 88.69 395 PRO A C 1
ATOM 3147 O O . PRO A 1 395 ? 30.208 -8.375 -43.603 1.00 88.69 395 PRO A O 1
ATOM 3150 N N . SER A 1 396 ? 32.111 -7.259 -43.125 1.00 87.62 396 SER A N 1
ATOM 3151 C CA . SER A 1 396 ? 32.739 -8.284 -42.281 1.00 87.62 396 SER A CA 1
ATOM 3152 C C . SER A 1 396 ? 32.688 -8.010 -40.764 1.00 87.62 396 SER A C 1
ATOM 3154 O O . SER A 1 396 ? 32.923 -8.938 -39.999 1.00 87.62 396 SER A O 1
ATOM 3156 N N . THR A 1 397 ? 32.332 -6.800 -40.297 1.00 89.56 397 THR A N 1
ATOM 3157 C CA . THR A 1 397 ? 32.148 -6.473 -38.858 1.00 89.56 397 THR A CA 1
ATOM 3158 C C . THR A 1 397 ? 31.209 -7.444 -38.124 1.00 89.56 397 THR A C 1
ATOM 3160 O O . THR A 1 397 ? 30.049 -7.624 -38.475 1.00 89.56 397 THR A O 1
ATOM 3163 N N . THR A 1 398 ? 31.659 -8.079 -37.062 1.00 89.25 398 THR A N 1
ATOM 3164 C CA . THR A 1 398 ? 30.820 -8.983 -36.259 1.00 89.25 398 THR A CA 1
ATOM 3165 C C . THR A 1 398 ? 30.064 -8.231 -35.162 1.00 89.25 398 THR A C 1
ATOM 3167 O O . THR A 1 398 ? 30.443 -7.120 -34.789 1.00 89.25 398 THR A O 1
ATOM 3170 N N . ASP A 1 399 ? 29.032 -8.859 -34.588 1.00 85.94 399 ASP A N 1
ATOM 3171 C CA . ASP A 1 399 ? 28.350 -8.366 -33.378 1.00 85.94 399 ASP A CA 1
ATOM 3172 C C . ASP A 1 399 ? 29.356 -8.047 -32.262 1.00 85.94 399 ASP A C 1
ATOM 3174 O O . ASP A 1 399 ? 29.255 -7.021 -31.595 1.00 85.94 399 ASP A O 1
ATOM 3178 N N . TYR A 1 400 ? 30.382 -8.894 -32.116 1.00 86.31 400 TYR A N 1
ATOM 3179 C CA . TYR A 1 400 ? 31.456 -8.719 -31.143 1.00 86.31 400 TYR A CA 1
ATOM 3180 C C . TYR A 1 400 ? 32.327 -7.489 -31.430 1.00 86.31 400 TYR A C 1
ATOM 3182 O O . TYR A 1 400 ? 32.645 -6.738 -30.509 1.00 86.31 400 TYR A O 1
ATOM 3190 N N . GLN A 1 401 ? 32.704 -7.252 -32.689 1.00 88.94 401 GLN A N 1
ATOM 3191 C CA . GLN A 1 401 ? 33.475 -6.061 -33.074 1.00 88.94 401 GLN A CA 1
ATOM 3192 C C . GLN A 1 401 ? 32.656 -4.782 -32.886 1.00 88.94 401 GLN A C 1
ATOM 3194 O O . GLN A 1 401 ? 33.167 -3.802 -32.344 1.00 88.94 401 GLN A O 1
ATOM 3199 N N . LEU A 1 402 ? 31.369 -4.816 -33.242 1.00 90.75 402 LEU A N 1
ATOM 3200 C CA . LEU A 1 402 ? 30.449 -3.711 -32.991 1.00 90.75 402 LEU A CA 1
ATOM 3201 C C . LEU A 1 402 ? 30.310 -3.442 -31.486 1.00 90.75 402 LEU A C 1
ATOM 3203 O O . LEU A 1 402 ? 30.467 -2.306 -31.053 1.00 90.75 402 LEU A O 1
ATOM 3207 N N . TRP A 1 403 ? 30.090 -4.473 -30.671 1.00 89.19 403 TRP A N 1
ATOM 3208 C CA . TRP A 1 403 ? 30.028 -4.335 -29.214 1.00 89.19 403 TRP A CA 1
ATOM 3209 C C . TRP A 1 403 ? 31.334 -3.779 -28.639 1.00 89.19 403 TRP A C 1
ATOM 3211 O O . TRP A 1 403 ? 31.315 -2.866 -27.818 1.00 89.19 403 TRP A O 1
ATOM 3221 N N . THR A 1 404 ? 32.479 -4.274 -29.111 1.00 87.38 404 THR A N 1
ATOM 3222 C CA . THR A 1 404 ? 33.805 -3.834 -28.656 1.00 87.38 404 THR A CA 1
ATOM 3223 C C . THR A 1 404 ? 34.036 -2.351 -28.938 1.00 87.38 404 THR A C 1
ATOM 3225 O O . THR A 1 404 ? 34.575 -1.656 -28.078 1.00 87.38 404 THR A O 1
ATOM 3228 N N . ALA A 1 405 ? 33.583 -1.846 -30.090 1.00 89.12 405 ALA A N 1
ATOM 3229 C CA . ALA A 1 405 ? 33.687 -0.429 -30.430 1.00 89.12 405 ALA A CA 1
ATOM 3230 C C . ALA A 1 405 ? 32.903 0.463 -29.448 1.00 89.12 405 ALA A C 1
ATOM 3232 O O . ALA A 1 405 ? 33.397 1.509 -29.036 1.00 89.12 405 ALA A O 1
ATOM 3233 N N . PHE A 1 406 ? 31.712 0.036 -29.021 1.00 89.81 406 PHE A N 1
ATOM 3234 C CA . PHE A 1 406 ? 30.857 0.815 -28.117 1.00 89.81 406 PHE A CA 1
ATOM 3235 C C . PHE A 1 406 ? 31.053 0.499 -26.624 1.00 89.81 406 PHE A C 1
ATOM 3237 O O . PHE A 1 406 ? 30.531 1.217 -25.765 1.00 89.81 406 PHE A O 1
ATOM 3244 N N . ARG A 1 407 ? 31.873 -0.506 -26.293 1.00 87.12 407 ARG A N 1
ATOM 3245 C CA . ARG A 1 407 ? 32.219 -0.901 -24.919 1.00 87.12 407 ARG A CA 1
ATOM 3246 C C . ARG A 1 407 ? 32.726 0.253 -24.035 1.00 87.12 407 ARG A C 1
ATOM 3248 O O . ARG A 1 407 ? 32.309 0.288 -22.878 1.00 87.12 407 ARG A O 1
ATOM 3255 N N . PRO A 1 408 ? 33.561 1.206 -24.510 1.00 89.31 408 PRO A N 1
ATOM 3256 C CA . PRO A 1 408 ? 34.014 2.344 -23.695 1.00 89.31 408 PRO A CA 1
ATOM 3257 C C . PRO A 1 408 ? 32.880 3.248 -23.189 1.00 89.31 408 PRO A C 1
ATOM 3259 O O . PRO A 1 408 ? 33.071 3.999 -22.238 1.00 89.31 408 PRO A O 1
ATOM 3262 N N . PHE A 1 409 ? 31.700 3.155 -23.803 1.00 84.94 409 PHE A N 1
ATOM 3263 C CA . PHE A 1 409 ? 30.501 3.912 -23.454 1.00 84.94 409 PHE A CA 1
ATOM 3264 C C . PHE A 1 409 ? 29.468 3.053 -22.714 1.00 84.94 409 PHE A C 1
ATOM 3266 O O . PHE A 1 409 ? 28.284 3.367 -22.723 1.00 84.94 409 PHE A O 1
ATOM 3273 N N . ASN A 1 410 ? 29.899 1.955 -22.085 1.00 77.25 410 ASN A N 1
ATOM 3274 C CA . ASN A 1 410 ? 29.052 1.039 -21.318 1.00 77.25 410 ASN A CA 1
ATOM 3275 C C . ASN A 1 410 ? 27.951 0.339 -22.135 1.00 77.25 410 ASN A C 1
ATOM 3277 O O . ASN A 1 410 ? 26.896 0.032 -21.584 1.00 77.25 410 ASN A O 1
ATOM 3281 N N . SER A 1 411 ? 28.155 0.058 -23.427 1.00 81.19 411 SER A N 1
ATOM 3282 C CA . SER A 1 411 ? 27.155 -0.683 -24.212 1.00 81.19 411 SER A CA 1
ATOM 3283 C C . SER A 1 411 ? 26.830 -2.048 -23.588 1.00 81.19 411 SER A C 1
ATOM 3285 O O . SER A 1 411 ? 27.731 -2.853 -23.330 1.00 81.19 411 SER A O 1
ATOM 3287 N N . THR A 1 412 ? 25.545 -2.338 -23.390 1.00 69.12 412 THR A N 1
ATOM 3288 C CA . THR A 1 412 ? 25.057 -3.604 -22.818 1.00 69.12 412 THR A CA 1
ATOM 3289 C C . THR A 1 412 ? 24.894 -4.694 -23.867 1.00 69.12 412 THR A C 1
ATOM 3291 O O . THR A 1 412 ? 25.104 -5.865 -23.568 1.00 69.12 412 THR A O 1
ATOM 3294 N N . GLU A 1 413 ? 24.552 -4.321 -25.098 1.00 72.75 413 GLU A N 1
ATOM 3295 C CA . GLU A 1 413 ? 24.334 -5.250 -26.206 1.00 72.75 413 GLU A CA 1
ATOM 3296 C C . GLU A 1 413 ? 24.695 -4.569 -27.528 1.00 72.75 413 GLU A C 1
ATOM 3298 O O . GLU A 1 413 ? 24.455 -3.372 -27.695 1.00 72.75 413 GLU A O 1
ATOM 3303 N N . ALA A 1 414 ? 25.239 -5.327 -28.481 1.00 85.88 414 ALA A N 1
ATOM 3304 C CA . ALA A 1 414 ? 25.314 -4.901 -29.871 1.00 85.88 414 ALA A CA 1
ATOM 3305 C C . ALA A 1 414 ? 24.990 -6.064 -30.807 1.00 85.88 414 ALA A C 1
ATOM 3307 O O . ALA A 1 414 ? 25.444 -7.186 -30.582 1.00 85.88 414 ALA A O 1
ATOM 3308 N N . LYS A 1 415 ? 24.202 -5.799 -31.850 1.00 85.62 415 LYS A N 1
ATOM 3309 C CA . LYS A 1 415 ? 23.715 -6.837 -32.761 1.00 85.62 415 LYS A CA 1
ATOM 3310 C C . LYS A 1 415 ? 23.568 -6.341 -34.191 1.00 85.62 415 LYS A C 1
ATOM 3312 O O . LYS A 1 415 ? 23.001 -5.273 -34.428 1.00 85.62 415 LYS A O 1
ATOM 3317 N N . ILE A 1 416 ? 24.004 -7.151 -35.146 1.00 87.81 416 ILE A N 1
ATOM 3318 C CA . ILE A 1 416 ? 23.853 -6.939 -36.584 1.00 87.81 416 ILE A CA 1
ATOM 3319 C C . ILE A 1 416 ? 22.785 -7.920 -37.088 1.00 87.81 416 ILE A C 1
ATOM 3321 O O . ILE A 1 416 ? 22.969 -9.135 -37.020 1.00 87.81 416 ILE A O 1
ATOM 3325 N N . PRO A 1 417 ? 21.636 -7.430 -37.590 1.00 83.62 417 PRO A N 1
ATOM 3326 C CA . PRO A 1 417 ? 20.600 -8.290 -38.152 1.00 83.62 417 PRO A CA 1
ATOM 3327 C C . PRO A 1 417 ? 21.143 -9.252 -39.231 1.00 83.62 417 PRO A C 1
ATOM 3329 O O . PRO A 1 417 ? 21.839 -8.786 -40.138 1.00 83.62 417 PRO A O 1
ATOM 3332 N N . PRO A 1 418 ? 20.799 -10.556 -39.180 1.00 68.94 418 PRO A N 1
ATOM 3333 C CA . PRO A 1 418 ? 21.430 -11.602 -39.997 1.00 68.94 418 PRO A CA 1
ATOM 3334 C C . PRO A 1 418 ? 21.046 -11.584 -41.489 1.00 68.94 418 PRO A C 1
ATOM 3336 O O . PRO A 1 418 ? 21.739 -12.190 -42.295 1.00 68.94 418 PRO A O 1
ATOM 3339 N N . ASN A 1 419 ? 19.989 -10.862 -41.882 1.00 75.44 419 ASN A N 1
ATOM 3340 C CA . ASN A 1 419 ? 19.459 -10.841 -43.256 1.00 75.44 419 ASN A CA 1
ATOM 3341 C C . ASN A 1 419 ? 19.830 -9.557 -44.019 1.00 75.44 419 ASN A C 1
ATOM 3343 O O . ASN A 1 419 ? 18.970 -8.911 -44.619 1.00 75.44 419 ASN A O 1
ATOM 3347 N N . GLN A 1 420 ? 21.094 -9.143 -43.953 1.00 81.62 420 GLN A N 1
ATOM 3348 C CA . GLN A 1 420 ? 21.592 -7.966 -44.669 1.00 81.62 420 GLN A CA 1
ATOM 3349 C C . GLN A 1 420 ? 22.487 -8.367 -45.841 1.00 81.62 420 GLN A C 1
ATOM 3351 O O . GLN A 1 420 ? 23.194 -9.365 -45.774 1.00 81.62 420 GLN A O 1
ATOM 3356 N N . ASP A 1 421 ? 22.472 -7.574 -46.915 1.00 78.12 421 ASP A N 1
ATOM 3357 C CA . ASP A 1 421 ? 23.297 -7.823 -48.101 1.00 78.12 421 ASP A CA 1
ATOM 3358 C C . ASP A 1 421 ? 24.794 -7.746 -47.755 1.00 78.12 421 ASP A C 1
ATOM 3360 O O . ASP A 1 421 ? 25.328 -6.670 -47.488 1.00 78.12 421 ASP A O 1
ATOM 3364 N N . HIS A 1 422 ? 25.479 -8.891 -47.802 1.00 73.69 422 HIS A N 1
ATOM 3365 C CA . HIS A 1 422 ? 26.908 -9.025 -47.501 1.00 73.69 422 HIS A CA 1
ATOM 3366 C C . HIS A 1 422 ? 27.831 -8.297 -48.491 1.00 73.69 422 HIS A C 1
ATOM 3368 O O . HIS A 1 422 ? 29.040 -8.255 -48.284 1.00 73.69 422 HIS A O 1
ATOM 3374 N N . ARG A 1 423 ? 27.295 -7.725 -49.577 1.00 75.44 423 ARG A N 1
ATOM 3375 C CA . ARG A 1 423 ? 28.062 -6.915 -50.537 1.00 75.44 423 ARG A CA 1
ATOM 3376 C C . ARG A 1 423 ? 27.994 -5.416 -50.253 1.00 75.44 423 ARG A C 1
ATOM 3378 O O . ARG A 1 423 ? 28.650 -4.640 -50.944 1.00 75.44 423 ARG A O 1
ATOM 3385 N N . LYS A 1 424 ? 27.198 -4.994 -49.268 1.00 83.50 424 LYS A N 1
ATOM 3386 C CA . LYS A 1 424 ? 26.979 -3.586 -48.923 1.00 83.50 424 LYS A CA 1
ATOM 3387 C C . LYS A 1 424 ? 27.301 -3.327 -47.461 1.00 83.50 424 LYS A C 1
ATOM 3389 O O . LYS A 1 424 ? 27.343 -4.242 -46.642 1.00 83.50 424 LYS A O 1
ATOM 3394 N N . ALA A 1 425 ? 27.506 -2.053 -47.141 1.00 85.38 425 ALA A N 1
ATOM 3395 C CA . ALA A 1 425 ? 27.660 -1.638 -45.760 1.00 85.38 425 ALA A CA 1
ATOM 3396 C C . ALA A 1 425 ? 26.427 -2.056 -44.944 1.00 85.38 425 ALA A C 1
ATOM 3398 O O . ALA A 1 425 ? 25.284 -1.844 -45.363 1.00 85.38 425 ALA A O 1
ATOM 3399 N N . ARG A 1 426 ? 26.670 -2.672 -43.789 1.00 89.94 426 ARG A N 1
ATOM 3400 C CA . ARG A 1 426 ? 25.627 -3.190 -42.903 1.00 89.94 426 ARG A CA 1
ATOM 3401 C C . ARG A 1 426 ? 25.210 -2.143 -41.879 1.00 89.94 426 ARG A C 1
ATOM 3403 O O . ARG A 1 426 ? 25.823 -1.082 -41.743 1.00 89.94 426 ARG A O 1
ATOM 3410 N N . HIS A 1 427 ? 24.149 -2.447 -41.155 1.00 90.25 427 HIS A N 1
ATOM 3411 C CA . HIS A 1 427 ? 23.705 -1.696 -39.999 1.00 90.25 427 HIS A CA 1
ATOM 3412 C C . HIS A 1 427 ? 23.611 -2.590 -38.765 1.00 90.25 427 HIS A C 1
ATOM 3414 O O . HIS A 1 427 ? 23.394 -3.797 -38.867 1.00 90.25 427 HIS A O 1
ATOM 3420 N N . GLY A 1 428 ? 23.770 -1.989 -37.597 1.00 88.06 428 GLY A N 1
ATOM 3421 C CA . GLY A 1 428 ? 23.700 -2.660 -36.310 1.00 88.06 428 GLY A CA 1
ATOM 3422 C C . GLY A 1 428 ? 22.920 -1.837 -35.298 1.00 88.06 428 GLY A C 1
ATOM 3423 O O . GLY A 1 428 ? 22.670 -0.646 -35.489 1.00 88.06 428 GLY A O 1
ATOM 3424 N N . LEU A 1 429 ? 22.515 -2.495 -34.222 1.00 87.38 429 LEU A N 1
ATOM 3425 C CA . LEU A 1 429 ? 21.849 -1.881 -33.088 1.00 87.38 429 LEU A CA 1
ATOM 3426 C C . LEU A 1 429 ? 22.740 -2.013 -31.859 1.00 87.38 429 LEU A C 1
ATOM 3428 O O . LEU A 1 429 ? 23.239 -3.104 -31.598 1.00 87.38 429 LEU A O 1
ATOM 3432 N N . VAL A 1 430 ? 22.903 -0.926 -31.110 1.00 85.75 430 VAL A N 1
ATOM 3433 C CA . VAL A 1 430 ? 23.663 -0.895 -29.857 1.00 85.75 430 VAL A CA 1
ATOM 3434 C C . VAL A 1 430 ? 22.759 -0.403 -28.737 1.00 85.75 430 VAL A C 1
ATOM 3436 O O . VAL A 1 430 ? 22.105 0.630 -28.872 1.00 85.75 430 VAL A O 1
ATOM 3439 N N . MET A 1 431 ? 22.718 -1.147 -27.638 1.00 74.62 431 MET A N 1
ATOM 3440 C CA . MET A 1 431 ? 21.921 -0.839 -26.456 1.00 74.62 431 MET A CA 1
ATOM 3441 C C . MET A 1 431 ? 22.815 -0.330 -25.329 1.00 74.62 431 MET A C 1
ATOM 3443 O O . MET A 1 431 ? 23.931 -0.814 -25.135 1.00 74.62 431 MET A O 1
ATOM 3447 N N . PHE A 1 432 ? 22.294 0.624 -24.567 1.00 76.38 432 PHE A N 1
ATOM 3448 C CA . PHE A 1 432 ? 22.958 1.252 -23.432 1.00 76.38 432 PHE A CA 1
ATOM 3449 C C . PHE A 1 432 ? 22.126 1.084 -22.157 1.00 76.38 432 PHE A C 1
ATOM 3451 O O . PHE A 1 432 ? 20.899 0.944 -22.217 1.00 76.38 432 PHE A O 1
ATOM 3458 N N . PRO A 1 433 ? 22.763 1.120 -20.977 1.00 56.44 433 PRO A N 1
ATOM 3459 C CA . PRO A 1 433 ? 22.060 0.972 -19.709 1.00 56.44 433 PRO A CA 1
ATOM 3460 C C . PRO A 1 433 ? 21.178 2.193 -19.419 1.00 56.44 433 PRO A C 1
ATOM 3462 O O . PRO A 1 433 ? 20.083 2.056 -18.868 1.00 56.44 433 PRO A O 1
ATOM 3465 N N . ASN A 1 434 ? 21.622 3.381 -19.837 1.00 61.91 434 ASN A N 1
ATOM 3466 C CA . ASN A 1 434 ? 20.950 4.657 -19.626 1.00 61.91 434 ASN A CA 1
ATOM 3467 C C . ASN A 1 434 ? 21.122 5.590 -20.841 1.00 61.91 434 ASN A C 1
ATOM 3469 O O . ASN A 1 434 ? 21.913 5.336 -21.750 1.00 61.91 434 ASN A O 1
ATOM 3473 N N . THR A 1 435 ? 20.329 6.658 -20.867 1.00 69.50 435 THR A N 1
ATOM 3474 C CA . THR A 1 435 ? 20.267 7.633 -21.967 1.00 69.50 435 THR A CA 1
ATOM 3475 C C . THR A 1 435 ? 21.521 8.498 -22.050 1.00 69.50 435 THR A C 1
ATOM 3477 O O . THR A 1 435 ? 21.943 8.866 -23.140 1.00 69.50 435 THR A O 1
ATOM 3480 N N . ASN A 1 436 ? 22.161 8.765 -20.912 1.00 70.06 436 ASN A N 1
ATOM 3481 C CA . ASN A 1 436 ? 23.389 9.547 -20.832 1.00 70.06 436 ASN A CA 1
ATOM 3482 C C . ASN A 1 436 ? 24.572 8.831 -21.506 1.00 70.06 436 ASN A C 1
ATOM 3484 O O . ASN A 1 436 ? 25.343 9.456 -22.228 1.00 70.06 436 ASN A O 1
ATOM 3488 N N . ASP A 1 437 ? 24.685 7.518 -21.324 1.00 76.38 437 ASP A N 1
ATOM 3489 C CA . ASP A 1 437 ? 25.716 6.691 -21.953 1.00 76.38 437 ASP A CA 1
ATOM 3490 C C . ASP A 1 437 ? 25.488 6.570 -23.469 1.00 76.38 437 ASP A C 1
ATOM 3492 O O . ASP A 1 437 ? 26.433 6.727 -24.245 1.00 76.38 437 ASP A O 1
ATOM 3496 N N . ALA A 1 438 ? 24.230 6.423 -23.907 1.00 79.88 438 ALA A N 1
ATOM 3497 C CA . ALA A 1 438 ? 23.872 6.480 -25.329 1.00 79.88 438 ALA A CA 1
ATOM 3498 C C . ALA A 1 438 ? 24.194 7.850 -25.951 1.00 79.88 438 ALA A C 1
ATOM 3500 O O . ALA A 1 438 ? 24.757 7.918 -27.042 1.00 79.88 438 ALA A O 1
ATOM 3501 N N . LYS A 1 439 ? 23.890 8.946 -25.248 1.00 80.44 439 LYS A N 1
ATOM 3502 C CA . LYS A 1 439 ? 24.192 10.310 -25.697 1.00 80.44 439 LYS A CA 1
ATOM 3503 C C . LYS A 1 439 ? 25.698 10.536 -25.840 1.00 80.44 439 LYS A C 1
ATOM 3505 O O . LYS A 1 439 ? 26.146 10.999 -26.886 1.00 80.44 439 LYS A O 1
ATOM 3510 N N . LYS A 1 440 ? 26.488 10.137 -24.837 1.00 82.94 440 LYS A N 1
ATOM 3511 C CA . LYS A 1 440 ? 27.958 10.206 -24.887 1.00 82.94 440 LYS A CA 1
ATOM 3512 C C . LYS A 1 440 ? 28.529 9.409 -26.056 1.00 82.94 440 LYS A C 1
ATOM 3514 O O . LYS A 1 440 ? 29.431 9.898 -26.733 1.00 82.94 440 LYS A O 1
ATOM 3519 N N . ALA A 1 441 ? 28.007 8.205 -26.302 1.00 86.75 441 ALA A N 1
ATOM 3520 C CA . ALA A 1 441 ? 28.409 7.391 -27.444 1.00 86.75 441 ALA A CA 1
ATOM 3521 C C . ALA A 1 441 ? 28.077 8.079 -28.777 1.00 86.75 441 ALA A C 1
ATOM 3523 O O . ALA A 1 441 ? 28.936 8.155 -29.651 1.00 86.75 441 ALA A O 1
ATOM 3524 N N . LEU A 1 442 ? 26.865 8.621 -28.923 1.00 86.44 442 LEU A N 1
ATOM 3525 C CA . LEU A 1 442 ? 26.423 9.326 -30.129 1.00 86.44 442 LEU A CA 1
ATOM 3526 C C . LEU A 1 442 ? 27.304 10.548 -30.439 1.00 86.44 442 LEU A C 1
ATOM 3528 O O . LEU A 1 442 ? 27.761 10.701 -31.570 1.00 86.44 442 LEU A O 1
ATOM 3532 N N . GLU A 1 443 ? 27.567 11.392 -29.439 1.00 84.44 443 GLU A N 1
ATOM 3533 C CA . GLU A 1 443 ? 28.382 12.606 -29.587 1.00 84.44 443 GLU A CA 1
ATOM 3534 C C . GLU A 1 443 ? 29.849 12.277 -29.895 1.00 84.44 443 GLU A C 1
ATOM 3536 O O . GLU A 1 443 ? 30.468 12.925 -30.737 1.00 84.44 443 GLU A O 1
ATOM 3541 N N . SER A 1 444 ? 30.400 11.236 -29.263 1.00 83.69 444 SER A N 1
ATOM 3542 C CA . SER A 1 444 ? 31.815 10.874 -29.420 1.00 83.69 444 SER A CA 1
ATOM 3543 C C . SER A 1 444 ? 32.126 10.185 -30.748 1.00 83.69 444 SER A C 1
ATOM 3545 O O . SER A 1 444 ? 33.262 10.245 -31.221 1.00 83.69 444 SER A O 1
ATOM 3547 N N . PHE A 1 445 ? 31.144 9.513 -31.353 1.00 81.06 445 PHE A N 1
ATOM 3548 C CA . PHE A 1 445 ? 31.338 8.757 -32.588 1.00 81.06 445 PHE A CA 1
ATOM 3549 C C . PHE A 1 445 ? 31.025 9.538 -33.876 1.00 81.06 445 PHE A C 1
ATOM 3551 O O . PHE A 1 445 ? 31.193 8.991 -34.971 1.00 81.06 445 PHE A O 1
ATOM 3558 N N . ALA A 1 446 ? 30.606 10.802 -33.790 1.00 74.00 446 ALA A N 1
ATOM 3559 C CA . ALA A 1 446 ? 30.360 11.623 -34.971 1.00 74.00 446 ALA A CA 1
ATOM 3560 C C . ALA A 1 446 ? 31.627 11.718 -35.851 1.00 74.00 446 ALA A C 1
ATOM 3562 O O . ALA A 1 446 ? 32.624 12.331 -35.477 1.00 74.00 446 ALA A O 1
ATOM 3563 N N . GLY A 1 447 ? 31.597 11.082 -37.029 1.00 69.38 447 GLY A N 1
ATOM 3564 C CA . GLY A 1 447 ? 32.715 11.072 -37.983 1.00 69.38 447 GLY A CA 1
ATOM 3565 C C . GLY A 1 447 ? 33.804 10.019 -37.736 1.00 69.38 447 GLY A C 1
ATOM 3566 O O . GLY A 1 447 ? 34.809 10.029 -38.451 1.00 69.38 447 GLY A O 1
ATOM 3567 N N . GLN A 1 448 ? 33.620 9.102 -36.781 1.00 82.44 448 GLN A N 1
ATOM 3568 C CA . GLN A 1 448 ? 34.558 8.005 -36.528 1.00 82.44 448 GLN A CA 1
ATOM 3569 C C . GLN A 1 448 ? 34.386 6.828 -37.505 1.00 82.44 448 GLN A C 1
ATOM 3571 O O . GLN A 1 448 ? 33.418 6.740 -38.268 1.00 82.44 448 GLN A O 1
ATOM 3576 N N . THR A 1 449 ? 35.351 5.905 -37.482 1.00 88.88 449 THR A N 1
ATOM 3577 C CA . THR A 1 449 ? 35.342 4.689 -38.301 1.00 88.88 449 THR A CA 1
ATOM 3578 C C . THR A 1 449 ? 35.331 3.425 -37.448 1.00 88.88 449 THR A C 1
ATOM 3580 O O . THR A 1 449 ? 36.094 3.335 -36.491 1.00 88.88 449 THR A O 1
ATOM 3583 N N . ILE A 1 450 ? 34.552 2.418 -37.848 1.00 88.12 450 ILE A N 1
ATOM 3584 C CA . ILE A 1 450 ? 34.587 1.059 -37.286 1.00 88.12 450 ILE A CA 1
ATOM 3585 C C . ILE A 1 450 ? 35.091 0.124 -38.387 1.00 88.12 450 ILE A C 1
ATOM 3587 O O . ILE A 1 450 ? 34.561 0.140 -39.497 1.00 88.12 450 ILE A O 1
ATOM 3591 N N . ASP A 1 451 ? 36.145 -0.648 -38.108 1.00 87.25 451 ASP A N 1
ATOM 3592 C CA . ASP A 1 451 ? 36.795 -1.553 -39.073 1.00 87.25 451 ASP A CA 1
ATOM 3593 C C . ASP A 1 451 ? 37.127 -0.880 -40.425 1.0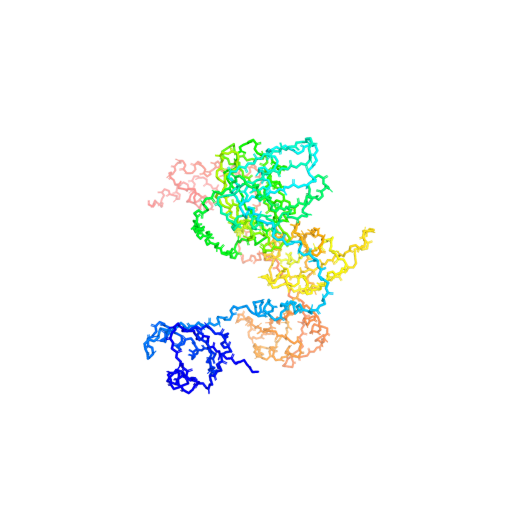0 87.25 451 ASP A C 1
ATOM 3595 O O . ASP A 1 451 ? 36.917 -1.443 -41.505 1.00 87.25 451 ASP A O 1
ATOM 3599 N N . GLY A 1 452 ? 37.604 0.371 -40.365 1.00 85.38 452 GLY A N 1
ATOM 3600 C CA . GLY A 1 452 ? 37.989 1.175 -41.531 1.00 85.38 452 GLY A CA 1
ATOM 3601 C C . GLY A 1 452 ? 36.829 1.808 -42.311 1.00 85.38 452 GLY A C 1
ATOM 3602 O O . GLY A 1 452 ? 37.077 2.502 -43.294 1.00 85.38 452 GLY A O 1
ATOM 3603 N N . TYR A 1 453 ? 35.576 1.610 -41.889 1.00 89.00 453 TYR A N 1
ATOM 3604 C CA . TYR A 1 453 ? 34.395 2.193 -42.531 1.00 89.00 453 TYR A CA 1
ATOM 3605 C C . TYR A 1 453 ? 33.848 3.357 -41.712 1.00 89.00 453 TYR A C 1
ATOM 3607 O O . TYR A 1 453 ? 33.710 3.248 -40.496 1.00 89.00 453 TYR A O 1
ATOM 3615 N N . LYS A 1 454 ? 33.506 4.467 -42.377 1.00 89.12 454 LYS A N 1
ATOM 3616 C CA . LYS A 1 454 ? 32.795 5.580 -41.735 1.00 89.12 454 LYS A CA 1
ATOM 3617 C C . LYS A 1 454 ? 31.392 5.136 -41.350 1.00 89.12 454 LYS A C 1
ATOM 3619 O O . LYS A 1 454 ? 30.659 4.627 -42.198 1.00 89.12 454 LYS A O 1
ATOM 3624 N N . VAL A 1 455 ? 31.028 5.377 -40.096 1.00 89.56 455 VAL A N 1
ATOM 3625 C CA . VAL A 1 455 ? 29.718 5.004 -39.566 1.00 89.56 455 VAL A CA 1
ATOM 3626 C C . VAL A 1 455 ? 28.859 6.238 -39.312 1.00 89.56 455 VAL A C 1
ATOM 3628 O O . VAL A 1 455 ? 29.358 7.279 -38.889 1.00 89.56 455 VAL A O 1
ATOM 3631 N N . ASP A 1 456 ? 27.565 6.114 -39.588 1.00 86.00 456 ASP A N 1
ATOM 3632 C CA . ASP A 1 456 ? 26.545 7.108 -39.243 1.00 86.00 456 ASP A CA 1
ATOM 3633 C C . ASP A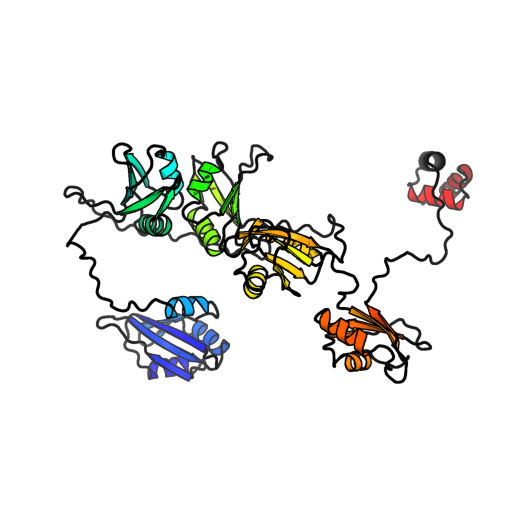 1 456 ? 25.712 6.549 -38.093 1.00 86.00 456 ASP A C 1
ATOM 3635 O O . ASP A 1 456 ? 25.164 5.448 -38.195 1.00 86.00 456 ASP A O 1
ATOM 3639 N N . ILE A 1 457 ? 25.659 7.274 -36.981 1.00 86.62 457 ILE A N 1
ATOM 3640 C CA . ILE A 1 457 ? 24.994 6.816 -35.763 1.00 86.62 457 ILE A CA 1
ATOM 3641 C C . ILE A 1 457 ? 23.878 7.781 -35.440 1.00 86.62 457 ILE A C 1
ATOM 3643 O O . ILE A 1 457 ? 24.051 8.996 -35.434 1.00 86.62 457 ILE A O 1
ATOM 3647 N N . GLN A 1 458 ? 22.713 7.213 -35.182 1.00 81.06 458 GLN A N 1
ATOM 3648 C CA . GLN A 1 458 ? 21.500 7.946 -34.869 1.00 81.06 458 GLN A CA 1
ATOM 3649 C C . GLN A 1 458 ? 20.793 7.213 -33.737 1.00 81.06 458 GLN A C 1
ATOM 3651 O O . GLN A 1 458 ? 20.983 6.008 -33.554 1.00 81.06 458 GLN A O 1
ATOM 3656 N N . TYR A 1 459 ? 19.941 7.900 -32.981 1.00 78.38 459 TYR A N 1
ATOM 3657 C CA . TYR A 1 459 ? 19.009 7.184 -32.115 1.00 78.38 459 TYR A CA 1
ATOM 3658 C C . TYR A 1 459 ? 18.181 6.212 -32.954 1.00 78.38 459 TYR A C 1
ATOM 3660 O O . TYR A 1 459 ? 17.840 6.496 -34.105 1.00 78.38 459 TYR A O 1
ATOM 3668 N N . LYS A 1 460 ? 17.856 5.045 -32.393 1.00 72.88 460 LYS A N 1
ATOM 3669 C CA . LYS A 1 460 ? 16.952 4.104 -33.051 1.00 72.88 460 LYS A CA 1
ATOM 3670 C C . LYS A 1 460 ? 15.591 4.783 -33.211 1.00 72.88 460 LYS A C 1
ATOM 3672 O O . LYS A 1 460 ? 14.816 4.868 -32.263 1.00 72.88 460 LYS A O 1
ATOM 3677 N N . ILE A 1 461 ? 15.302 5.262 -34.412 1.00 60.28 461 ILE A N 1
ATOM 3678 C CA . ILE A 1 461 ? 13.973 5.746 -34.767 1.00 60.28 461 ILE A CA 1
ATOM 3679 C C . ILE A 1 461 ? 13.134 4.502 -35.044 1.00 60.28 461 ILE A C 1
ATOM 3681 O O . ILE A 1 461 ? 13.445 3.723 -35.947 1.00 60.28 461 ILE A O 1
ATOM 3685 N N . GLU A 1 462 ? 12.081 4.285 -34.260 1.00 50.34 462 GLU A N 1
ATOM 3686 C CA . GLU A 1 462 ? 11.048 3.344 -34.672 1.00 50.34 462 GLU A CA 1
ATOM 3687 C C . GLU A 1 462 ? 10.363 3.932 -35.900 1.00 50.34 462 GLU A C 1
ATOM 3689 O O . GLU A 1 462 ? 9.568 4.867 -35.812 1.00 50.34 462 GLU A O 1
ATOM 3694 N N . GLN A 1 463 ? 10.683 3.390 -37.073 1.00 37.84 463 GLN A N 1
ATOM 3695 C CA . GLN A 1 463 ? 9.795 3.555 -38.206 1.00 37.84 463 GLN A CA 1
ATOM 3696 C C . GLN A 1 463 ? 8.463 2.935 -37.781 1.00 37.84 463 GLN A C 1
ATOM 3698 O O . GLN A 1 463 ? 8.392 1.727 -37.528 1.00 37.84 463 GLN A O 1
ATOM 3703 N N . LYS A 1 464 ? 7.397 3.749 -37.706 1.00 34.97 464 LYS A N 1
ATOM 3704 C CA . LYS A 1 464 ? 6.047 3.210 -37.894 1.00 34.97 464 LYS A CA 1
ATOM 3705 C C . LYS A 1 464 ? 6.163 2.286 -39.097 1.00 34.97 464 LYS A C 1
ATOM 3707 O O . LYS A 1 464 ? 6.679 2.712 -40.128 1.00 34.97 464 LYS A O 1
ATOM 3712 N N . LYS A 1 465 ? 5.745 1.028 -38.956 1.00 31.77 465 LYS A N 1
ATOM 3713 C CA . LYS A 1 465 ? 5.582 0.143 -40.106 1.00 31.77 465 LYS A CA 1
ATOM 3714 C C . LYS A 1 465 ? 4.529 0.771 -41.018 1.00 31.77 465 LYS A C 1
ATOM 3716 O O . LYS A 1 465 ? 3.349 0.445 -40.941 1.00 31.77 465 LYS A O 1
ATOM 3721 N N . GLU A 1 466 ? 4.951 1.696 -41.867 1.00 31.56 466 GLU A N 1
ATOM 3722 C CA . GLU A 1 466 ? 4.304 1.922 -43.136 1.00 31.56 466 GLU A CA 1
ATOM 3723 C C . GLU A 1 466 ? 4.500 0.626 -43.910 1.00 31.56 466 GLU A C 1
ATOM 3725 O O . GLU A 1 466 ? 5.614 0.239 -44.263 1.00 31.56 466 GLU A O 1
ATOM 3730 N N . ASN A 1 467 ? 3.402 -0.103 -44.089 1.00 27.62 467 ASN A N 1
ATOM 3731 C CA . ASN A 1 467 ? 3.339 -1.233 -44.998 1.00 27.62 467 ASN A CA 1
ATOM 3732 C C . ASN A 1 467 ? 3.634 -0.728 -46.419 1.00 27.62 467 ASN A C 1
ATOM 3734 O O . ASN A 1 467 ? 2.718 -0.417 -47.185 1.00 27.62 467 ASN A O 1
ATOM 3738 N N . ILE A 1 468 ? 4.912 -0.656 -46.794 1.00 30.08 468 ILE A N 1
ATOM 3739 C CA . ILE A 1 468 ? 5.316 -0.557 -48.194 1.00 30.08 468 ILE A CA 1
ATOM 3740 C C . ILE A 1 468 ? 5.109 -1.939 -48.812 1.00 30.08 468 ILE A C 1
ATOM 3742 O O . ILE A 1 468 ? 5.937 -2.842 -48.735 1.00 30.08 468 ILE A O 1
ATOM 3746 N N . LYS A 1 469 ? 3.907 -2.063 -49.370 1.00 33.28 469 LYS A N 1
ATOM 3747 C CA . LYS A 1 469 ? 3.477 -2.904 -50.486 1.00 33.28 469 LYS A CA 1
ATOM 3748 C C . LYS A 1 469 ? 4.639 -3.547 -51.263 1.00 33.28 469 LYS A C 1
ATOM 3750 O O . LYS A 1 469 ? 5.300 -2.875 -52.052 1.00 33.28 469 LYS A O 1
ATOM 3755 N N . SER A 1 470 ? 4.776 -4.868 -51.167 1.00 29.75 470 SER A N 1
ATOM 3756 C CA . SER A 1 470 ? 5.101 -5.666 -52.350 1.00 29.75 470 SER A CA 1
ATOM 3757 C C . SER A 1 470 ? 3.835 -5.740 -53.211 1.00 29.75 470 SER A C 1
ATOM 3759 O O . SER A 1 470 ? 2.724 -5.908 -52.709 1.00 29.75 470 SER A O 1
ATOM 3761 N N . GLY A 1 471 ? 3.996 -5.458 -54.502 1.00 31.11 471 GLY A N 1
ATOM 3762 C CA . GLY A 1 471 ? 2.929 -5.076 -55.419 1.00 31.11 471 GLY A CA 1
ATOM 3763 C C . GLY A 1 471 ? 1.741 -6.034 -55.505 1.00 31.11 471 GLY A C 1
ATOM 3764 O O . GLY A 1 471 ? 1.826 -7.084 -56.125 1.00 31.11 471 GLY A O 1
ATOM 3765 N N . VAL A 1 472 ? 0.591 -5.565 -55.023 1.00 29.08 472 VAL A N 1
ATOM 3766 C CA . VAL A 1 472 ? -0.716 -5.795 -55.647 1.00 29.08 472 VAL A CA 1
ATOM 3767 C C . VAL A 1 472 ? -1.446 -4.450 -55.611 1.00 29.08 472 VAL A C 1
ATOM 3769 O O . VAL A 1 472 ? -1.447 -3.764 -54.586 1.00 29.08 472 VAL A O 1
ATOM 3772 N N . LYS A 1 473 ? -1.978 -4.014 -56.759 1.00 30.30 473 LYS A N 1
ATOM 3773 C CA . LYS A 1 473 ? -2.668 -2.725 -56.940 1.00 30.30 473 LYS A CA 1
ATOM 3774 C C . LYS A 1 473 ? -3.690 -2.497 -55.819 1.00 30.30 473 LYS A C 1
ATOM 3776 O O . LYS A 1 473 ? -4.503 -3.366 -55.526 1.00 30.30 473 LYS A O 1
ATOM 3781 N N . GLY A 1 474 ? -3.609 -1.326 -55.188 1.00 27.80 474 GLY A N 1
ATOM 3782 C CA . GLY A 1 474 ? -4.414 -0.975 -54.023 1.00 27.80 474 GLY A CA 1
ATOM 3783 C C . GLY A 1 474 ? -5.913 -1.037 -54.298 1.00 27.80 474 GLY A C 1
ATOM 3784 O O . GLY A 1 474 ? -6.386 -0.562 -55.330 1.00 27.80 474 GLY A O 1
ATOM 3785 N N . PHE A 1 475 ? -6.648 -1.578 -53.328 1.00 30.48 475 PHE A N 1
ATOM 3786 C CA . PHE A 1 475 ? -8.080 -1.366 -53.200 1.00 30.48 475 PHE A CA 1
ATOM 3787 C C . PHE A 1 475 ? -8.339 0.136 -53.066 1.00 30.48 475 PHE A C 1
ATOM 3789 O O . PHE A 1 475 ? -7.969 0.770 -52.079 1.00 30.48 475 PHE A O 1
ATOM 3796 N N . GLN A 1 476 ? -8.949 0.699 -54.101 1.00 36.72 476 GLN A N 1
ATOM 3797 C CA . GLN A 1 476 ? -9.568 2.014 -54.072 1.00 36.72 476 GLN A CA 1
ATOM 3798 C C . GLN A 1 476 ? -10.629 2.012 -52.963 1.00 36.72 476 GLN A C 1
ATOM 3800 O O . GLN A 1 476 ? -11.347 1.026 -52.810 1.00 36.72 476 GLN A O 1
ATOM 3805 N N . GLN A 1 477 ? -10.711 3.073 -52.163 1.00 35.09 477 GLN A N 1
ATOM 3806 C CA . GLN A 1 477 ? -11.740 3.215 -51.133 1.00 35.09 477 GLN A CA 1
ATOM 3807 C C . GLN A 1 477 ? -13.085 3.466 -51.830 1.00 35.09 477 GLN A C 1
ATOM 3809 O O . GLN A 1 477 ? -13.212 4.410 -52.610 1.00 35.09 477 GLN A O 1
ATOM 3814 N N . TRP A 1 478 ? -14.058 2.569 -51.644 1.00 36.59 478 TRP A N 1
ATOM 3815 C CA . TRP A 1 478 ? -15.333 2.621 -52.368 1.00 36.59 478 TRP A CA 1
ATOM 3816 C C . TRP A 1 478 ? -16.226 3.679 -51.729 1.00 36.59 478 TRP A C 1
ATOM 3818 O O . TRP A 1 478 ? -16.343 3.735 -50.505 1.00 36.59 478 TRP A O 1
ATOM 3828 N N . SER A 1 479 ? -16.850 4.530 -52.547 1.00 43.34 479 SER A N 1
ATOM 3829 C CA . SER A 1 479 ? -17.861 5.457 -52.041 1.00 43.34 479 SER A CA 1
ATOM 3830 C C . SER A 1 479 ? -19.007 4.662 -51.390 1.00 43.34 479 SER A C 1
ATOM 3832 O O . SER A 1 479 ? -19.237 3.506 -51.766 1.00 43.34 479 SER A O 1
ATOM 3834 N N . PRO A 1 480 ? -19.748 5.244 -50.429 1.00 47.88 480 PRO A N 1
ATOM 3835 C CA . PRO A 1 480 ? -20.804 4.532 -49.702 1.00 47.88 480 PRO A CA 1
ATOM 3836 C C . PRO A 1 480 ? -21.831 3.835 -50.614 1.00 47.88 480 PRO A C 1
ATOM 3838 O O . PRO A 1 480 ? -22.297 2.744 -50.296 1.00 47.88 480 PRO A O 1
ATOM 3841 N N . GLY A 1 481 ? -22.124 4.412 -51.788 1.00 48.81 481 GLY A N 1
ATOM 3842 C CA . GLY A 1 481 ? -22.995 3.797 -52.798 1.00 48.81 481 GLY A CA 1
ATOM 3843 C C . GLY A 1 481 ? -22.389 2.557 -53.467 1.00 48.81 481 GLY A C 1
ATOM 3844 O O . GLY A 1 481 ? -23.084 1.566 -53.671 1.00 48.81 481 GLY A O 1
ATOM 3845 N N . THR A 1 482 ? -21.085 2.565 -53.746 1.00 54.50 482 THR A N 1
ATOM 3846 C CA . THR A 1 482 ? -20.381 1.425 -54.352 1.00 54.50 482 THR A CA 1
ATOM 3847 C C . THR A 1 482 ? -20.213 0.279 -53.349 1.00 54.50 482 THR A C 1
ATOM 3849 O O . THR A 1 482 ? -20.319 -0.884 -53.730 1.00 54.50 482 THR A O 1
ATOM 3852 N N . ALA A 1 483 ? -20.011 0.583 -52.062 1.00 56.38 483 ALA A N 1
ATOM 3853 C CA . ALA A 1 483 ? -19.978 -0.423 -50.996 1.00 56.38 483 ALA A CA 1
ATOM 3854 C C . ALA A 1 483 ? -21.349 -1.089 -50.780 1.00 56.38 483 ALA A C 1
ATOM 3856 O O . ALA A 1 483 ? -21.415 -2.306 -50.615 1.00 56.38 483 ALA A O 1
ATOM 3857 N N . LYS A 1 484 ? -22.440 -0.312 -50.852 1.00 67.81 484 LYS A N 1
ATOM 3858 C CA . LYS A 1 484 ? -23.807 -0.845 -50.772 1.00 67.81 484 LYS A CA 1
ATOM 3859 C C . LYS A 1 484 ? -24.133 -1.750 -51.963 1.00 67.81 484 LYS A C 1
ATOM 3861 O O . LYS A 1 484 ? -24.596 -2.866 -51.757 1.00 67.81 484 LYS A O 1
ATOM 3866 N N . LYS A 1 485 ? -23.786 -1.322 -53.183 1.00 75.06 485 LYS A N 1
ATOM 3867 C CA . LYS A 1 485 ? -23.966 -2.136 -54.394 1.00 75.06 485 LYS A CA 1
ATOM 3868 C C . LYS A 1 485 ? -23.158 -3.437 -54.348 1.00 75.06 485 LYS A C 1
ATOM 3870 O O . LYS A 1 485 ? -23.681 -4.485 -54.685 1.00 75.06 485 LYS A O 1
ATOM 3875 N N . LEU A 1 486 ? -21.917 -3.402 -53.847 1.00 71.56 486 LEU A N 1
ATOM 3876 C CA . LEU A 1 486 ? -21.127 -4.623 -53.635 1.00 71.56 486 LEU A CA 1
ATOM 3877 C C . LEU A 1 486 ? -21.826 -5.603 -52.696 1.00 71.56 486 LEU A C 1
ATOM 3879 O O . LEU A 1 486 ? -21.772 -6.811 -52.892 1.00 71.56 486 LEU A O 1
ATOM 3883 N N . GLN A 1 487 ? -22.416 -5.075 -51.629 1.00 75.56 487 GLN A N 1
ATOM 3884 C CA . GLN A 1 487 ? -23.069 -5.889 -50.623 1.00 75.56 487 GLN A CA 1
ATOM 3885 C C . GLN A 1 487 ? -24.345 -6.536 -51.174 1.00 75.56 487 GLN A C 1
ATOM 3887 O O . GLN A 1 487 ? -24.580 -7.704 -50.886 1.00 75.56 487 GLN A O 1
ATOM 3892 N N . GLU A 1 488 ? -25.110 -5.813 -51.994 1.00 81.75 488 GLU A N 1
ATOM 3893 C CA . GLU A 1 488 ? -26.290 -6.329 -52.701 1.00 81.75 488 GLU A CA 1
ATOM 3894 C C . GLU A 1 488 ? -25.901 -7.389 -53.747 1.00 81.75 488 GLU A C 1
ATOM 3896 O O . GLU A 1 488 ? -26.455 -8.487 -53.735 1.00 81.75 488 GLU A O 1
ATOM 3901 N N . ASP A 1 489 ? -24.881 -7.119 -54.567 1.00 84.12 489 ASP A N 1
ATOM 3902 C CA . ASP A 1 489 ? -24.406 -8.042 -55.605 1.00 84.12 489 ASP A CA 1
ATOM 3903 C C . ASP A 1 489 ? -23.873 -9.355 -54.999 1.00 84.12 489 ASP A C 1
ATOM 3905 O O . ASP A 1 489 ? -24.183 -10.445 -55.479 1.00 84.12 489 ASP A O 1
ATOM 3909 N N . LEU A 1 490 ? -23.102 -9.277 -53.907 1.00 83.94 490 LEU A N 1
ATOM 3910 C CA . LEU A 1 490 ? -22.596 -10.465 -53.213 1.00 83.94 490 LEU A CA 1
ATOM 3911 C C . LEU A 1 490 ? -23.711 -11.248 -52.519 1.00 83.94 490 LEU A C 1
ATOM 3913 O O . LEU A 1 490 ? -23.647 -12.476 -52.487 1.00 83.94 490 LEU A O 1
ATOM 3917 N N . GLN A 1 491 ? -24.722 -10.563 -51.976 1.00 82.06 491 GLN A N 1
ATOM 3918 C CA . GLN A 1 491 ? -25.874 -11.226 -51.368 1.00 82.06 491 GLN A CA 1
ATOM 3919 C C . GLN A 1 491 ? -26.662 -12.015 -52.416 1.00 82.06 491 GLN A C 1
ATOM 3921 O O . GLN A 1 491 ? -26.952 -13.187 -52.198 1.00 82.06 491 GLN A O 1
ATOM 3926 N N . GLN A 1 492 ? -26.893 -11.429 -53.592 1.00 85.06 492 GLN A N 1
ATOM 3927 C CA . GLN A 1 492 ? -27.593 -12.097 -54.687 1.00 85.06 492 GLN A CA 1
ATOM 3928 C C . GLN A 1 492 ? -26.862 -13.362 -55.176 1.00 85.06 492 GLN A C 1
ATOM 3930 O O . GLN A 1 492 ? -27.504 -14.366 -55.480 1.00 85.06 492 GLN A O 1
ATOM 3935 N N . ILE A 1 493 ? -25.525 -13.344 -55.225 1.00 80.00 493 ILE A N 1
ATOM 3936 C CA . ILE A 1 493 ? -24.720 -14.517 -55.612 1.00 80.00 493 ILE A CA 1
ATOM 3937 C C . ILE A 1 493 ? -24.828 -15.623 -54.563 1.00 80.00 493 ILE A C 1
ATOM 3939 O O . ILE A 1 493 ? -25.021 -16.784 -54.924 1.00 80.00 493 ILE A O 1
ATOM 3943 N N . MET A 1 494 ? -24.722 -15.281 -53.276 1.00 84.06 494 MET A N 1
ATOM 3944 C CA . MET A 1 494 ? -24.850 -16.254 -52.185 1.00 84.06 494 MET A CA 1
ATOM 3945 C C . MET A 1 494 ? -26.242 -16.889 -52.162 1.00 84.06 494 MET A C 1
ATOM 3947 O O . MET A 1 494 ? -26.345 -18.106 -52.051 1.00 84.06 494 MET A O 1
ATOM 3951 N N . ASP A 1 495 ? -27.297 -16.094 -52.343 1.00 84.25 495 ASP A N 1
ATOM 3952 C CA . ASP A 1 495 ? -28.679 -16.580 -52.291 1.00 84.25 495 ASP A CA 1
ATOM 3953 C C . ASP A 1 495 ? -29.005 -17.532 -53.458 1.00 84.25 495 ASP A C 1
ATOM 3955 O O . ASP A 1 495 ? -29.729 -18.509 -53.275 1.00 84.25 495 ASP A O 1
ATOM 3959 N N . LEU A 1 496 ? -28.447 -17.288 -54.652 1.00 81.31 496 LEU A N 1
ATOM 3960 C CA . LEU A 1 496 ? -28.695 -18.111 -55.846 1.00 81.31 496 LEU A CA 1
ATOM 3961 C C . LEU A 1 496 ? -27.783 -19.339 -55.964 1.00 81.31 496 LEU A C 1
ATOM 3963 O O . LEU A 1 496 ? -28.142 -20.295 -56.648 1.00 81.31 496 LEU A O 1
ATOM 3967 N N . THR A 1 497 ? -26.610 -19.323 -55.327 1.00 80.94 497 THR A N 1
ATOM 3968 C CA . THR A 1 497 ? -25.646 -20.441 -55.392 1.00 80.94 497 THR A CA 1
ATOM 3969 C C . THR A 1 497 ? -25.545 -21.247 -54.099 1.00 80.94 497 THR A C 1
ATOM 3971 O O . THR A 1 497 ? -24.936 -22.313 -54.102 1.00 80.94 497 THR A O 1
ATOM 3974 N N . GLY A 1 498 ? -26.096 -20.751 -52.985 1.00 76.56 498 GLY A N 1
ATOM 3975 C CA . GLY A 1 498 ? -25.930 -21.334 -51.649 1.00 76.56 498 GLY A CA 1
ATOM 3976 C C . GLY A 1 498 ? -24.505 -21.229 -51.091 1.00 76.56 498 GLY A C 1
ATOM 3977 O O . GLY A 1 498 ? -24.196 -21.852 -50.076 1.00 76.56 498 GLY A O 1
ATOM 3978 N N . SER A 1 499 ? -23.620 -20.483 -51.758 1.00 76.81 499 SER A N 1
ATOM 3979 C CA . SER A 1 499 ? -22.208 -20.381 -51.392 1.00 76.81 499 SER A CA 1
ATOM 3980 C C . SER A 1 499 ? -21.971 -19.435 -50.214 1.00 76.81 499 SER A C 1
ATOM 3982 O O . SER A 1 499 ? -22.717 -18.484 -49.979 1.00 76.81 499 SER A O 1
ATOM 3984 N N . ASP A 1 500 ? -20.899 -19.685 -49.459 1.00 79.25 500 ASP A N 1
ATOM 3985 C CA . ASP A 1 500 ? -20.488 -18.791 -48.383 1.00 79.25 500 ASP A CA 1
ATOM 3986 C C . ASP A 1 500 ? -19.906 -17.476 -48.930 1.00 79.25 500 ASP A C 1
ATOM 3988 O O . ASP A 1 500 ? -19.409 -17.382 -50.057 1.00 79.25 500 ASP A O 1
ATOM 3992 N N . ARG A 1 501 ? -19.908 -16.444 -48.084 1.00 71.31 501 ARG A N 1
ATOM 3993 C CA . ARG A 1 501 ? -19.518 -15.082 -48.466 1.00 71.31 501 ARG A CA 1
ATOM 3994 C C . ARG A 1 501 ? -18.096 -14.966 -49.002 1.00 71.31 501 ARG A C 1
ATOM 3996 O O . ARG A 1 501 ? -17.846 -14.109 -49.846 1.00 71.31 501 ARG A O 1
ATOM 4003 N N . VAL A 1 502 ? -17.163 -15.793 -48.535 1.00 74.19 502 VAL A N 1
ATOM 4004 C CA . VAL A 1 502 ? -15.770 -15.751 -48.998 1.00 74.19 502 VAL A CA 1
ATOM 4005 C C . VAL A 1 502 ? -15.675 -16.332 -50.406 1.00 74.19 502 VAL A C 1
ATOM 4007 O O . VAL A 1 502 ? -15.023 -15.738 -51.269 1.00 74.19 502 VAL A O 1
ATOM 4010 N N . SER A 1 503 ? -16.375 -17.437 -50.659 1.00 77.00 503 SER A N 1
ATOM 4011 C CA . SER A 1 503 ? -16.468 -18.054 -51.986 1.00 77.00 503 SER A CA 1
ATOM 4012 C C . SER A 1 503 ? -17.152 -17.125 -52.995 1.00 77.00 503 SER A C 1
ATOM 4014 O O . SER A 1 503 ? -16.616 -16.910 -54.085 1.00 77.00 503 SER A O 1
ATOM 4016 N N . ALA A 1 504 ? -18.251 -16.474 -52.600 1.00 76.38 504 ALA A N 1
ATOM 4017 C CA . ALA A 1 504 ? -18.942 -15.484 -53.425 1.00 76.38 504 ALA A CA 1
ATOM 4018 C C . ALA A 1 504 ? -18.059 -14.267 -53.755 1.00 76.38 504 ALA A C 1
ATOM 4020 O O . ALA A 1 504 ? -18.003 -13.844 -54.909 1.00 76.38 504 ALA A O 1
ATOM 4021 N N . ILE A 1 505 ? -17.307 -13.732 -52.781 1.00 73.62 505 ILE A N 1
ATOM 4022 C CA . ILE A 1 505 ? -16.366 -12.618 -53.011 1.00 73.62 505 ILE A CA 1
ATOM 4023 C C . ILE A 1 505 ? -15.287 -13.014 -54.014 1.00 73.62 505 ILE A C 1
ATOM 4025 O O . ILE A 1 505 ? -14.966 -12.237 -54.915 1.00 73.62 505 ILE A O 1
ATOM 4029 N N . LYS A 1 506 ? -14.719 -14.210 -53.861 1.00 77.00 506 LYS A N 1
ATOM 4030 C CA . LYS A 1 506 ? -13.639 -14.676 -54.726 1.00 77.00 506 LYS A CA 1
ATOM 4031 C C . LYS A 1 506 ? -14.118 -14.847 -56.169 1.00 77.00 506 LYS A C 1
ATOM 4033 O O . LYS A 1 506 ? -13.510 -14.270 -57.067 1.00 77.00 506 LYS A O 1
ATOM 4038 N N . ALA A 1 507 ? -15.237 -15.543 -56.369 1.00 76.75 507 ALA A N 1
ATOM 4039 C CA . ALA A 1 507 ? -15.825 -15.736 -57.692 1.00 76.75 507 ALA A CA 1
ATOM 4040 C C . ALA A 1 507 ? -16.242 -14.408 -58.336 1.00 76.75 507 ALA A C 1
ATOM 4042 O O . ALA A 1 507 ? -15.977 -14.180 -59.512 1.00 76.75 507 ALA A O 1
ATOM 4043 N N . TYR A 1 508 ? -16.832 -13.491 -57.564 1.00 79.69 508 TYR A N 1
ATOM 4044 C CA . TYR A 1 508 ? -17.242 -12.182 -58.067 1.00 79.69 508 TYR A CA 1
ATOM 4045 C C . TYR A 1 508 ? -16.051 -11.320 -58.505 1.00 79.69 508 TYR A C 1
ATOM 4047 O O . TYR A 1 508 ? -16.128 -10.635 -59.523 1.00 79.69 508 TYR A O 1
ATOM 4055 N N . LEU A 1 509 ? -14.925 -11.369 -57.785 1.00 72.00 509 LEU A N 1
ATOM 4056 C CA . LEU A 1 509 ? -13.707 -10.655 -58.180 1.00 72.00 509 LEU A CA 1
ATOM 4057 C C . LEU A 1 509 ? -13.022 -11.295 -59.397 1.00 72.00 509 LEU A C 1
ATOM 4059 O O . LEU A 1 509 ? -12.575 -10.561 -60.279 1.00 72.00 509 LEU A O 1
ATOM 4063 N N . GLU A 1 510 ? -12.965 -12.627 -59.469 1.00 75.94 510 GLU A N 1
ATOM 4064 C CA . GLU A 1 510 ? -12.388 -13.361 -60.608 1.00 75.94 510 GLU A CA 1
ATOM 4065 C C . GLU A 1 510 ? -13.227 -13.194 -61.885 1.00 75.94 510 GLU A C 1
ATOM 4067 O O . GLU A 1 510 ? -12.673 -13.026 -62.969 1.00 75.94 510 GLU A O 1
ATOM 4072 N N . ALA A 1 511 ? -14.552 -13.111 -61.753 1.00 76.94 511 ALA A N 1
ATOM 4073 C CA . ALA A 1 511 ? -15.485 -12.840 -62.845 1.00 76.94 511 ALA A CA 1
ATOM 4074 C C . ALA A 1 511 ? -15.541 -11.357 -63.271 1.00 76.94 511 ALA A C 1
ATOM 4076 O O . ALA A 1 511 ? -16.409 -10.968 -64.052 1.00 76.94 511 ALA A O 1
ATOM 4077 N N . GLY A 1 512 ? -14.651 -10.502 -62.752 1.00 78.81 512 GLY A N 1
ATOM 4078 C CA . GLY A 1 512 ? -14.594 -9.087 -63.122 1.00 78.81 512 GLY A CA 1
ATOM 4079 C C . GLY A 1 512 ? -15.766 -8.250 -62.601 1.00 78.81 512 GLY A C 1
ATOM 4080 O O . GLY A 1 512 ? -16.063 -7.206 -63.177 1.00 78.81 512 GLY A O 1
ATOM 4081 N N . LYS A 1 513 ? -16.392 -8.668 -61.491 1.00 78.56 513 LYS A N 1
ATOM 4082 C CA . LYS A 1 513 ? -17.573 -8.052 -60.856 1.00 78.56 513 LYS A CA 1
ATOM 4083 C C . LYS A 1 513 ? -18.874 -8.188 -61.660 1.00 78.56 513 LYS A C 1
ATOM 4085 O O . LYS A 1 513 ? -19.768 -7.355 -61.540 1.00 78.56 513 LYS A O 1
ATOM 4090 N N . GLU A 1 514 ? -19.000 -9.242 -62.465 1.00 82.75 514 GLU A N 1
ATOM 4091 C CA . GLU A 1 514 ? -20.254 -9.604 -63.136 1.00 82.75 514 GLU A CA 1
ATOM 4092 C C . GLU A 1 514 ? -20.962 -10.751 -62.399 1.00 82.75 514 GLU A C 1
ATOM 4094 O O . GLU A 1 514 ? -20.432 -11.857 -62.293 1.00 82.75 514 GLU A O 1
ATOM 4099 N N . ILE A 1 515 ? -22.184 -10.496 -61.915 1.00 82.81 515 ILE A N 1
ATOM 4100 C CA . ILE A 1 515 ? -22.962 -11.433 -61.083 1.00 82.81 515 ILE A CA 1
ATOM 4101 C C . ILE A 1 515 ? -23.208 -12.767 -61.801 1.00 82.81 515 ILE A C 1
ATOM 4103 O O . ILE A 1 515 ? -22.909 -13.820 -61.249 1.00 82.81 515 ILE A O 1
ATOM 4107 N N . ALA A 1 516 ? -23.707 -12.736 -63.042 1.00 85.25 516 ALA A N 1
ATOM 4108 C CA . ALA A 1 516 ? -24.063 -13.950 -63.783 1.00 85.25 516 ALA A CA 1
ATOM 4109 C C . ALA A 1 516 ? -22.854 -14.877 -64.005 1.00 85.25 516 ALA A C 1
ATOM 4111 O O . ALA A 1 516 ? -22.941 -16.078 -63.769 1.00 85.25 516 ALA A O 1
ATOM 4112 N N . LYS A 1 517 ? -21.694 -14.305 -64.359 1.00 84.69 517 LYS A N 1
ATOM 4113 C CA . LYS A 1 517 ? -20.451 -15.067 -64.545 1.00 84.69 517 LYS A CA 1
ATOM 4114 C C . LYS A 1 517 ? -19.909 -15.629 -63.233 1.00 84.69 517 LYS A C 1
ATOM 4116 O O . LYS A 1 517 ? -19.346 -16.717 -63.231 1.00 84.69 517 LYS A O 1
ATOM 4121 N N . ALA A 1 518 ? -20.080 -14.910 -62.124 1.00 82.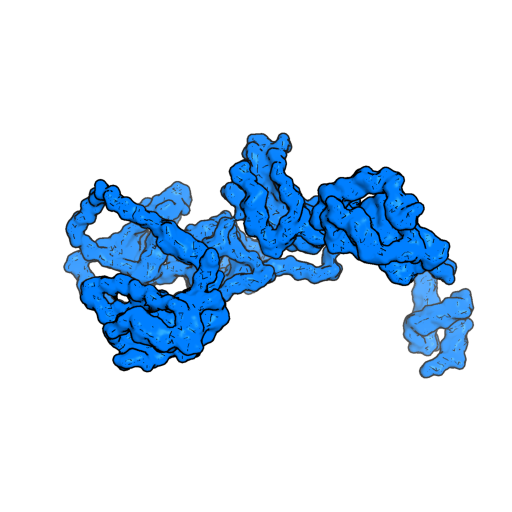62 518 ALA A N 1
ATOM 4122 C CA . ALA A 1 518 ? -19.674 -15.384 -60.805 1.00 82.62 518 ALA A CA 1
ATOM 4123 C C . ALA A 1 518 ? -20.534 -16.567 -60.329 1.00 82.62 518 ALA A C 1
ATOM 4125 O O . ALA A 1 518 ? -19.999 -17.517 -59.763 1.00 82.62 518 ALA A O 1
ATOM 4126 N N . ILE A 1 519 ? -21.844 -16.530 -60.594 1.00 84.38 519 ILE A N 1
ATOM 4127 C CA . ILE A 1 519 ? -22.766 -17.635 -60.297 1.00 84.38 519 ILE A CA 1
ATOM 4128 C C . ILE A 1 519 ? -22.395 -18.864 -61.136 1.00 84.38 519 ILE A C 1
ATOM 4130 O O . ILE A 1 519 ? -22.177 -19.931 -60.564 1.00 84.38 519 ILE A O 1
ATOM 4134 N N . ASP A 1 520 ? -22.225 -18.715 -62.454 1.00 82.88 520 ASP A N 1
ATOM 4135 C CA . ASP A 1 520 ? -21.817 -19.824 -63.332 1.00 82.88 520 ASP A CA 1
ATOM 4136 C C . ASP A 1 520 ? -20.460 -20.413 -62.926 1.00 82.88 520 ASP A C 1
ATOM 4138 O O . ASP A 1 520 ? -20.271 -21.630 -62.946 1.00 82.88 520 ASP A O 1
ATOM 4142 N N . PHE A 1 521 ? -19.511 -19.572 -62.504 1.00 80.69 521 PHE A N 1
ATOM 4143 C CA . PHE A 1 521 ? -18.204 -20.020 -62.028 1.00 80.69 521 PHE A CA 1
ATOM 4144 C C . PHE A 1 521 ? -18.306 -20.887 -60.764 1.00 80.69 521 PHE A C 1
ATOM 4146 O O . PHE A 1 521 ? -17.633 -21.913 -60.670 1.00 80.69 521 PHE A O 1
ATOM 4153 N N . ILE A 1 522 ? -19.176 -20.516 -59.821 1.00 81.38 522 ILE A N 1
ATOM 4154 C CA . ILE A 1 522 ? -19.409 -21.290 -58.593 1.00 81.38 522 ILE A CA 1
ATOM 4155 C C . ILE A 1 522 ? -20.138 -22.600 -58.906 1.00 81.38 522 ILE A C 1
ATOM 4157 O O . ILE A 1 522 ? -19.733 -23.656 -58.428 1.00 81.38 522 ILE A O 1
ATOM 4161 N N . LEU A 1 523 ? -21.186 -22.554 -59.732 1.00 77.00 523 LEU A N 1
ATOM 4162 C CA . LEU A 1 523 ? -21.992 -23.735 -60.057 1.00 77.00 523 LEU A CA 1
ATOM 4163 C C . LEU A 1 523 ? -21.254 -24.740 -60.957 1.00 77.00 523 LEU A C 1
ATOM 4165 O O . LEU A 1 523 ? -21.555 -25.929 -60.910 1.00 77.00 523 LEU A O 1
ATOM 4169 N N . SER A 1 524 ? -20.275 -24.287 -61.748 1.00 73.94 524 SER A N 1
ATOM 4170 C CA . SER A 1 524 ? -19.404 -25.152 -62.564 1.00 73.94 524 SER A CA 1
ATOM 4171 C C . SER A 1 524 ? -18.236 -25.773 -61.791 1.00 73.94 524 SER A C 1
ATOM 4173 O O . SER A 1 524 ? -17.638 -26.734 -62.272 1.00 73.94 524 SER A O 1
ATOM 4175 N N . HIS A 1 525 ? -17.939 -25.271 -60.587 1.00 65.94 525 HIS A N 1
ATOM 4176 C CA . HIS A 1 525 ? -16.926 -25.816 -59.678 1.00 65.94 525 HIS A CA 1
ATOM 4177 C C . HIS A 1 525 ? -17.526 -26.097 -58.290 1.00 65.94 525 HIS A C 1
ATOM 4179 O O . HIS A 1 525 ? -17.088 -25.499 -57.299 1.00 65.94 525 HIS A O 1
ATOM 4185 N N . PRO A 1 526 ? -18.534 -26.986 -58.191 1.00 55.97 526 PRO A N 1
ATOM 4186 C CA . PRO A 1 526 ? -19.139 -27.312 -56.910 1.00 55.97 526 PRO A CA 1
ATOM 4187 C C . PRO A 1 526 ? -18.103 -28.002 -56.012 1.00 55.97 526 PRO A C 1
ATOM 4189 O O . PRO A 1 526 ? -17.372 -28.890 -56.456 1.00 55.97 526 PRO A O 1
ATOM 4192 N N . LYS A 1 527 ? -18.027 -27.558 -54.755 1.00 50.12 527 LYS A N 1
ATOM 4193 C CA . LYS A 1 527 ? -17.311 -28.272 -53.692 1.00 50.12 527 LYS A CA 1
ATOM 4194 C C . LYS A 1 527 ? -18.163 -29.390 -53.122 1.00 50.12 527 LYS A C 1
ATOM 4196 O O . LYS A 1 527 ? -19.374 -29.143 -52.929 1.00 50.12 527 LYS A O 1
#

Sequence (527 aa):
MTQYFTHVKWEQGDFTENQLLQHFRPYGAVNVAMEKVEIGSNEGSANVSFHTQNEAINAQKQTDGQILDGAVLEVILPQQTNRQAISYLLNKPVLKQSSLYYTISPSQDVNKKALCIKGITPSITERNIWYIFAAFIPASCRVVHAKAIAFINFGYEENAQEAFEMLNGKAIDGKKIRIEYERLNDHSHHHQENHIRPPLPAIQLPGTNFNDKSIYITNLNPKTLEKDLRLVFLAFNSIRVTIPTNRHPSQHCGFADFAREEDARQALLHTNGINVDGYMLHVEYKKIKIETNSDLQIAPNKRALLIKNINPVTKVQNLTGFLSKYHPSNIAIIPDEENDNQTCMATVEFQTARIASDVQKLAHESFLNGNIITAELIEVSPNENRALFVKGLNPSTTDYQLWTAFRPFNSTEAKIPPNQDHRKARHGLVMFPNTNDAKKALESFAGQTIDGYKVDIQYKIEQKKENIKSGVKGFQQWSPGTAKKLQEDLQQIMDLTGSDRVSAIKAYLEAGKEIAKAIDFILSHPK

Radius of gyration: 36.06 Å; Cα contacts (8 Å, |Δi|>4): 891; chains: 1; bounding box: 67×66×111 Å

InterPro domains:
  IPR000504 RNA recognition motif domain [PF00076] (14-73)
  IPR000504 RNA recognition motif domain [PF00076] (116-178)
  IPR000504 RNA recognition motif domain [PF00076] (215-280)
  IPR000504 RNA recognition motif domain [PF00076] (388-455)
  IPR000504 RNA recognition motif domain [PS50102] (1-80)
  IPR000504 RNA recognition motif domain [PS50102] (113-184)
  IPR000504 RNA recognition motif domain [PS50102] (213-288)
  IPR000504 RNA recognition motif domain [PS50102] (386-462)
  IPR000504 RNA recognition motif domain [SM00360] (2-76)
  IPR000504 RNA recognition motif domain [SM00360] (114-180)
  IPR000504 RNA recognition motif domain [SM00360] (214-284)
  IPR000504 RNA recognition motif domain [SM00360] (304-376)
  IPR000504 RNA recognition motif domain [SM00360] (387-458)
  IPR012677 Nucleotide-binding alpha-beta plait domain superfamily [G3DSA:3.30.70.330] (7-86)
  IPR012677 Nucleotide-binding alpha-beta plait domain superfamily [G3DSA:3.30.70.330] (96-191)
  IPR012677 Nucleotide-binding alpha-beta plait domain superfamily [G3DSA:3.30.70.330] (206-293)
  IPR012677 Nucleotide-binding alpha-beta plait domain superfamily [G3DSA:3.30.70.330] (294-378)
  IPR012677 Nucleotide-binding alpha-beta plait domain superfamily [G3DSA:3.30.70.330] (379-470)
  IPR035979 RNA-binding domain superfamily [SSF54928] (13-80)
  IPR035979 RNA-binding domain superfamily [SSF54928] (103-187)

Mean predicted aligned error: 21.87 Å

Foldseek 3Di:
DDKFKKKKKKAADDDDQVNVQVVLVVLAWDGKAWDDDDVPGRMTMIITTHPDNVSLVVSQVVQAQDADPRIGIHIGGPPPPDPPVVVVVVPPPPPPPPDDDPPPPPDFPFDLQKKKKAWAALPDDQLLVCLLLLLLPWPDKDDDSVRRMIMTGHPASVSSVLSQVLQAQFDDVRIGMHMDTHTDDPPDPDPDDPDDDDDFDDDDQDDPQFQLFKKKKWQDDLPQDQVSNCSNLRSLAFPGKDFDPPDDSRTRMIMTGHQDSVSLVSSQRRQQQTDDPNTGMHMDTHGQPQDPPPPDPQPFQLFKKKKWQADPVDDPVQVCVVCVSQPKPDWDKAFPPVDPPRIIIIMIGGPTNSSLVSVQSNQAQHDGPHTRMHIDGDGDDLLFAQKKKKWFAQLPQAQVLVCVLLVVLAWPGKDWDPPDDSVGTGMIMTGHPGSVSVVVSQVVLVQHDRPNTRMDMDRPDPDPPPPPDPDDDDDDDDDPVRVVVVVVLLVVLCVLQVDDSVLSVVLCVVQVNDSVSSNVVDVVDDD

Solvent-accessible surface area (backbone atoms only — not comparable to full-atom values): 29792 Å² total; per-residue (Å²): 132,86,78,28,48,28,43,37,35,34,59,53,70,91,80,50,54,66,58,53,37,61,72,39,36,90,40,50,45,75,46,52,47,72,53,89,67,61,95,88,61,60,52,45,44,32,40,39,29,21,86,38,64,66,34,31,54,50,35,28,74,71,44,40,68,36,73,56,98,84,15,47,30,46,42,40,64,73,56,94,72,46,80,61,56,51,46,53,64,70,59,47,74,75,75,70,86,71,86,68,79,74,78,74,71,80,84,74,64,56,36,63,30,28,38,35,39,34,56,52,57,88,85,63,47,57,67,54,56,48,30,45,43,34,46,41,57,62,71,45,75,49,65,40,69,97,73,27,32,33,41,37,33,34,89,34,46,66,36,37,49,54,45,45,71,48,41,47,59,43,66,57,97,85,36,51,30,45,61,42,66,31,69,58,58,102,82,65,87,66,84,75,78,86,69,80,74,78,81,77,74,84,79,79,77,73,57,95,59,37,39,63,30,29,36,32,36,31,55,47,41,89,82,66,47,51,74,53,52,45,33,40,39,53,53,34,57,53,75,44,57,45,58,74,85,90,57,63,92,90,57,40,40,34,36,39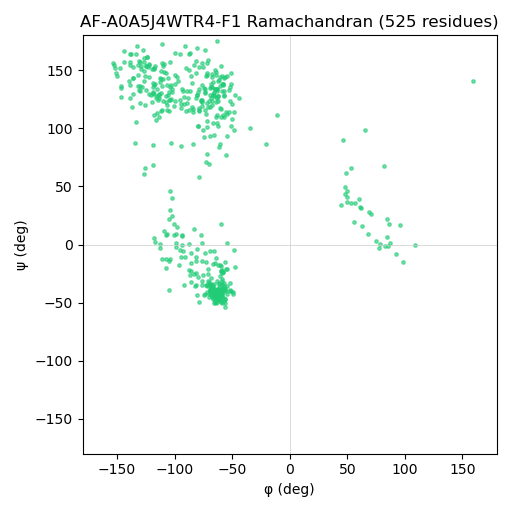,34,29,72,38,47,66,32,35,49,52,42,44,62,38,40,41,65,29,70,48,93,90,23,56,26,45,49,44,65,25,70,55,86,76,79,63,89,85,81,64,93,69,57,75,46,32,16,20,33,42,34,34,53,33,35,70,86,67,47,70,68,54,55,46,60,77,40,44,96,63,59,66,36,78,72,45,79,43,76,33,87,94,46,96,79,66,29,18,30,31,40,38,32,33,94,38,26,63,56,25,52,57,46,30,70,61,44,34,71,30,59,48,83,92,22,64,21,43,39,42,82,34,74,52,58,72,92,59,39,31,34,37,32,36,35,39,34,38,59,78,67,44,38,64,55,54,31,59,72,40,41,90,39,55,44,75,44,36,44,51,69,89,90,59,66,70,90,41,64,34,52,35,42,37,33,29,87,41,40,68,39,31,48,53,42,51,68,71,41,69,83,37,64,50,89,86,22,64,37,51,70,41,60,56,72,80,72,75,84,70,82,78,72,77,91,67,88,75,85,74,84,65,54,74,68,55,50,51,49,51,52,53,53,44,47,54,39,22,73,77,64,74,46,54,72,67,59,33,52,50,35,25,59,75,43,72,70,35,63,71,54,15,42,51,55,47,70,74,58,72,129

Secondary structure (DSSP, 8-state):
---EEEEEEEES----HHHHHHHHGGGTEEEEEEPPPPTT--EEEEEEEESSHHHHHHHHHHHTT-EETTEEEEEE---S--HHHHHHHHTS-------------S---EEEEEEEEE---TT--HHHHHHHHGGG-EEEEEEEGGGTEEEEEESSHHHHHHHHHHHTT-EETTEE-EEEEEEPPTT-------PPPPPPPPPPPP-TTEEEEEEEEES--TT--HHHHHHHTGGGTEEEEE--SSS-TT---EEEEESSHHHHHHHHHHHTT-EETTEE-EEEEEEP----TTS----TT--EEEEEEE-TT--HHHHHHHTGGG--EEEEEEE-TT-TT--EEEEEE-SSHHHHHHHHHHHTT-EETTEE-EEEEEPPPGGG-SEEEEEEE-TT--HHHHHHHHGGGT--EEE--SSS-TTS-EEEEEE-SSHHHHHHHHHHTTT-EETTEE-EEEE-----------S----PPPPHHHHHHHHHHHHHHHHHH---HHHHHHHHHHTTT-HHHHHHHHHHS--

Organism: NCBI:txid222440